Protein AF-A0A8T7AQY8-F1 (afdb_monomer_lite)

pLDDT: mean 70.17, std 23.32, range [24.95, 96.06]

Radius of gyration: 111.7 Å; chains: 1; bounding box: 240×118×331 Å

Sequence (635 aa):
MSKKNKNKTTRPDPDIADAGGDDVTATFEALDLDSIESKAKANGHDVATERGHEGPAEHDAPEPHSFDRKSDVPTIRSLGRLEEDLMRLQQSWADVEQQLSAKDSEIAYLNDEREVHIAAFRSLQSDLDEQLDENDRNLEQIASLEERMREMESRLEDHNQIVAGRDVEIDQLKAAVADEQQRYEVLHSERDRLKDDVAEAVAERQKALDNSKRIEQELLNKKTDMLDLESYIDRRKGEWDQLTAKLDDAKAAIAGMQSELELRERTISQHDEVAGVLHSKIDELKQQCAELDGRRAERELANKELNQLLSEKTTELEALRKERDDATEGSKVMVTRIQDQQIRISSLEQEVSELSGRIKQIRKTADDEVEQAQRRAREEVADYAKRLEAAEADADRRAQAADHAEKRAADAELELKRNDDAMEMLRDVNKQLENRLIDESSRVSEISDELSRAHADKIRLQTEYDSFQNDTEQRLEANAELIAKLESELDMRNAAIEALEKNADKLGAINADIQKLDRLIVEGVQSSERRLSTMTGRTLTLAVEGMPHIKFPIYKSCMTIGRGSDTDIQLRRKFISRRHARLTEDADGVRIEDLGSKNGVYVNEQAVTDSYLHDGDIVDIGEVKLKFVEEEQAA

Foldseek 3Di:
DDDDDDDDDDDDDDDDDDDDDDDDDDDDDDDDDDDDDDDDDDDDDDDDDDDDDDDDDDDDDDDDDDDDDDDDDDPDPPPVVVVVVVVVVVVVVVVVVVVVVVVVVVVVVVVVVVVVVVVVVVVVVVVVVVVVVVVVVVVVVVVVVVVVVVVVVVVVVVVVVVVVVVVVVVVVVVVVVVVVVVVVVVVVVVVVVVVVVVVVVVVVVVVVVVVVVVVVVVVVVVVVVVVVVVVVVVVVVVVVVVVVVVVVVVVVVVVVVVVVVVVVVVVVVVVVVVVVVVVVVVVVVVVVVVVVVVVVVVVVVVVVVVVVVVVVVVVVVVVVVVVPPPDDPDDDDDDDDDPPPPPPDVPPVPPDPPVPDDDPPDDDDDDDDDDDPDDDDDDDDDDDDDDDDDDDDDDDDDDDDDDPPVVVVVVVVVVVVVVVVVVVVVVVVVVVVVVVVVVVVVVVVVVVVVVVVVVVVVVVVVVVVVVVVVVVVVVVVVVVVVVVVVVVVVVVVVVVVVVVVVVVVVVVVVVVVVVVVVVVVVVVVVVVVVLVVPADQWWKWFDDPPDDIDIDGPRDQKFWEFCAPPGPHHDVDPQTHNTAWMWGQDPVGIKIAGPPGPAAKDKPNHGDRMDHDDAQIWIDGGPGIIGTHGDPDDD

Structure (mmCIF, N/CA/C/O backbone):
data_AF-A0A8T7AQY8-F1
#
_entry.id   AF-A0A8T7AQY8-F1
#
loop_
_atom_site.group_PDB
_atom_site.id
_atom_site.type_symbol
_atom_site.label_atom_id
_atom_site.label_alt_id
_atom_site.label_comp_id
_atom_site.label_asym_id
_atom_site.label_entity_id
_atom_site.label_seq_id
_atom_site.pdbx_PDB_ins_code
_atom_site.Cartn_x
_atom_site.Cartn_y
_atom_site.Cartn_z
_atom_site.occupancy
_atom_site.B_iso_or_equiv
_atom_site.auth_seq_id
_atom_site.auth_comp_id
_atom_site.auth_asym_id
_atom_site.auth_atom_id
_atom_site.pdbx_PDB_model_num
ATOM 1 N N . MET A 1 1 ? 54.428 -2.891 -4.998 1.00 37.34 1 MET A N 1
ATOM 2 C CA . MET A 1 1 ? 55.263 -4.108 -5.167 1.00 37.34 1 MET A CA 1
ATOM 3 C C . MET A 1 1 ? 55.667 -4.255 -6.639 1.00 37.34 1 MET A C 1
ATOM 5 O O . MET A 1 1 ? 55.087 -3.585 -7.476 1.00 37.34 1 MET A O 1
ATOM 9 N N . SER A 1 2 ? 56.690 -5.074 -6.914 1.00 31.42 2 SER A N 1
ATOM 10 C CA . SER A 1 2 ? 57.234 -5.512 -8.226 1.00 31.42 2 SER A CA 1
ATOM 11 C C . SER A 1 2 ? 56.201 -5.897 -9.315 1.00 31.42 2 SER A C 1
ATOM 13 O O . SER A 1 2 ? 55.089 -6.238 -8.942 1.00 31.42 2 SER A O 1
ATOM 15 N N . LYS A 1 3 ? 56.496 -6.029 -10.631 1.00 37.19 3 LYS A N 1
ATOM 16 C CA . LYS A 1 3 ? 57.635 -5.676 -11.538 1.00 37.19 3 LYS A CA 1
ATOM 17 C C . LYS A 1 3 ? 57.233 -6.011 -13.006 1.00 37.19 3 LYS A C 1
ATOM 19 O O . LYS A 1 3 ? 56.558 -7.004 -13.207 1.00 37.19 3 LYS A O 1
ATOM 24 N N . LYS A 1 4 ? 57.821 -5.298 -13.987 1.00 35.97 4 LYS A N 1
ATOM 25 C CA . LYS A 1 4 ? 58.272 -5.745 -15.344 1.00 35.97 4 LYS A CA 1
ATOM 26 C C . LYS A 1 4 ? 57.360 -6.599 -16.269 1.00 35.97 4 LYS A C 1
ATOM 28 O O . LYS A 1 4 ? 57.176 -7.782 -16.025 1.00 35.97 4 LYS A O 1
ATOM 33 N N . ASN A 1 5 ? 57.126 -6.099 -17.489 1.00 31.30 5 ASN A N 1
ATOM 34 C CA . ASN A 1 5 ? 57.835 -6.447 -18.751 1.00 31.30 5 ASN A CA 1
ATOM 35 C C . ASN A 1 5 ? 57.373 -5.431 -19.827 1.00 31.30 5 ASN A C 1
ATOM 37 O O . ASN A 1 5 ? 56.198 -5.101 -19.840 1.00 31.30 5 ASN A O 1
ATOM 41 N N . LYS A 1 6 ? 58.182 -4.739 -20.647 1.00 37.59 6 LYS A N 1
ATOM 42 C CA . LYS A 1 6 ? 59.358 -5.065 -21.488 1.00 37.59 6 LYS A CA 1
ATOM 43 C C . LYS A 1 6 ? 59.092 -6.071 -22.614 1.00 37.59 6 LYS A C 1
ATOM 45 O O . LYS A 1 6 ? 59.160 -7.269 -22.378 1.00 37.59 6 LYS A O 1
ATOM 50 N N . ASN A 1 7 ? 59.025 -5.554 -23.845 1.00 31.16 7 ASN A N 1
ATOM 51 C CA . ASN A 1 7 ? 59.747 -6.142 -24.974 1.00 31.16 7 ASN A CA 1
ATOM 52 C C . ASN A 1 7 ? 60.310 -5.051 -25.914 1.00 31.16 7 ASN A C 1
ATOM 54 O O . ASN A 1 7 ? 59.808 -3.931 -25.936 1.00 31.16 7 ASN A O 1
ATOM 58 N N . LYS A 1 8 ? 61.411 -5.369 -26.605 1.00 35.97 8 LYS A N 1
ATOM 59 C CA . LYS A 1 8 ? 62.154 -4.540 -27.584 1.00 35.97 8 LYS A CA 1
ATOM 60 C C . LYS A 1 8 ? 62.066 -5.206 -28.961 1.00 35.97 8 LYS A C 1
ATOM 62 O O . LYS A 1 8 ? 62.090 -6.428 -28.943 1.00 35.97 8 LYS A O 1
ATOM 67 N N . THR A 1 9 ? 62.168 -4.420 -30.049 1.00 31.33 9 THR A N 1
ATOM 68 C CA . THR A 1 9 ? 62.847 -4.671 -31.367 1.00 31.33 9 THR A CA 1
ATOM 69 C C . THR A 1 9 ? 62.204 -3.780 -32.447 1.00 31.33 9 THR A C 1
ATOM 71 O O . THR A 1 9 ? 61.002 -3.575 -32.354 1.00 31.33 9 THR A O 1
ATOM 74 N N . THR A 1 10 ? 62.841 -3.239 -33.498 1.00 33.50 10 THR A N 1
ATOM 75 C CA . THR A 1 10 ? 64.250 -2.922 -33.862 1.00 33.50 10 THR A CA 1
ATOM 76 C C . THR A 1 10 ? 64.207 -1.924 -35.042 1.00 33.50 10 THR A C 1
ATOM 78 O O . THR A 1 10 ? 63.215 -1.889 -35.760 1.00 33.50 10 THR A O 1
ATOM 81 N N . ARG A 1 11 ? 65.273 -1.138 -35.258 1.00 34.69 11 ARG A N 1
ATOM 82 C CA . ARG A 1 11 ? 65.505 -0.318 -36.476 1.00 34.69 11 ARG A CA 1
ATOM 83 C C . ARG A 1 11 ? 65.942 -1.214 -37.666 1.00 34.69 11 ARG A C 1
ATOM 85 O O . ARG A 1 11 ? 66.385 -2.332 -37.384 1.00 34.69 11 ARG A O 1
ATOM 92 N N . PRO A 1 12 ? 65.818 -0.782 -38.941 1.00 46.34 12 PRO A N 1
ATOM 93 C CA . PRO A 1 12 ? 66.821 0.123 -39.536 1.00 46.34 12 PRO A CA 1
ATOM 94 C C . PRO A 1 12 ? 66.276 1.235 -40.457 1.00 46.34 12 PRO A C 1
ATOM 96 O O . PRO A 1 12 ? 65.152 1.170 -40.944 1.00 46.34 12 PRO A O 1
ATOM 99 N N . ASP A 1 13 ? 67.123 2.241 -40.685 1.00 38.25 13 ASP A N 1
ATOM 100 C CA . ASP A 1 13 ? 67.020 3.243 -41.759 1.00 38.25 13 ASP A CA 1
ATOM 101 C C . ASP A 1 13 ? 67.352 2.603 -43.136 1.00 38.25 13 ASP A C 1
ATOM 103 O O . ASP A 1 13 ? 67.855 1.472 -43.176 1.00 38.25 13 ASP A O 1
ATOM 107 N N . PRO A 1 14 ? 67.104 3.298 -44.264 1.00 47.28 14 PRO A N 1
ATOM 108 C CA . PRO A 1 14 ? 68.279 3.806 -44.990 1.00 47.28 14 PRO A CA 1
ATOM 109 C C . PRO A 1 14 ? 68.115 5.197 -45.638 1.00 47.28 14 PRO A C 1
ATOM 111 O O . PRO A 1 14 ? 67.022 5.610 -46.019 1.00 47.28 14 PRO A O 1
ATOM 114 N N . ASP A 1 15 ? 69.253 5.872 -45.826 1.00 33.19 15 ASP A N 1
ATOM 115 C CA . ASP A 1 15 ? 69.442 6.972 -46.784 1.00 33.19 15 ASP A CA 1
ATOM 116 C C . ASP A 1 15 ? 69.262 6.502 -48.245 1.00 33.19 15 ASP A C 1
ATOM 118 O O . ASP A 1 15 ? 69.463 5.319 -48.527 1.00 33.19 15 ASP A O 1
ATOM 122 N N . ILE A 1 16 ? 69.016 7.434 -49.185 1.00 33.59 16 ILE A N 1
ATOM 123 C CA . ILE A 1 16 ? 69.902 7.739 -50.344 1.00 33.59 16 ILE A CA 1
ATOM 124 C C . ILE A 1 16 ? 69.229 8.704 -51.353 1.00 33.59 16 ILE A C 1
ATOM 126 O O . ILE A 1 16 ? 68.110 8.475 -51.792 1.00 33.59 16 ILE A O 1
ATOM 130 N N . ALA A 1 17 ? 69.999 9.729 -51.748 1.00 34.09 17 ALA A N 1
ATOM 131 C CA . ALA A 1 17 ? 69.930 10.558 -52.967 1.00 34.09 17 ALA A CA 1
ATOM 132 C C . ALA A 1 17 ? 68.602 11.228 -53.397 1.00 34.09 17 ALA A C 1
ATOM 134 O O . ALA A 1 17 ? 67.779 10.643 -54.092 1.00 34.09 17 ALA A O 1
ATOM 135 N N . ASP A 1 18 ? 68.537 12.541 -53.158 1.00 36.06 18 ASP A N 1
ATOM 136 C CA . ASP A 1 18 ? 67.885 13.512 -54.048 1.00 36.06 18 ASP A CA 1
ATOM 137 C C . ASP A 1 18 ? 68.992 14.244 -54.836 1.00 36.06 18 ASP A C 1
ATOM 139 O O . ASP A 1 18 ? 69.888 14.829 -54.217 1.00 36.06 18 ASP A O 1
ATOM 143 N N . ALA A 1 19 ? 69.001 14.130 -56.173 1.00 33.50 19 ALA A N 1
ATOM 144 C CA . ALA A 1 19 ? 69.993 14.771 -57.047 1.00 33.50 19 ALA A CA 1
ATOM 145 C C . ALA A 1 19 ? 69.619 14.772 -58.552 1.00 33.50 19 ALA A C 1
ATOM 147 O O . ALA A 1 19 ? 69.918 13.811 -59.256 1.00 33.50 19 ALA A O 1
ATOM 148 N N . GLY A 1 20 ? 69.138 15.919 -59.051 1.00 30.47 20 GLY A N 1
ATOM 149 C CA . GLY A 1 20 ? 69.449 16.452 -60.396 1.00 30.47 20 GLY A CA 1
ATOM 150 C C . GLY A 1 20 ? 68.733 15.876 -61.634 1.00 30.47 20 GLY A C 1
ATOM 151 O O . GLY A 1 20 ? 68.296 14.731 -61.649 1.00 30.47 20 GLY A O 1
ATOM 152 N N . GLY A 1 21 ? 68.673 16.690 -62.701 1.00 31.53 21 GLY A N 1
ATOM 153 C CA . GLY A 1 21 ? 68.070 16.355 -64.004 1.00 31.53 21 GLY A CA 1
ATOM 154 C C . GLY A 1 21 ? 66.842 17.221 -64.318 1.00 31.53 21 GLY A C 1
ATOM 155 O O . GLY A 1 21 ? 65.717 16.749 -64.228 1.00 31.53 21 GLY A O 1
ATOM 156 N N . ASP A 1 22 ? 66.994 18.540 -64.409 1.00 34.22 22 ASP A N 1
ATOM 157 C CA . ASP A 1 22 ? 67.320 19.287 -65.643 1.00 34.22 22 ASP A CA 1
ATOM 158 C C . ASP A 1 22 ? 66.185 19.311 -66.686 1.00 34.22 22 ASP A C 1
ATOM 160 O O . ASP A 1 22 ? 65.954 18.379 -67.453 1.00 34.22 22 ASP A O 1
ATOM 164 N N . ASP A 1 23 ? 65.517 20.466 -66.704 1.00 32.47 23 ASP A N 1
ATOM 165 C CA . ASP A 1 23 ? 64.600 20.956 -67.731 1.00 32.47 23 ASP A CA 1
ATOM 166 C C . ASP A 1 23 ? 65.335 21.136 -69.070 1.00 32.47 23 ASP A C 1
ATOM 168 O O . ASP A 1 23 ? 66.247 21.957 -69.188 1.00 32.47 23 ASP A O 1
ATOM 172 N N . VAL A 1 24 ? 64.919 20.379 -70.089 1.00 31.89 24 VAL A N 1
ATOM 173 C CA . VAL A 1 24 ? 65.246 20.653 -71.496 1.00 31.89 24 VAL A CA 1
ATOM 174 C C . VAL A 1 24 ? 63.959 20.593 -72.311 1.00 31.89 24 VAL A C 1
ATOM 176 O O . VAL A 1 24 ? 63.641 19.609 -72.981 1.00 31.89 24 VAL A O 1
ATOM 179 N N . THR A 1 25 ? 63.198 21.678 -72.244 1.00 34.78 25 THR A N 1
ATOM 180 C CA . THR A 1 25 ? 62.078 21.938 -73.146 1.00 34.78 25 THR A CA 1
ATOM 181 C C . THR A 1 25 ? 62.572 22.116 -74.587 1.00 34.78 25 THR A C 1
ATOM 183 O O . THR A 1 25 ? 63.390 22.983 -74.900 1.00 34.78 25 THR A O 1
ATOM 186 N N . ALA A 1 26 ? 62.076 21.268 -75.491 1.00 31.67 26 ALA A N 1
ATOM 187 C CA . ALA A 1 26 ? 62.448 21.296 -76.899 1.00 31.67 26 ALA A CA 1
ATOM 188 C C . ALA A 1 26 ? 61.876 22.532 -77.615 1.00 31.67 26 ALA A C 1
ATOM 190 O O . ALA A 1 26 ? 60.681 22.812 -77.539 1.00 31.67 26 ALA A O 1
ATOM 191 N N . THR A 1 27 ? 62.719 23.221 -78.385 1.00 33.03 27 THR A N 1
ATOM 192 C CA . THR A 1 27 ? 62.299 24.194 -79.403 1.00 33.03 27 THR A CA 1
ATOM 193 C C . THR A 1 27 ? 63.010 23.872 -80.713 1.00 33.03 27 THR A C 1
ATOM 195 O O . THR A 1 27 ? 64.224 24.016 -80.832 1.00 33.03 27 THR A O 1
ATOM 198 N N . PHE A 1 28 ? 62.248 23.392 -81.695 1.00 28.80 28 PHE A N 1
ATOM 199 C CA . PHE A 1 28 ? 62.725 23.146 -83.054 1.00 28.80 28 PHE A CA 1
ATOM 200 C C . PHE A 1 28 ? 61.599 23.509 -84.028 1.00 28.80 28 PHE A C 1
ATOM 202 O O . PHE A 1 28 ? 60.771 22.676 -84.389 1.00 28.80 28 PHE A O 1
ATOM 209 N N . GLU A 1 29 ? 61.522 24.788 -84.397 1.00 33.47 29 GLU A N 1
ATOM 210 C CA . GLU A 1 29 ? 60.576 25.271 -85.405 1.00 33.47 29 GLU A CA 1
ATOM 211 C C . GLU A 1 29 ? 61.218 25.304 -86.798 1.00 33.47 29 GLU A C 1
ATOM 213 O O . GLU A 1 29 ? 62.308 25.840 -86.983 1.00 33.47 29 GLU A O 1
ATOM 218 N N . ALA A 1 30 ? 60.472 24.755 -87.759 1.00 31.97 30 ALA A N 1
ATOM 219 C CA . ALA A 1 30 ? 60.441 25.093 -89.183 1.00 31.97 30 ALA A CA 1
ATOM 220 C C . ALA A 1 30 ? 61.778 25.272 -89.941 1.00 31.97 30 ALA A C 1
ATOM 222 O O . ALA A 1 30 ? 62.363 26.355 -89.992 1.00 31.97 30 ALA A O 1
ATOM 223 N N . LEU A 1 31 ? 62.142 24.242 -90.715 1.00 31.50 31 LEU A N 1
ATOM 224 C CA . LEU A 1 31 ? 62.865 24.422 -91.977 1.00 31.50 31 LEU A CA 1
ATOM 225 C C . LEU A 1 31 ? 61.885 24.265 -93.145 1.00 31.50 31 LEU A C 1
ATOM 227 O O . LEU A 1 31 ? 61.349 23.184 -93.377 1.00 31.50 31 LEU A O 1
ATOM 231 N N . ASP A 1 32 ? 61.667 25.368 -93.856 1.00 34.38 32 ASP A N 1
ATOM 232 C CA . ASP A 1 32 ? 60.849 25.468 -95.067 1.00 34.38 32 ASP A CA 1
ATOM 233 C C . ASP A 1 32 ? 61.522 24.722 -96.234 1.00 34.38 32 ASP A C 1
ATOM 235 O O . ASP A 1 32 ? 62.680 25.001 -96.559 1.00 34.38 32 ASP A O 1
ATOM 239 N N . LEU A 1 33 ? 60.815 23.789 -96.881 1.00 31.55 33 LEU A N 1
ATOM 240 C CA . LEU A 1 33 ? 61.321 23.041 -98.045 1.00 31.55 33 LEU A CA 1
ATOM 241 C C . LEU A 1 33 ? 60.209 22.703 -99.054 1.00 31.55 33 LEU A C 1
ATOM 243 O O . LEU A 1 33 ? 60.057 21.572 -99.511 1.00 31.55 33 LEU A O 1
ATOM 247 N N . ASP A 1 34 ? 59.437 23.721 -99.428 1.00 30.55 34 ASP A N 1
ATOM 248 C CA . ASP A 1 34 ? 58.351 23.602 -100.401 1.00 30.55 34 ASP A CA 1
ATOM 249 C C . ASP A 1 34 ? 58.826 24.022 -101.808 1.00 30.55 34 ASP A C 1
ATOM 251 O O . ASP A 1 34 ? 58.920 25.211 -102.112 1.00 30.55 34 ASP A O 1
ATOM 255 N N . SER A 1 35 ? 59.179 23.046 -102.661 1.00 28.64 35 SER A N 1
ATOM 256 C CA . SER A 1 35 ? 59.051 23.102 -104.136 1.00 28.64 35 SER A CA 1
ATOM 257 C C . SER A 1 35 ? 59.804 21.954 -104.828 1.00 28.64 35 SER A C 1
ATOM 259 O O . SER A 1 35 ? 61.000 22.076 -105.083 1.00 28.64 35 SER A O 1
ATOM 261 N N . ILE A 1 36 ? 59.080 20.908 -105.244 1.00 28.23 36 ILE A N 1
ATOM 262 C CA . ILE A 1 36 ? 59.144 20.251 -106.572 1.00 28.23 36 ILE A CA 1
ATOM 263 C C . ILE A 1 36 ? 58.093 19.128 -106.582 1.00 28.23 36 ILE A C 1
ATOM 265 O O . ILE A 1 36 ? 58.289 18.076 -105.995 1.00 28.23 36 ILE A O 1
ATOM 269 N N . GLU A 1 37 ? 56.953 19.397 -107.221 1.00 29.14 37 GLU A N 1
ATOM 270 C CA . GLU A 1 37 ? 56.269 18.544 -108.210 1.00 29.14 37 GLU A CA 1
ATOM 271 C C . GLU A 1 37 ? 54.802 18.965 -108.352 1.00 29.14 37 GLU A C 1
ATOM 273 O O . GLU A 1 37 ? 54.043 19.030 -107.389 1.00 29.14 37 GLU A O 1
ATOM 278 N N . SER A 1 38 ? 54.350 19.185 -109.591 1.00 30.97 38 SER A N 1
ATOM 279 C CA . SER A 1 38 ? 52.927 19.026 -109.877 1.00 30.97 38 SER A CA 1
ATOM 280 C C . SER A 1 38 ? 52.677 18.593 -111.322 1.00 30.97 38 SER A C 1
ATOM 282 O O . SER A 1 38 ? 53.190 19.196 -112.264 1.00 30.97 38 SER A O 1
ATOM 284 N N . LYS A 1 39 ? 51.774 17.611 -111.447 1.00 30.30 39 LYS A N 1
ATOM 285 C CA . LYS A 1 39 ? 50.935 17.290 -112.620 1.00 30.30 39 LYS A CA 1
ATOM 286 C C . LYS A 1 39 ? 51.564 16.452 -113.733 1.00 30.30 39 LYS A C 1
ATOM 288 O O . LYS A 1 39 ? 51.791 16.900 -114.854 1.00 30.30 39 LYS A O 1
ATOM 293 N N . ALA A 1 40 ? 51.607 15.152 -113.458 1.00 26.27 40 ALA A N 1
ATOM 294 C CA . ALA A 1 40 ? 51.419 14.138 -114.486 1.00 26.27 40 ALA A CA 1
ATOM 295 C C . ALA A 1 40 ? 49.933 14.006 -114.906 1.00 26.27 40 ALA A C 1
ATOM 297 O O . ALA A 1 40 ? 49.035 14.083 -114.072 1.00 26.27 40 ALA A O 1
ATOM 298 N N . LYS A 1 41 ? 49.733 13.683 -116.193 1.00 29.84 41 LYS A N 1
ATOM 299 C CA . LYS A 1 41 ? 48.591 12.969 -116.813 1.00 29.84 41 LYS A CA 1
ATOM 300 C C . LYS A 1 41 ? 47.173 13.575 -116.772 1.00 29.84 41 LYS A C 1
ATOM 302 O O . LYS A 1 41 ? 46.476 13.544 -115.765 1.00 29.84 41 LYS A O 1
ATOM 307 N N . ALA A 1 42 ? 46.659 13.819 -117.979 1.00 29.78 42 ALA A N 1
ATOM 308 C CA . ALA A 1 42 ? 45.325 13.369 -118.378 1.00 29.78 42 ALA A CA 1
ATOM 309 C C . ALA A 1 42 ? 45.372 12.834 -119.826 1.00 29.78 42 ALA A C 1
ATOM 311 O O . ALA A 1 42 ? 45.907 13.510 -120.693 1.00 29.78 42 ALA A O 1
ATOM 312 N N . ASN A 1 43 ? 44.857 11.612 -120.013 1.00 30.11 43 ASN A N 1
ATOM 313 C CA . ASN A 1 43 ? 44.287 10.933 -121.198 1.00 30.11 43 ASN A CA 1
ATOM 314 C C . ASN A 1 43 ? 44.645 11.410 -122.633 1.00 30.11 43 ASN A C 1
ATOM 316 O O . ASN A 1 43 ? 44.594 12.590 -122.942 1.00 30.11 43 ASN A O 1
ATOM 320 N N . GLY A 1 44 ? 44.839 10.524 -123.615 1.00 28.61 44 GLY A N 1
ATOM 321 C CA . GLY A 1 44 ? 44.731 9.058 -123.621 1.00 28.61 44 GLY A CA 1
ATOM 322 C C . GLY A 1 44 ? 44.530 8.526 -125.052 1.00 28.61 44 GLY A C 1
ATOM 323 O O . GLY A 1 44 ? 44.165 9.300 -125.924 1.00 28.61 44 GLY A O 1
ATOM 324 N N . HIS A 1 45 ? 44.763 7.223 -125.251 1.00 30.03 45 HIS A N 1
ATOM 325 C CA . HIS A 1 45 ? 44.442 6.407 -126.441 1.00 30.03 45 HIS A CA 1
ATOM 326 C C . HIS A 1 45 ? 44.665 6.992 -127.852 1.00 30.03 45 HIS A C 1
ATOM 328 O O . HIS A 1 45 ? 43.852 7.765 -128.342 1.00 30.03 45 HIS A O 1
ATOM 334 N N . ASP A 1 46 ? 45.594 6.380 -128.597 1.00 28.36 46 ASP A N 1
ATOM 335 C CA . ASP A 1 46 ? 45.164 5.677 -129.815 1.00 28.36 46 ASP A CA 1
ATOM 336 C C . ASP A 1 46 ? 46.053 4.457 -130.130 1.00 28.36 46 ASP A C 1
ATOM 338 O O . ASP A 1 46 ? 47.219 4.414 -129.731 1.00 28.36 46 ASP A O 1
ATOM 342 N N . VAL A 1 47 ? 45.489 3.431 -130.783 1.00 31.44 47 VAL A N 1
ATOM 343 C CA . VAL A 1 47 ? 46.149 2.134 -131.060 1.00 31.44 47 VAL A CA 1
ATOM 344 C C . VAL A 1 47 ? 45.807 1.622 -132.465 1.00 31.44 47 VAL A C 1
ATOM 346 O O . VAL A 1 47 ? 44.680 1.196 -132.690 1.00 31.44 47 VAL A O 1
ATOM 349 N N . ALA A 1 48 ? 46.805 1.570 -133.358 1.00 29.61 48 ALA A N 1
ATOM 350 C CA . ALA A 1 48 ? 46.960 0.628 -134.489 1.00 29.61 48 ALA A CA 1
ATOM 351 C C . ALA A 1 48 ? 48.309 0.939 -135.187 1.00 29.61 48 ALA A C 1
ATOM 353 O O . ALA A 1 48 ? 48.532 2.080 -135.571 1.00 29.61 48 ALA A O 1
ATOM 354 N N . THR A 1 49 ? 49.354 0.102 -135.203 1.00 31.75 49 THR A N 1
ATOM 355 C CA . THR A 1 49 ? 49.578 -1.175 -135.928 1.00 31.75 49 THR A CA 1
ATOM 356 C C . THR A 1 49 ? 49.483 -1.128 -137.460 1.00 31.75 49 THR A C 1
ATOM 358 O O . THR A 1 49 ? 48.394 -1.287 -137.993 1.00 31.75 49 THR A O 1
ATOM 361 N N . GLU A 1 50 ? 50.645 -1.097 -138.129 1.00 30.31 50 GLU A N 1
ATOM 362 C CA . GLU A 1 50 ? 51.023 -1.826 -139.368 1.00 30.31 50 GLU A CA 1
ATOM 363 C C . GLU A 1 50 ? 52.578 -1.791 -139.442 1.00 30.31 50 GLU A C 1
ATOM 365 O O . GLU A 1 50 ? 53.176 -0.763 -139.141 1.00 30.31 50 GLU A O 1
ATOM 370 N N . ARG A 1 51 ? 53.317 -2.920 -139.457 1.00 31.20 51 ARG A N 1
ATOM 371 C CA . ARG A 1 51 ? 53.796 -3.702 -140.633 1.00 31.20 51 ARG A CA 1
ATOM 372 C C . ARG A 1 51 ? 54.309 -2.817 -141.791 1.00 31.20 51 ARG A C 1
ATOM 374 O O . ARG A 1 51 ? 53.578 -1.946 -142.223 1.00 31.20 51 ARG A O 1
ATOM 381 N N . GLY A 1 52 ? 55.482 -3.018 -142.402 1.00 30.55 52 GLY A N 1
ATOM 382 C CA . GLY A 1 52 ? 56.534 -4.050 -142.305 1.00 30.55 52 GLY A CA 1
ATOM 383 C C . GLY A 1 52 ? 57.270 -4.181 -143.665 1.00 30.55 52 GLY A C 1
ATOM 384 O O . GLY A 1 52 ? 56.719 -3.715 -144.657 1.00 30.55 52 GLY A O 1
ATOM 385 N N . HIS A 1 53 ? 58.437 -4.854 -143.719 1.00 30.80 53 HIS A N 1
ATOM 386 C CA . HIS A 1 53 ? 59.288 -5.100 -144.924 1.00 30.80 53 HIS A CA 1
ATOM 387 C C . HIS A 1 53 ? 60.015 -3.863 -145.524 1.00 30.80 53 HIS A C 1
ATOM 389 O O . HIS A 1 53 ? 59.557 -2.743 -145.340 1.00 30.80 53 HIS A O 1
ATOM 395 N N . GLU A 1 54 ? 61.125 -3.947 -146.281 1.00 28.55 54 GLU A N 1
ATOM 396 C CA . GLU A 1 54 ? 62.257 -4.904 -146.408 1.00 28.55 54 GLU A CA 1
ATOM 397 C C . GLU A 1 54 ? 63.379 -4.242 -147.249 1.00 28.55 54 GLU A C 1
ATOM 399 O O . GLU A 1 54 ? 63.087 -3.431 -148.122 1.00 28.55 54 GLU A O 1
ATOM 404 N N . GLY A 1 55 ? 64.628 -4.701 -147.099 1.00 29.72 55 GLY A N 1
ATOM 405 C CA . GLY A 1 55 ? 65.555 -4.832 -148.240 1.00 29.72 55 GLY A CA 1
ATOM 406 C C . GLY A 1 55 ? 66.596 -3.720 -148.523 1.00 29.72 55 GLY A C 1
ATOM 407 O O . GLY A 1 55 ? 66.506 -2.634 -147.952 1.00 29.72 55 GLY A O 1
ATOM 408 N N . PRO A 1 56 ? 67.640 -4.019 -149.341 1.00 56.56 56 PRO A N 1
ATOM 409 C CA . PRO A 1 56 ? 68.955 -3.355 -149.258 1.00 56.56 56 PRO A CA 1
ATOM 410 C C . PRO A 1 56 ? 69.565 -2.927 -150.629 1.00 56.56 56 PRO A C 1
ATOM 412 O O . PRO A 1 56 ? 68.871 -2.945 -151.641 1.00 56.56 56 PRO A O 1
ATOM 415 N N . ALA A 1 57 ? 70.890 -2.667 -150.648 1.00 29.86 57 ALA A N 1
ATOM 416 C CA . ALA A 1 57 ? 71.772 -2.475 -151.827 1.00 29.86 57 ALA A CA 1
ATOM 417 C C . ALA A 1 57 ? 71.605 -1.116 -152.570 1.00 29.86 57 ALA A C 1
ATOM 419 O O . ALA A 1 57 ? 70.578 -0.466 -152.426 1.00 29.86 57 ALA A O 1
ATOM 420 N N . GLU A 1 58 ? 72.557 -0.570 -153.344 1.00 29.11 58 GLU A N 1
ATOM 421 C CA . GLU A 1 58 ? 73.991 -0.847 -153.592 1.00 29.11 58 GLU A CA 1
ATOM 422 C C . GLU A 1 58 ? 74.665 0.436 -154.165 1.00 29.11 58 GLU A C 1
ATOM 424 O O . GLU A 1 58 ? 73.972 1.410 -154.430 1.00 29.11 58 GLU A O 1
ATOM 429 N N . HIS A 1 59 ? 75.998 0.418 -154.329 1.00 32.69 59 HIS A N 1
ATOM 430 C CA . HIS A 1 59 ? 76.860 1.221 -155.234 1.00 32.69 59 HIS A CA 1
ATOM 431 C C . HIS A 1 59 ? 76.398 2.560 -155.868 1.00 32.69 59 HIS A C 1
ATOM 433 O O . HIS A 1 59 ? 75.394 2.609 -156.564 1.00 32.69 59 HIS A O 1
ATOM 439 N N . ASP A 1 60 ? 77.306 3.558 -155.885 1.00 30.31 60 ASP A N 1
ATOM 440 C CA . ASP A 1 60 ? 77.850 4.034 -157.179 1.00 30.31 60 ASP A CA 1
ATOM 441 C C . ASP A 1 60 ? 79.163 4.851 -157.097 1.00 30.31 60 ASP A C 1
ATOM 443 O O . ASP A 1 60 ? 79.404 5.592 -156.142 1.00 30.31 60 ASP A O 1
ATOM 447 N N . ALA A 1 61 ? 80.002 4.723 -158.136 1.00 37.94 61 ALA A N 1
ATOM 448 C CA . ALA A 1 61 ? 81.156 5.581 -158.458 1.00 37.94 61 ALA A CA 1
ATOM 449 C C . ALA A 1 61 ? 81.505 5.459 -159.960 1.00 37.94 61 ALA A C 1
ATOM 451 O O . ALA A 1 61 ? 81.606 4.333 -160.448 1.00 37.94 61 ALA A O 1
ATOM 452 N N . PRO A 1 62 ? 81.684 6.573 -160.706 1.00 47.31 62 PRO A N 1
ATOM 453 C CA . PRO A 1 62 ? 82.864 6.775 -161.590 1.00 47.31 62 PRO A CA 1
ATOM 454 C C . PRO A 1 62 ? 83.236 8.293 -161.735 1.00 47.31 62 PRO A C 1
ATOM 456 O O . PRO A 1 62 ? 82.744 9.091 -160.945 1.00 47.31 62 PRO A O 1
ATOM 459 N N . GLU A 1 63 ? 84.102 8.844 -162.613 1.00 34.06 63 GLU A N 1
ATOM 460 C CA . GLU A 1 63 ? 84.980 8.397 -163.727 1.00 34.06 63 GLU A CA 1
ATOM 461 C C . GLU A 1 63 ? 86.386 9.073 -163.632 1.00 34.06 63 GLU A C 1
ATOM 463 O O . GLU A 1 63 ? 86.486 10.185 -163.107 1.00 34.06 63 GLU A O 1
ATOM 468 N N . PRO A 1 64 ? 87.474 8.493 -164.194 1.00 50.72 64 PRO A N 1
ATOM 469 C CA . PRO A 1 64 ? 88.793 9.136 -164.316 1.00 50.72 64 PRO A CA 1
ATOM 470 C C . PRO A 1 64 ? 89.172 9.566 -165.757 1.00 50.72 64 PRO A C 1
ATOM 472 O O . PRO A 1 64 ? 89.207 8.745 -166.673 1.00 50.72 64 PRO A O 1
ATOM 475 N N . HIS A 1 65 ? 89.617 10.816 -165.946 1.00 34.38 65 HIS A N 1
ATOM 476 C CA . HIS A 1 65 ? 90.196 11.370 -167.192 1.00 34.38 65 HIS A CA 1
ATOM 477 C C . HIS A 1 65 ? 91.228 12.476 -166.837 1.00 34.38 65 HIS A C 1
ATOM 479 O O . HIS A 1 65 ? 91.063 13.124 -165.811 1.00 34.38 65 HIS A O 1
ATOM 485 N N . SER A 1 66 ? 92.299 12.797 -167.581 1.00 32.34 66 SER A N 1
ATOM 486 C CA . SER A 1 66 ? 92.926 12.225 -168.790 1.00 32.34 66 SER A CA 1
ATOM 487 C C . SER A 1 66 ? 94.377 12.746 -168.948 1.00 32.34 66 SER A C 1
ATOM 489 O O . SER A 1 66 ? 94.741 13.761 -168.365 1.00 32.34 66 SER A O 1
ATOM 491 N N . PHE A 1 67 ? 95.175 12.074 -169.788 1.00 28.47 67 PHE A N 1
ATOM 492 C CA . PHE A 1 67 ? 96.507 12.455 -170.310 1.00 28.47 67 PHE A CA 1
ATOM 493 C C . PHE A 1 67 ? 96.807 13.963 -170.511 1.00 28.47 67 PHE A C 1
ATOM 495 O O . PHE A 1 67 ? 96.004 14.657 -171.126 1.00 28.47 67 PHE A O 1
ATOM 502 N N . ASP A 1 68 ? 98.070 14.365 -170.278 1.00 32.75 68 ASP A N 1
ATOM 503 C CA . ASP A 1 68 ? 98.901 14.944 -171.359 1.00 32.75 68 ASP A CA 1
ATOM 504 C C . ASP A 1 68 ? 100.410 14.621 -171.190 1.00 32.75 68 ASP A C 1
ATOM 506 O O . ASP A 1 68 ? 100.877 14.287 -170.100 1.00 32.75 68 ASP A O 1
ATOM 510 N N . ARG A 1 69 ? 101.172 14.657 -172.293 1.00 32.22 69 ARG A N 1
ATOM 511 C CA . ARG A 1 69 ? 102.574 14.217 -172.428 1.00 32.22 69 ARG A CA 1
ATOM 512 C C . ARG A 1 69 ? 103.522 15.375 -172.755 1.00 32.22 69 ARG A C 1
ATOM 514 O O . ARG A 1 69 ? 103.357 15.989 -173.804 1.00 32.22 69 ARG A O 1
ATOM 521 N N . LYS A 1 70 ? 104.626 15.509 -172.007 1.00 33.34 70 LYS A N 1
ATOM 522 C CA . LYS A 1 70 ? 105.964 15.942 -172.495 1.00 33.34 70 LYS A CA 1
ATOM 523 C C . LYS A 1 70 ? 107.018 15.203 -171.651 1.00 33.34 70 LYS A C 1
ATOM 525 O O . LYS A 1 70 ? 106.929 15.246 -170.432 1.00 33.34 70 LYS A O 1
ATOM 530 N N . SER A 1 71 ? 107.852 14.305 -172.191 1.00 33.16 71 SER A N 1
ATOM 531 C CA . SER A 1 71 ? 109.156 14.615 -172.822 1.00 33.16 71 SER A CA 1
ATOM 532 C C . SER A 1 71 ? 109.908 15.708 -172.037 1.00 33.16 71 SER A C 1
ATOM 534 O O . SER A 1 71 ? 109.440 16.838 -171.980 1.00 33.16 71 SER A O 1
ATOM 536 N N . ASP A 1 72 ? 111.013 15.425 -171.341 1.00 34.25 72 ASP A N 1
ATOM 537 C CA . ASP A 1 72 ? 112.219 14.797 -171.901 1.00 34.25 72 ASP A CA 1
ATOM 538 C C . ASP A 1 72 ? 112.926 13.760 -171.000 1.00 34.25 72 ASP A C 1
ATOM 540 O O . ASP A 1 72 ? 112.699 13.659 -169.797 1.00 34.25 72 ASP A O 1
ATOM 544 N N . VAL A 1 73 ? 113.807 12.968 -171.623 1.00 42.06 73 VAL A N 1
ATOM 545 C CA . VAL A 1 73 ? 114.516 11.814 -171.040 1.00 42.06 73 VAL A CA 1
ATOM 546 C C . VAL A 1 73 ? 115.743 12.233 -170.207 1.00 42.06 73 VAL A C 1
ATOM 548 O O . VAL A 1 73 ? 116.676 12.808 -170.770 1.00 42.06 73 VAL A O 1
ATOM 551 N N . PRO A 1 74 ? 115.852 11.846 -168.918 1.00 46.56 74 PRO A N 1
ATOM 552 C CA . PRO A 1 74 ? 117.098 11.922 -168.157 1.00 46.56 74 PRO A CA 1
ATOM 553 C C . PRO A 1 74 ? 117.888 10.605 -168.266 1.00 46.56 74 PRO A C 1
ATOM 555 O O . PRO A 1 74 ? 117.460 9.550 -167.802 1.00 46.56 74 PRO A O 1
ATOM 558 N N . THR A 1 75 ? 119.079 10.675 -168.856 1.00 49.44 75 THR A N 1
ATOM 559 C CA . THR A 1 75 ? 120.010 9.559 -169.114 1.00 49.44 75 THR A CA 1
ATOM 560 C C . THR A 1 75 ? 120.288 8.639 -167.905 1.00 49.44 75 THR A C 1
ATOM 562 O O . THR A 1 75 ? 121.045 9.017 -167.013 1.00 49.44 75 THR A O 1
ATOM 565 N N . ILE A 1 76 ? 119.752 7.406 -167.938 1.00 55.03 76 ILE A N 1
ATOM 566 C CA . ILE A 1 76 ? 120.187 6.129 -167.296 1.00 55.03 76 ILE A CA 1
ATOM 567 C C . ILE A 1 76 ? 120.442 6.083 -165.760 1.00 55.03 76 ILE A C 1
ATOM 569 O O . ILE A 1 76 ? 120.392 5.003 -165.180 1.00 55.03 76 ILE A O 1
ATOM 573 N N . ARG A 1 77 ? 120.648 7.195 -165.044 1.00 53.78 77 ARG A N 1
ATOM 574 C CA . ARG A 1 77 ? 120.979 7.211 -163.598 1.00 53.78 77 ARG A CA 1
ATOM 575 C C . ARG A 1 77 ? 119.782 7.214 -162.634 1.00 53.78 77 ARG A C 1
ATOM 577 O O . ARG A 1 77 ? 120.000 7.174 -161.428 1.00 53.78 77 ARG A O 1
ATOM 584 N N . SER A 1 78 ? 118.545 7.308 -163.118 1.00 55.03 78 SER A N 1
ATOM 585 C CA . SER A 1 78 ? 117.363 7.555 -162.273 1.00 55.03 78 SER A CA 1
ATOM 586 C C . SER A 1 78 ? 116.739 6.311 -161.627 1.00 55.03 78 SER A C 1
ATOM 588 O O . SER A 1 78 ? 116.099 6.450 -160.589 1.00 55.03 78 SER A O 1
ATOM 590 N N . LEU A 1 79 ? 116.926 5.111 -162.190 1.00 58.09 79 LEU A N 1
ATOM 591 C CA . LEU A 1 79 ? 116.217 3.902 -161.737 1.00 58.09 79 LEU A CA 1
ATOM 592 C C . LEU A 1 79 ? 116.650 3.397 -160.350 1.00 58.09 79 LEU A C 1
ATOM 594 O O . LEU A 1 79 ? 115.796 3.000 -159.567 1.00 58.09 79 LEU A O 1
ATOM 598 N N . GLY A 1 80 ? 117.940 3.475 -160.005 1.00 60.44 80 GLY A N 1
ATOM 599 C CA . GLY A 1 80 ? 118.456 2.898 -158.753 1.00 60.44 80 GLY A CA 1
ATOM 600 C C . GLY A 1 80 ? 117.976 3.571 -157.458 1.00 60.44 80 GLY A C 1
ATOM 601 O O . GLY A 1 80 ? 118.101 2.975 -156.398 1.00 60.44 80 GLY A O 1
ATOM 602 N N . ARG A 1 81 ? 117.419 4.792 -157.513 1.00 61.88 81 ARG A N 1
ATOM 603 C CA . ARG A 1 81 ? 116.900 5.482 -156.312 1.00 61.88 81 ARG A CA 1
ATOM 604 C C . ARG A 1 81 ? 115.507 5.004 -155.899 1.00 61.88 81 ARG A C 1
ATOM 606 O O . ARG A 1 81 ? 115.217 4.931 -154.713 1.00 61.88 81 ARG A O 1
ATOM 613 N N . LEU A 1 82 ? 114.664 4.653 -156.872 1.00 65.69 82 LEU A N 1
ATOM 614 C CA . LEU A 1 82 ? 113.290 4.202 -156.617 1.00 65.69 82 LEU A CA 1
ATOM 615 C C . LEU A 1 82 ? 113.240 2.853 -155.883 1.00 65.69 82 LEU A C 1
ATOM 617 O O . LEU A 1 82 ? 112.292 2.587 -155.151 1.00 65.69 82 LEU A O 1
ATOM 621 N N . GLU A 1 83 ? 114.260 2.016 -156.068 1.00 64.81 83 GLU A N 1
ATOM 622 C CA . GLU A 1 83 ? 114.361 0.700 -155.431 1.00 64.81 83 GLU A CA 1
ATOM 623 C C . GLU A 1 83 ? 114.735 0.814 -153.936 1.00 64.81 83 GLU A C 1
ATOM 625 O O . GLU A 1 83 ? 114.157 0.116 -153.103 1.00 64.81 83 GLU A O 1
ATOM 630 N N . GLU A 1 84 ? 115.605 1.770 -153.570 1.00 65.38 84 GLU A N 1
ATOM 631 C CA . GLU A 1 84 ? 115.911 2.098 -152.165 1.00 65.38 84 GLU A CA 1
ATOM 632 C C . GLU A 1 84 ? 114.695 2.681 -151.422 1.00 65.38 84 GLU A C 1
ATOM 634 O O . GLU A 1 84 ? 114.429 2.305 -150.277 1.00 65.38 84 GLU A O 1
ATOM 639 N N . ASP A 1 85 ? 113.936 3.577 -152.064 1.00 72.88 85 ASP A N 1
ATOM 640 C CA . ASP A 1 85 ? 112.746 4.192 -151.461 1.00 72.88 85 ASP A CA 1
ATOM 641 C C . ASP A 1 85 ? 111.632 3.158 -151.197 1.00 72.88 85 ASP A C 1
ATOM 643 O O . ASP A 1 85 ? 110.948 3.229 -150.172 1.00 72.88 85 ASP A O 1
ATOM 647 N N . LEU A 1 86 ? 111.481 2.154 -152.070 1.00 71.69 86 LEU A N 1
ATOM 648 C CA . LEU A 1 86 ? 110.475 1.099 -151.912 1.00 71.69 86 LEU A CA 1
ATOM 649 C C . LEU A 1 86 ? 110.807 0.150 -150.748 1.00 71.69 86 LEU A C 1
ATOM 651 O O . LEU A 1 86 ? 109.912 -0.185 -149.969 1.00 71.69 86 LEU A O 1
ATOM 655 N N . MET A 1 87 ? 112.084 -0.213 -150.559 1.00 69.94 87 MET A N 1
ATOM 656 C CA . MET A 1 87 ? 112.519 -0.966 -149.372 1.00 69.94 87 MET A CA 1
ATOM 657 C C . MET A 1 87 ? 112.292 -0.181 -148.073 1.00 69.94 87 MET A C 1
ATOM 659 O O . MET A 1 87 ? 111.802 -0.745 -147.094 1.00 69.94 87 MET A O 1
ATOM 663 N N . ARG A 1 88 ? 112.587 1.128 -148.059 1.00 70.19 88 ARG A N 1
ATOM 664 C CA . ARG A 1 88 ? 112.326 1.988 -146.888 1.00 70.19 88 ARG A CA 1
ATOM 665 C C . ARG A 1 88 ? 110.844 2.050 -146.534 1.00 70.19 88 ARG A C 1
ATOM 667 O O . ARG A 1 88 ? 110.505 1.960 -145.357 1.00 70.19 88 ARG A O 1
ATOM 674 N N . LEU A 1 89 ? 109.970 2.166 -147.534 1.00 74.94 89 LEU A N 1
ATOM 675 C CA . LEU A 1 89 ? 108.521 2.160 -147.329 1.00 74.94 89 LEU A CA 1
ATOM 676 C C . LEU A 1 89 ? 108.033 0.832 -146.742 1.00 74.94 89 LEU A C 1
ATOM 678 O O . LEU A 1 89 ? 107.317 0.854 -145.742 1.00 74.94 89 LEU A O 1
ATOM 682 N N . GLN A 1 90 ? 108.471 -0.309 -147.287 1.00 73.81 90 GLN A N 1
ATOM 683 C CA . GLN A 1 90 ? 108.126 -1.630 -146.744 1.00 73.81 90 GLN A CA 1
ATOM 684 C C . GLN A 1 90 ? 108.581 -1.798 -145.289 1.00 73.81 90 GLN A C 1
ATOM 686 O O . GLN A 1 90 ? 107.818 -2.290 -144.460 1.00 73.81 90 GLN A O 1
ATOM 691 N N . GLN A 1 91 ? 109.791 -1.342 -144.959 1.00 73.19 91 GLN A N 1
ATOM 692 C CA . GLN A 1 91 ? 110.310 -1.419 -143.595 1.00 73.19 91 GLN A CA 1
ATOM 693 C C . GLN A 1 91 ? 109.549 -0.486 -142.634 1.00 73.19 91 GLN A C 1
ATOM 695 O O . GLN A 1 91 ? 109.220 -0.896 -141.526 1.00 73.19 91 GLN A O 1
ATOM 700 N N . SER A 1 92 ? 109.173 0.721 -143.079 1.00 77.12 92 SER A N 1
ATOM 701 C CA . SER A 1 92 ? 108.335 1.637 -142.287 1.00 77.12 92 SER A CA 1
ATOM 702 C C . SER A 1 92 ? 106.907 1.124 -142.066 1.00 77.12 92 SER A C 1
ATOM 704 O O . SER A 1 92 ? 106.310 1.403 -141.030 1.00 77.12 92 SER A O 1
ATOM 706 N N . TRP A 1 93 ? 106.360 0.353 -143.012 1.00 77.12 93 TRP A N 1
ATOM 707 C CA . TRP A 1 93 ? 105.034 -0.248 -142.872 1.00 77.12 93 TRP A CA 1
ATOM 708 C C . TRP A 1 93 ? 105.026 -1.345 -141.801 1.00 77.12 93 TRP A C 1
ATOM 710 O O . TRP A 1 93 ? 104.116 -1.384 -140.978 1.00 77.12 93 TRP A O 1
ATOM 720 N N . ALA A 1 94 ? 106.075 -2.174 -141.754 1.00 76.88 94 ALA A N 1
ATOM 721 C CA . ALA A 1 94 ? 106.230 -3.199 -140.723 1.00 76.88 94 ALA A CA 1
ATOM 722 C C . ALA A 1 94 ? 106.311 -2.601 -139.301 1.00 76.88 94 ALA A C 1
ATOM 724 O O . ALA A 1 94 ? 105.679 -3.126 -138.384 1.00 76.88 94 ALA A O 1
ATOM 725 N N . ASP A 1 95 ? 107.011 -1.472 -139.123 1.00 79.69 95 ASP A N 1
ATOM 726 C CA . ASP A 1 95 ? 107.047 -0.750 -137.839 1.00 79.69 95 ASP A CA 1
ATOM 727 C C . ASP A 1 95 ? 105.652 -0.238 -137.424 1.00 79.69 95 ASP A C 1
ATOM 729 O O . ASP A 1 95 ? 105.290 -0.306 -136.247 1.00 79.69 95 ASP A O 1
ATOM 733 N N . VAL A 1 96 ? 104.845 0.257 -138.373 1.00 81.00 96 VAL A N 1
ATOM 734 C CA . VAL A 1 96 ? 103.463 0.713 -138.112 1.00 81.00 96 VAL A CA 1
ATOM 735 C C . VAL A 1 96 ? 102.548 -0.460 -137.755 1.00 81.00 96 VAL A C 1
ATOM 737 O O . VAL A 1 96 ? 101.766 -0.360 -136.811 1.00 81.00 96 VAL A O 1
ATOM 740 N N . GLU A 1 97 ? 102.662 -1.585 -138.458 1.00 81.88 97 GLU A N 1
ATOM 741 C CA . GLU A 1 97 ? 101.888 -2.803 -138.190 1.00 81.88 97 GLU A CA 1
ATOM 742 C C . GLU A 1 97 ? 102.218 -3.389 -136.803 1.00 81.88 97 GLU A C 1
ATOM 744 O O . GLU A 1 97 ? 101.316 -3.769 -136.050 1.00 81.88 97 GLU A O 1
ATOM 749 N N . GLN A 1 98 ? 103.492 -3.349 -136.395 1.00 81.44 98 GLN A N 1
ATOM 750 C CA . GLN A 1 98 ? 103.910 -3.722 -135.042 1.00 81.44 98 GLN A CA 1
ATOM 751 C C . GLN A 1 98 ? 103.373 -2.753 -133.970 1.00 81.44 98 GLN A C 1
ATOM 753 O O . GLN A 1 98 ? 102.952 -3.197 -132.899 1.00 81.44 98 GLN A O 1
ATOM 758 N N . GLN A 1 99 ? 103.346 -1.442 -134.241 1.00 82.88 99 GLN A N 1
ATOM 759 C CA . GLN A 1 99 ? 102.763 -0.447 -133.328 1.00 82.88 99 GLN A CA 1
ATOM 760 C C . GLN A 1 99 ? 101.243 -0.602 -133.180 1.00 82.88 99 GLN A C 1
ATOM 762 O O . GLN A 1 99 ? 100.732 -0.460 -132.069 1.00 82.88 99 GLN A O 1
ATOM 767 N N . LEU A 1 100 ? 100.528 -0.929 -134.261 1.00 81.25 100 LEU A N 1
ATOM 768 C CA . LEU A 1 100 ? 99.092 -1.221 -134.223 1.00 81.25 100 LEU A CA 1
ATOM 769 C C . LEU A 1 100 ? 98.803 -2.469 -133.381 1.00 81.25 100 LEU A C 1
ATOM 771 O O . LEU A 1 100 ? 98.024 -2.386 -132.440 1.00 81.25 100 LEU A O 1
ATOM 775 N N . SER A 1 101 ? 99.520 -3.573 -133.611 1.00 82.31 101 SER A N 1
ATOM 776 C CA . SER A 1 101 ? 99.394 -4.807 -132.815 1.00 82.31 101 SER A CA 1
ATOM 777 C C . SER A 1 101 ? 99.669 -4.585 -131.313 1.00 82.31 101 SER A C 1
ATOM 779 O O . SER A 1 101 ? 98.968 -5.121 -130.447 1.00 82.31 101 SER A O 1
ATOM 781 N N . ALA A 1 102 ? 100.644 -3.730 -130.979 1.00 83.88 102 ALA A N 1
ATOM 782 C CA . ALA A 1 102 ? 100.897 -3.318 -129.599 1.00 83.88 102 ALA A CA 1
ATOM 783 C C . ALA A 1 102 ? 99.736 -2.492 -129.009 1.00 83.88 102 ALA A C 1
ATOM 785 O O . ALA A 1 102 ? 99.367 -2.700 -127.853 1.00 83.88 102 ALA A O 1
ATOM 786 N N . LYS A 1 103 ? 99.124 -1.598 -129.798 1.00 85.44 103 LYS A N 1
ATOM 787 C CA . LYS A 1 103 ? 97.962 -0.800 -129.375 1.00 85.44 103 LYS A CA 1
ATOM 788 C C . LYS A 1 103 ? 96.684 -1.626 -129.241 1.00 85.44 103 LYS A C 1
ATOM 790 O O . LYS A 1 103 ? 95.952 -1.413 -128.281 1.00 85.44 103 LYS A O 1
ATOM 795 N N . ASP A 1 104 ? 96.454 -2.606 -130.108 1.00 86.50 104 ASP A N 1
ATOM 796 C CA . ASP A 1 104 ? 95.342 -3.554 -129.974 1.00 86.50 104 ASP A CA 1
ATOM 797 C C . ASP A 1 104 ? 95.474 -4.386 -128.686 1.00 86.50 104 ASP A C 1
ATOM 799 O O . ASP A 1 104 ? 94.493 -4.607 -127.975 1.00 86.50 104 ASP A O 1
ATOM 803 N N . SER A 1 105 ? 96.704 -4.771 -128.326 1.00 84.19 105 SER A N 1
ATOM 804 C CA . SER A 1 105 ? 97.003 -5.466 -127.063 1.00 84.19 105 SER A CA 1
ATOM 805 C C . SER A 1 105 ? 96.758 -4.582 -125.828 1.00 84.19 105 SER A C 1
ATOM 807 O O . SER A 1 105 ? 96.234 -5.052 -124.819 1.00 84.19 105 SER A O 1
ATOM 809 N N . GLU A 1 106 ? 97.096 -3.292 -125.903 1.00 87.62 106 GLU A N 1
ATOM 810 C CA . GLU A 1 106 ? 96.827 -2.297 -124.852 1.00 87.62 106 GLU A CA 1
ATOM 811 C C . GLU A 1 106 ? 95.318 -2.028 -124.695 1.00 87.62 106 GLU A C 1
ATOM 813 O O . GLU A 1 106 ? 94.812 -1.962 -123.576 1.00 87.62 106 GLU A O 1
ATOM 818 N N . ILE A 1 107 ? 94.576 -1.955 -125.806 1.00 85.75 107 ILE A N 1
ATOM 819 C CA . ILE A 1 107 ? 93.110 -1.833 -125.813 1.00 85.75 107 ILE A CA 1
ATOM 820 C C . ILE A 1 107 ? 92.448 -3.084 -125.221 1.00 85.75 107 ILE A C 1
ATOM 822 O O . ILE A 1 107 ? 91.464 -2.955 -124.492 1.00 85.75 107 ILE A O 1
ATOM 826 N N . ALA A 1 108 ? 92.962 -4.285 -125.499 1.00 85.88 108 ALA A N 1
ATOM 827 C CA . ALA A 1 108 ? 92.461 -5.518 -124.891 1.00 85.88 108 ALA A CA 1
ATOM 828 C C . ALA A 1 108 ? 92.630 -5.494 -123.361 1.00 85.88 108 ALA A C 1
ATOM 830 O O . ALA A 1 108 ? 91.647 -5.657 -122.643 1.00 85.88 108 ALA A O 1
ATOM 831 N N . TYR A 1 109 ? 93.833 -5.169 -122.871 1.00 88.25 109 TYR A N 1
ATOM 832 C CA . TYR A 1 109 ? 94.110 -5.044 -121.434 1.00 88.25 109 TYR A CA 1
ATOM 833 C C . TYR A 1 109 ? 93.193 -4.018 -120.742 1.00 88.25 109 TYR A C 1
ATOM 835 O O . TYR A 1 109 ? 92.600 -4.313 -119.707 1.00 88.25 109 TYR A O 1
ATOM 843 N N . LEU A 1 110 ? 93.018 -2.829 -121.334 1.00 88.88 110 LEU A N 1
ATOM 844 C CA . LEU A 1 110 ? 92.150 -1.784 -120.775 1.00 88.88 110 LEU A CA 1
ATOM 845 C C . LEU A 1 110 ? 90.659 -2.163 -120.797 1.00 88.88 110 LEU A C 1
ATOM 847 O O . LEU A 1 110 ? 89.902 -1.709 -119.940 1.00 88.88 110 LEU A O 1
ATOM 851 N N . ASN A 1 111 ? 90.213 -2.984 -121.755 1.00 88.25 111 ASN A N 1
ATOM 852 C CA . ASN A 1 111 ? 88.849 -3.516 -121.746 1.00 88.25 111 ASN A CA 1
ATOM 853 C C . ASN A 1 111 ? 88.662 -4.571 -120.648 1.00 88.25 111 ASN A C 1
ATOM 855 O O . ASN A 1 111 ? 87.652 -4.508 -119.951 1.00 88.25 111 ASN A O 1
ATOM 859 N N . ASP A 1 112 ? 89.625 -5.475 -120.444 1.00 90.00 112 ASP A N 1
ATOM 860 C CA . ASP A 1 112 ? 89.583 -6.450 -119.344 1.00 90.00 112 ASP A CA 1
ATOM 861 C C . ASP A 1 112 ? 89.556 -5.738 -117.976 1.00 90.00 112 ASP A C 1
ATOM 863 O O . ASP A 1 112 ? 88.717 -6.045 -117.127 1.00 90.00 112 ASP A O 1
ATOM 867 N N . GLU A 1 113 ? 90.400 -4.718 -117.781 1.00 91.19 113 GLU A N 1
ATOM 868 C CA . GLU A 1 113 ? 90.413 -3.882 -116.570 1.00 91.19 113 GLU A CA 1
ATOM 869 C C . GLU A 1 113 ? 89.078 -3.133 -116.376 1.00 91.19 113 GLU A C 1
ATOM 871 O O . GLU A 1 113 ? 88.530 -3.097 -115.269 1.00 91.19 113 GLU A O 1
ATOM 876 N N . ARG A 1 114 ? 88.477 -2.610 -117.457 1.00 90.81 114 ARG A N 1
ATOM 877 C CA . ARG A 1 114 ? 87.143 -1.987 -117.408 1.00 90.81 114 ARG A CA 1
ATOM 878 C C . ARG A 1 114 ? 86.052 -2.983 -117.012 1.00 90.81 114 ARG A C 1
ATOM 880 O O . ARG A 1 114 ? 85.195 -2.628 -116.205 1.00 90.81 114 ARG A O 1
ATOM 887 N N . GLU A 1 115 ? 86.053 -4.204 -117.546 1.00 91.94 115 GLU A N 1
ATOM 888 C CA . GLU A 1 115 ? 85.061 -5.221 -117.171 1.00 91.94 115 GLU A CA 1
ATOM 889 C C . GLU A 1 115 ? 85.223 -5.668 -115.708 1.00 91.94 115 GLU A C 1
ATOM 891 O O . GLU A 1 115 ? 84.217 -5.859 -115.023 1.00 91.94 115 GLU A O 1
ATOM 896 N N . VAL A 1 116 ? 86.453 -5.725 -115.177 1.00 91.81 116 VAL A N 1
ATOM 897 C CA . VAL A 1 116 ? 86.696 -5.928 -113.734 1.00 91.81 116 VAL A CA 1
ATOM 898 C C . VAL A 1 116 ? 86.090 -4.791 -112.902 1.00 91.81 116 VAL A C 1
ATOM 900 O O . VAL A 1 116 ? 85.397 -5.058 -111.918 1.00 91.81 116 VAL A O 1
ATOM 903 N N . HIS A 1 117 ? 86.267 -3.528 -113.305 1.00 90.88 117 HIS A N 1
ATOM 904 C CA . HIS A 1 117 ? 85.635 -2.392 -112.623 1.00 90.88 117 HIS A CA 1
ATOM 905 C C . HIS A 1 117 ? 84.101 -2.404 -112.719 1.00 90.88 117 HIS A C 1
ATOM 907 O O . HIS A 1 117 ? 83.428 -2.103 -111.734 1.00 90.88 117 HIS A O 1
ATOM 913 N N . ILE A 1 118 ? 83.534 -2.790 -113.865 1.00 91.06 118 ILE A N 1
ATOM 914 C CA . ILE A 1 118 ? 82.083 -2.944 -114.046 1.00 91.06 118 ILE A CA 1
ATOM 915 C C . ILE A 1 118 ? 81.541 -4.070 -113.152 1.00 91.06 118 ILE A C 1
ATOM 917 O O . ILE A 1 118 ? 80.489 -3.905 -112.535 1.00 91.06 118 ILE A O 1
ATOM 921 N N . ALA A 1 119 ? 82.251 -5.196 -113.040 1.00 89.81 119 ALA A N 1
ATOM 922 C CA . ALA A 1 119 ? 81.882 -6.288 -112.142 1.00 89.81 119 ALA A CA 1
ATOM 923 C C . ALA A 1 119 ? 81.934 -5.858 -110.665 1.00 89.81 119 ALA A C 1
ATOM 925 O O . ALA A 1 119 ? 80.988 -6.118 -109.923 1.00 89.81 119 ALA A O 1
ATOM 926 N N . ALA A 1 120 ? 82.982 -5.136 -110.256 1.00 91.31 120 ALA A N 1
ATOM 927 C CA . ALA A 1 120 ? 83.104 -4.593 -108.904 1.00 91.31 120 ALA A CA 1
ATOM 928 C C . ALA A 1 120 ? 81.988 -3.583 -108.575 1.00 91.31 120 ALA A C 1
ATOM 930 O O . ALA A 1 120 ? 81.402 -3.650 -107.497 1.00 91.31 120 ALA A O 1
ATOM 931 N N . PHE A 1 121 ? 81.639 -2.693 -109.513 1.00 92.81 121 PHE A N 1
ATOM 932 C CA . PHE A 1 121 ? 80.540 -1.741 -109.332 1.00 92.81 121 PH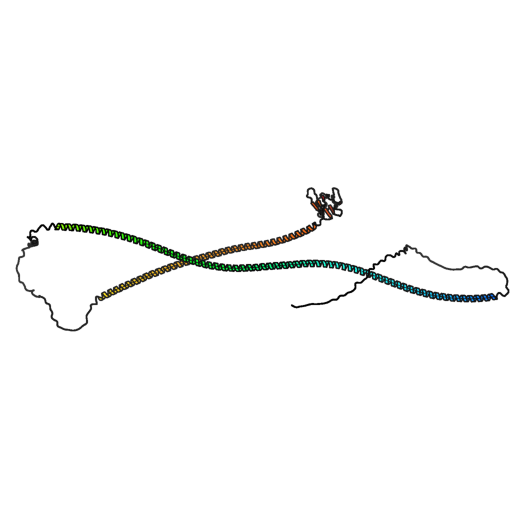E A CA 1
ATOM 933 C C . PHE A 1 121 ? 79.178 -2.441 -109.223 1.00 92.81 121 PHE A C 1
ATOM 935 O O . PHE A 1 121 ? 78.382 -2.086 -108.361 1.00 92.81 121 PHE A O 1
ATOM 942 N N . ARG A 1 122 ? 78.920 -3.476 -110.039 1.00 93.25 122 ARG A N 1
ATOM 943 C CA . ARG A 1 122 ? 77.698 -4.295 -109.931 1.00 93.25 122 ARG A CA 1
ATOM 944 C C . ARG A 1 122 ? 77.605 -5.037 -108.595 1.00 93.25 122 ARG A C 1
ATOM 946 O O . ARG A 1 122 ? 76.509 -5.133 -108.058 1.00 93.25 122 ARG A O 1
ATOM 953 N N . SER A 1 123 ? 78.726 -5.534 -108.062 1.00 92.81 123 SER A N 1
ATOM 954 C CA . SER A 1 123 ? 78.764 -6.136 -106.720 1.00 92.81 123 SER A CA 1
ATOM 955 C C . SER A 1 123 ? 78.387 -5.106 -105.659 1.00 92.81 123 SER A C 1
ATOM 957 O O . SER A 1 123 ? 77.440 -5.329 -104.920 1.00 92.81 123 SER A O 1
ATOM 959 N N . LEU A 1 124 ? 79.044 -3.940 -105.661 1.00 94.62 124 LEU A N 1
ATOM 960 C CA . LEU A 1 124 ? 78.766 -2.864 -104.706 1.00 94.62 124 LEU A CA 1
ATOM 961 C C . LEU A 1 124 ? 77.314 -2.367 -104.785 1.00 94.62 124 LEU A C 1
ATOM 963 O O . LEU A 1 124 ? 76.725 -2.028 -103.764 1.00 94.62 124 LEU A O 1
ATOM 967 N N . GLN A 1 125 ? 76.735 -2.322 -105.988 1.00 93.19 125 GLN A N 1
ATOM 968 C CA . GLN A 1 125 ? 75.330 -1.973 -106.174 1.00 93.19 125 GLN A CA 1
ATOM 969 C C . GLN A 1 125 ? 74.402 -3.043 -105.576 1.00 93.19 125 GLN A C 1
ATOM 971 O O . GLN A 1 125 ? 73.465 -2.686 -104.876 1.00 93.19 125 GLN A O 1
ATOM 976 N N . SER A 1 126 ? 74.700 -4.333 -105.771 1.00 93.25 126 SER A N 1
ATOM 977 C CA . SER A 1 126 ? 73.953 -5.431 -105.139 1.00 93.25 126 SER A CA 1
ATOM 978 C C . SER A 1 126 ? 74.050 -5.400 -103.610 1.00 93.25 126 SER A C 1
ATOM 980 O O . SER A 1 126 ? 73.044 -5.611 -102.941 1.00 93.25 126 SER A O 1
ATOM 982 N N . ASP A 1 127 ? 75.237 -5.117 -103.063 1.00 94.44 127 ASP A N 1
ATOM 983 C CA . ASP A 1 127 ? 75.458 -5.005 -101.616 1.00 94.44 127 ASP A CA 1
ATOM 984 C C . ASP A 1 127 ? 74.675 -3.811 -101.025 1.00 94.44 127 ASP A C 1
ATOM 986 O O . ASP A 1 127 ? 74.152 -3.886 -99.914 1.00 94.44 127 ASP A O 1
ATOM 990 N N . LEU A 1 128 ? 74.576 -2.702 -101.772 1.00 93.69 128 LEU A N 1
ATOM 991 C CA . LEU A 1 128 ? 73.809 -1.518 -101.379 1.00 93.69 128 LEU A CA 1
ATOM 992 C C . LEU A 1 128 ? 72.295 -1.758 -101.458 1.00 93.69 128 LEU A C 1
ATOM 994 O O . LEU A 1 128 ? 71.578 -1.361 -100.542 1.00 93.69 128 LEU A O 1
ATOM 998 N N . ASP A 1 129 ? 71.819 -2.416 -102.517 1.00 93.56 129 ASP A N 1
ATOM 999 C CA . ASP A 1 129 ? 70.409 -2.784 -102.667 1.00 93.56 129 ASP A CA 1
ATOM 1000 C C . ASP A 1 129 ? 69.981 -3.737 -101.528 1.00 93.56 129 ASP A C 1
ATOM 1002 O O . ASP A 1 129 ? 68.933 -3.523 -100.925 1.00 93.56 129 ASP A O 1
ATOM 1006 N N . GLU A 1 130 ? 70.817 -4.712 -101.138 1.00 94.44 130 GLU A N 1
ATOM 1007 C CA . GLU A 1 130 ? 70.548 -5.601 -99.991 1.00 94.44 130 GLU A CA 1
ATOM 1008 C C . GLU A 1 130 ? 70.509 -4.845 -98.645 1.00 94.44 130 GLU A C 1
ATOM 1010 O O . GLU A 1 130 ? 69.654 -5.132 -97.803 1.00 94.44 130 GLU A O 1
ATOM 1015 N N . GLN A 1 131 ? 71.366 -3.833 -98.453 1.00 94.19 131 GLN A N 1
ATOM 1016 C CA . GLN A 1 131 ? 71.320 -2.956 -97.273 1.00 94.19 131 GLN A CA 1
ATOM 1017 C C . GLN A 1 131 ? 70.081 -2.050 -97.241 1.00 94.19 131 GLN A C 1
ATOM 1019 O O . GLN A 1 131 ? 69.569 -1.762 -96.159 1.00 94.19 131 GLN A O 1
ATOM 1024 N N . LEU A 1 132 ? 69.591 -1.579 -98.390 1.00 94.00 132 LEU A N 1
ATOM 1025 C CA . LEU A 1 132 ? 68.340 -0.816 -98.464 1.00 94.00 132 LEU A CA 1
ATOM 1026 C C . LEU A 1 132 ? 67.145 -1.708 -98.103 1.00 94.00 132 LEU A C 1
ATOM 1028 O O . LEU A 1 132 ? 66.368 -1.353 -97.221 1.00 94.00 132 LEU A O 1
ATOM 1032 N N . ASP A 1 133 ? 67.089 -2.911 -98.673 1.00 93.88 133 ASP A N 1
ATOM 1033 C CA . ASP A 1 133 ? 66.105 -3.950 -98.356 1.00 93.88 133 ASP A CA 1
ATOM 1034 C C . ASP A 1 133 ? 66.098 -4.331 -96.857 1.00 93.88 133 ASP A C 1
ATOM 1036 O O . ASP A 1 133 ? 65.044 -4.583 -96.268 1.00 93.88 133 ASP A O 1
ATOM 1040 N N . GLU A 1 134 ? 67.267 -4.396 -96.208 1.00 93.25 134 GLU A N 1
ATOM 1041 C CA . GLU A 1 134 ? 67.371 -4.638 -94.763 1.00 93.25 134 GLU A CA 1
ATOM 1042 C C . GLU A 1 134 ? 66.904 -3.429 -93.934 1.00 93.25 134 GLU A C 1
ATOM 1044 O O . GLU A 1 134 ? 66.203 -3.604 -92.934 1.00 93.25 134 GLU A O 1
ATOM 1049 N N . ASN A 1 135 ? 67.216 -2.202 -94.364 1.00 92.94 135 ASN A N 1
ATOM 1050 C CA . ASN A 1 135 ? 66.728 -0.984 -93.716 1.00 92.94 135 ASN A CA 1
ATOM 1051 C C . ASN A 1 135 ? 65.202 -0.839 -93.812 1.00 92.94 135 ASN A C 1
ATOM 1053 O O . ASN A 1 135 ? 64.576 -0.511 -92.805 1.00 92.94 135 ASN A O 1
ATOM 1057 N N . ASP A 1 136 ? 64.590 -1.156 -94.954 1.00 94.56 136 ASP A N 1
ATOM 1058 C CA . ASP A 1 136 ? 63.132 -1.116 -95.119 1.00 94.56 136 ASP A CA 1
ATOM 1059 C C . ASP A 1 136 ? 62.434 -2.113 -94.175 1.00 94.56 136 ASP A C 1
ATOM 1061 O O . ASP A 1 136 ? 61.494 -1.750 -93.464 1.00 94.56 136 ASP A O 1
ATOM 1065 N N . ARG A 1 137 ? 62.960 -3.341 -94.045 1.00 94.19 137 ARG A N 1
ATOM 1066 C CA . ARG A 1 137 ? 62.466 -4.328 -93.058 1.00 94.19 137 ARG A CA 1
ATOM 1067 C C . ARG A 1 137 ? 62.629 -3.842 -91.614 1.00 94.19 137 ARG A C 1
ATOM 1069 O O . ARG A 1 137 ? 61.780 -4.132 -90.769 1.00 94.19 137 ARG A O 1
ATOM 1076 N N . ASN A 1 138 ? 63.706 -3.117 -91.308 1.00 93.94 138 ASN A N 1
ATOM 1077 C CA . ASN A 1 138 ? 63.917 -2.526 -89.985 1.00 93.94 138 ASN A CA 1
ATOM 1078 C C . ASN A 1 138 ? 62.926 -1.379 -89.712 1.00 93.94 138 ASN A C 1
ATOM 1080 O O . ASN A 1 138 ? 62.407 -1.285 -88.600 1.00 93.94 138 ASN A O 1
ATOM 1084 N N . LEU A 1 139 ? 62.600 -0.557 -90.715 1.00 93.94 139 LEU A N 1
ATOM 1085 C CA . LEU A 1 139 ? 61.577 0.490 -90.613 1.00 93.94 139 LEU A CA 1
ATOM 1086 C C . LEU A 1 139 ? 60.173 -0.098 -90.393 1.00 93.94 139 LEU A C 1
ATOM 1088 O O . LEU A 1 139 ? 59.448 0.383 -89.522 1.00 93.94 139 LEU A O 1
ATOM 1092 N N . GLU A 1 140 ? 59.810 -1.181 -91.090 1.00 93.44 140 GLU A N 1
ATOM 1093 C CA . GLU A 1 140 ? 58.557 -1.912 -90.833 1.00 93.44 140 GLU A CA 1
ATOM 1094 C C . GLU A 1 140 ? 58.491 -2.462 -89.395 1.00 93.44 140 GLU A C 1
ATOM 1096 O O . GLU A 1 140 ? 57.457 -2.357 -88.725 1.00 93.44 140 GLU A O 1
ATOM 1101 N N . GLN A 1 141 ? 59.600 -3.008 -88.880 1.00 94.00 141 GLN A N 1
ATOM 1102 C CA . GLN A 1 141 ? 59.674 -3.470 -87.490 1.00 94.00 141 GLN A CA 1
ATOM 1103 C C . GLN A 1 141 ? 59.511 -2.318 -86.493 1.00 94.00 141 GLN A C 1
ATOM 1105 O O . GLN A 1 141 ? 58.734 -2.463 -85.545 1.00 94.00 141 GLN A O 1
ATOM 1110 N N . ILE A 1 142 ? 60.178 -1.180 -86.712 1.00 93.31 142 ILE A N 1
ATOM 1111 C CA . ILE A 1 142 ? 60.051 0.021 -85.872 1.00 93.31 142 ILE A CA 1
ATOM 1112 C C . ILE A 1 142 ? 58.597 0.507 -85.856 1.00 93.31 142 ILE A C 1
ATOM 1114 O O . ILE A 1 142 ? 58.027 0.638 -84.775 1.00 93.31 142 ILE A O 1
ATOM 1118 N N . ALA A 1 143 ? 57.952 0.647 -87.018 1.00 92.25 143 ALA A N 1
ATOM 1119 C CA . ALA A 1 143 ? 56.544 1.042 -87.105 1.00 92.25 143 ALA A CA 1
ATOM 1120 C C . ALA A 1 143 ? 55.614 0.080 -86.333 1.00 92.25 143 ALA A C 1
ATOM 1122 O O . ALA A 1 143 ? 54.692 0.516 -85.640 1.00 92.25 143 ALA A O 1
ATOM 1123 N N . SER A 1 144 ? 55.883 -1.232 -86.375 1.00 93.19 144 SER A N 1
ATOM 1124 C CA . SER A 1 144 ? 55.121 -2.226 -85.601 1.00 93.19 144 SER A CA 1
ATOM 1125 C C . SER A 1 144 ? 55.329 -2.118 -84.080 1.00 93.19 144 SER A C 1
ATOM 1127 O O . SER A 1 144 ? 54.427 -2.440 -83.302 1.00 93.19 144 SER A O 1
ATOM 1129 N N . LEU A 1 145 ? 56.508 -1.664 -83.638 1.00 94.38 145 LEU A N 1
ATOM 1130 C CA . LEU A 1 145 ? 56.812 -1.423 -82.228 1.00 94.38 145 LEU A CA 1
ATOM 1131 C C . LEU A 1 145 ? 56.187 -0.113 -81.740 1.00 94.38 145 LEU A C 1
ATOM 1133 O O . LEU A 1 145 ? 55.627 -0.099 -80.647 1.00 94.38 145 LEU A O 1
ATOM 1137 N N . GLU A 1 146 ? 56.204 0.941 -82.556 1.00 94.25 146 GLU A N 1
ATOM 1138 C CA . GLU A 1 146 ? 55.520 2.208 -82.273 1.00 94.25 146 GLU A CA 1
ATOM 1139 C C . GLU A 1 146 ? 54.004 2.027 -82.138 1.00 94.25 146 GLU A C 1
ATOM 1141 O O . GLU A 1 146 ? 53.398 2.592 -81.229 1.00 94.25 146 GLU A O 1
ATOM 1146 N N . GLU A 1 147 ? 53.384 1.203 -82.990 1.00 94.56 147 GLU A N 1
ATOM 1147 C CA . GLU A 1 147 ? 51.958 0.869 -82.876 1.00 94.56 147 GLU A CA 1
ATOM 1148 C C . GLU A 1 147 ? 51.653 0.181 -81.537 1.00 94.56 147 GLU A C 1
ATOM 1150 O O . GLU A 1 147 ? 50.731 0.564 -80.818 1.00 94.56 147 GLU A O 1
ATOM 1155 N N . ARG A 1 148 ? 52.490 -0.788 -81.145 1.00 95.50 148 ARG A N 1
ATOM 1156 C CA . ARG A 1 148 ? 52.366 -1.485 -79.856 1.00 95.50 148 ARG A CA 1
ATOM 1157 C C . ARG A 1 148 ? 52.643 -0.572 -78.663 1.00 95.50 148 ARG A C 1
ATOM 1159 O O . ARG A 1 148 ? 52.027 -0.762 -77.618 1.00 95.50 148 ARG A O 1
ATOM 1166 N N . MET A 1 149 ? 53.547 0.400 -78.791 1.00 93.00 149 MET A N 1
ATOM 1167 C CA . MET A 1 149 ? 53.764 1.423 -77.764 1.00 93.00 149 MET A CA 1
ATOM 1168 C C . MET A 1 149 ? 52.523 2.297 -77.597 1.00 93.00 149 MET A C 1
ATOM 1170 O O . MET A 1 149 ? 52.032 2.403 -76.476 1.00 93.00 149 MET A O 1
ATOM 1174 N N . ARG A 1 150 ? 51.947 2.805 -78.693 1.00 94.38 150 ARG A N 1
ATOM 1175 C CA . ARG A 1 150 ? 50.708 3.600 -78.662 1.00 94.38 150 ARG A CA 1
ATOM 1176 C C . ARG A 1 150 ? 49.523 2.817 -78.077 1.00 94.38 150 ARG A C 1
ATOM 1178 O O . ARG A 1 150 ? 48.754 3.368 -77.291 1.00 94.38 150 ARG A O 1
ATOM 1185 N N . GLU A 1 151 ? 49.408 1.515 -78.360 1.00 94.38 151 GLU A N 1
ATOM 1186 C CA . GLU A 1 151 ? 48.406 0.647 -77.715 1.00 94.38 151 GLU A CA 1
ATOM 1187 C C . GLU A 1 151 ? 48.650 0.500 -76.197 1.00 94.38 151 GLU A C 1
ATOM 1189 O O . GLU A 1 151 ? 47.707 0.558 -75.403 1.00 94.38 151 GLU A O 1
ATOM 1194 N N . MET A 1 152 ? 49.906 0.333 -75.758 1.00 93.00 152 MET A N 1
ATOM 1195 C CA . MET A 1 152 ? 50.237 0.279 -74.326 1.00 93.00 152 MET A CA 1
ATOM 1196 C C . MET A 1 152 ? 49.982 1.610 -73.613 1.00 93.00 152 MET A C 1
ATOM 1198 O O . MET A 1 152 ? 49.467 1.595 -72.498 1.00 93.00 152 MET A O 1
ATOM 1202 N N . GLU A 1 153 ? 50.308 2.740 -74.239 1.00 94.12 153 GLU A N 1
ATOM 1203 C CA . GLU A 1 153 ? 50.067 4.086 -73.706 1.00 94.12 153 GLU A CA 1
ATOM 1204 C C . GLU A 1 153 ? 48.569 4.342 -73.514 1.00 94.12 153 GLU A C 1
ATOM 1206 O O . GLU A 1 153 ? 48.155 4.721 -72.419 1.00 94.12 153 GLU A O 1
ATOM 1211 N N . SER A 1 154 ? 47.737 4.012 -74.511 1.00 93.12 154 SER A N 1
ATOM 1212 C CA . SER A 1 154 ? 46.273 4.082 -74.381 1.00 93.12 154 SER A CA 1
ATOM 1213 C C . SER A 1 154 ? 45.757 3.231 -73.214 1.00 93.12 154 SER A C 1
ATOM 1215 O O . SER A 1 154 ? 44.907 3.675 -72.447 1.00 93.12 154 SER A O 1
ATOM 1217 N N . ARG A 1 155 ? 46.294 2.017 -73.035 1.00 95.44 155 ARG A N 1
ATOM 1218 C CA . ARG A 1 155 ? 45.896 1.119 -71.937 1.00 95.44 155 ARG A CA 1
ATOM 1219 C C . ARG A 1 155 ? 46.380 1.580 -70.561 1.00 95.44 155 ARG A C 1
ATOM 1221 O O . ARG A 1 155 ? 45.750 1.235 -69.561 1.00 95.44 155 ARG A O 1
ATOM 1228 N N . LEU A 1 156 ? 47.497 2.304 -70.491 1.00 93.88 156 LEU A N 1
ATOM 1229 C CA . LEU A 1 156 ? 47.973 2.935 -69.259 1.00 93.88 156 LEU A CA 1
ATOM 1230 C C . LEU A 1 156 ? 47.089 4.126 -68.887 1.00 93.88 156 LEU A C 1
ATOM 1232 O O . LEU A 1 156 ? 46.731 4.253 -67.720 1.00 93.88 156 LEU A O 1
ATOM 1236 N N . GLU A 1 157 ? 46.675 4.933 -69.863 1.00 93.69 157 GLU A N 1
ATOM 1237 C CA . GLU A 1 157 ? 45.754 6.050 -69.645 1.00 93.69 157 GLU A CA 1
ATOM 1238 C C . GLU A 1 157 ? 44.378 5.568 -69.151 1.00 93.69 157 GLU A C 1
ATOM 1240 O O . GLU A 1 157 ? 43.904 6.031 -68.111 1.00 93.69 157 GLU A O 1
ATOM 1245 N N . ASP A 1 158 ? 43.798 4.541 -69.786 1.00 93.56 158 ASP A N 1
ATOM 1246 C CA . ASP A 1 158 ? 42.575 3.880 -69.299 1.00 93.56 158 ASP A CA 1
ATOM 1247 C C . ASP A 1 158 ? 42.728 3.388 -67.845 1.00 93.56 158 ASP A C 1
ATOM 1249 O O . ASP A 1 158 ? 41.820 3.521 -67.017 1.00 93.56 158 ASP A O 1
ATOM 1253 N N . HIS A 1 159 ? 43.889 2.815 -67.502 1.00 92.50 159 HIS A N 1
ATOM 1254 C CA . HIS A 1 159 ? 44.152 2.333 -66.147 1.00 92.50 159 HIS A CA 1
ATOM 1255 C C . HIS A 1 159 ? 44.283 3.479 -65.137 1.00 92.50 159 HIS A C 1
ATOM 1257 O O . HIS A 1 159 ? 43.724 3.386 -64.043 1.00 92.50 159 HIS A O 1
ATOM 1263 N N . ASN A 1 160 ? 44.958 4.569 -65.508 1.00 92.25 160 ASN A N 1
ATOM 1264 C CA . ASN A 1 160 ? 45.100 5.767 -64.682 1.00 92.25 160 ASN A CA 1
ATOM 1265 C C . ASN A 1 160 ? 43.735 6.399 -64.379 1.00 92.25 160 ASN A C 1
ATOM 1267 O O . ASN A 1 160 ? 43.471 6.750 -63.229 1.00 92.25 160 ASN A O 1
ATOM 1271 N N . GLN A 1 161 ? 42.831 6.464 -65.361 1.00 92.38 161 GLN A N 1
ATOM 1272 C CA . GLN A 1 161 ? 41.464 6.957 -65.153 1.00 92.38 161 GLN A CA 1
ATOM 1273 C C . GLN A 1 161 ? 40.660 6.062 -64.194 1.00 92.38 161 GLN A C 1
ATOM 1275 O O . GLN A 1 161 ? 39.944 6.570 -63.327 1.00 92.38 161 GLN A O 1
ATOM 1280 N N . ILE A 1 162 ? 40.818 4.734 -64.275 1.00 93.38 162 ILE A N 1
ATOM 1281 C CA . ILE A 1 162 ? 40.196 3.791 -63.326 1.00 93.38 162 ILE A CA 1
ATOM 1282 C C . ILE A 1 162 ? 40.765 3.959 -61.908 1.00 93.38 162 ILE A C 1
ATOM 1284 O O . ILE A 1 162 ? 40.006 3.892 -60.938 1.00 93.38 162 ILE A O 1
ATOM 1288 N N . VAL A 1 163 ? 42.078 4.167 -61.765 1.00 92.56 163 VAL A N 1
ATOM 1289 C CA . VAL A 1 163 ? 42.720 4.414 -60.462 1.00 92.56 163 VAL A CA 1
ATOM 1290 C C . VAL A 1 163 ? 42.224 5.732 -59.864 1.00 92.56 163 VAL A C 1
ATOM 1292 O O . VAL A 1 163 ? 41.718 5.719 -58.746 1.00 92.56 163 VAL A O 1
ATOM 1295 N N . ALA A 1 164 ? 42.227 6.825 -60.633 1.00 90.06 164 ALA A N 1
ATOM 1296 C CA . ALA A 1 164 ? 41.711 8.119 -60.188 1.00 90.06 164 ALA A CA 1
ATOM 1297 C C . ALA A 1 164 ? 40.230 8.052 -59.762 1.00 90.06 164 ALA A C 1
ATOM 1299 O O . ALA A 1 164 ? 39.847 8.619 -58.739 1.00 90.06 164 ALA A O 1
ATOM 1300 N N . GLY A 1 165 ? 39.393 7.306 -60.496 1.00 90.81 165 GLY A N 1
ATOM 1301 C CA . GLY A 1 165 ? 37.999 7.063 -60.109 1.00 90.81 165 GLY A CA 1
ATOM 1302 C C . GLY A 1 165 ? 37.861 6.309 -58.778 1.00 90.81 165 GLY A C 1
ATOM 1303 O O . GLY A 1 165 ? 36.997 6.643 -57.967 1.00 90.81 165 GLY A O 1
ATOM 1304 N N . ARG A 1 166 ? 38.740 5.332 -58.519 1.00 92.88 166 ARG A N 1
ATOM 1305 C CA . ARG A 1 166 ? 38.784 4.593 -57.246 1.00 92.88 166 ARG A CA 1
ATOM 1306 C C . ARG A 1 166 ? 39.309 5.429 -56.089 1.00 92.88 166 ARG A C 1
ATOM 1308 O O . ARG A 1 166 ? 38.806 5.267 -54.984 1.00 92.88 166 ARG A O 1
ATOM 1315 N N . ASP A 1 167 ? 40.271 6.318 -56.314 1.00 92.50 167 ASP A N 1
ATOM 1316 C CA . ASP A 1 167 ? 40.769 7.214 -55.266 1.00 92.50 167 ASP A CA 1
ATOM 1317 C C . ASP A 1 167 ? 39.661 8.168 -54.784 1.00 92.50 167 ASP A C 1
ATOM 1319 O O . ASP A 1 167 ? 39.476 8.342 -53.578 1.00 92.50 167 ASP A O 1
ATOM 1323 N N . VAL A 1 168 ? 38.831 8.679 -55.704 1.00 93.19 168 VAL A N 1
ATOM 1324 C CA . VAL A 1 168 ? 37.627 9.460 -55.361 1.00 93.19 168 VAL A CA 1
ATOM 1325 C C . VAL A 1 168 ? 36.618 8.631 -54.552 1.00 93.19 168 VAL A C 1
ATOM 1327 O O . VAL A 1 168 ? 36.085 9.125 -53.558 1.00 93.19 168 VAL A O 1
ATOM 1330 N N . GLU A 1 169 ? 36.360 7.375 -54.930 1.00 92.75 169 GLU A N 1
ATOM 1331 C CA . GLU A 1 169 ? 35.473 6.472 -54.174 1.00 92.75 169 GLU A CA 1
ATOM 1332 C C . GLU A 1 169 ? 36.032 6.163 -52.770 1.00 92.75 169 GLU A C 1
ATOM 1334 O O . GLU A 1 169 ? 35.303 6.201 -51.777 1.00 92.75 169 GLU A O 1
ATOM 1339 N N . ILE A 1 170 ? 37.343 5.933 -52.661 1.00 93.19 170 ILE A N 1
ATOM 1340 C CA . ILE A 1 170 ? 38.048 5.718 -51.393 1.00 93.19 170 ILE A CA 1
ATOM 1341 C C . ILE A 1 170 ? 37.922 6.945 -50.480 1.00 93.19 170 ILE A C 1
ATOM 1343 O O . ILE A 1 170 ? 37.671 6.783 -49.284 1.00 93.19 170 ILE A O 1
ATOM 1347 N N . ASP A 1 171 ? 38.065 8.161 -51.005 1.00 93.00 171 ASP A N 1
ATOM 1348 C CA . ASP A 1 171 ? 37.947 9.386 -50.208 1.00 93.00 171 ASP A CA 1
ATOM 1349 C C . ASP A 1 171 ? 36.499 9.680 -49.784 1.00 93.00 171 ASP A C 1
ATOM 1351 O O . ASP A 1 171 ? 36.269 10.083 -48.639 1.00 93.00 171 ASP A O 1
ATOM 1355 N N . GLN A 1 172 ? 35.508 9.367 -50.627 1.00 93.12 172 GLN A N 1
ATOM 1356 C CA . GLN A 1 172 ? 34.092 9.379 -50.231 1.00 93.12 172 GLN A CA 1
ATOM 1357 C C . GLN A 1 172 ? 33.809 8.379 -49.098 1.00 93.12 172 GLN A C 1
ATOM 1359 O O . GLN A 1 172 ? 33.128 8.717 -48.127 1.00 93.12 172 GLN A O 1
ATOM 1364 N N . LEU A 1 173 ? 34.370 7.167 -49.171 1.00 93.62 173 LEU A N 1
ATOM 1365 C CA . LEU A 1 173 ? 34.233 6.158 -48.117 1.00 93.62 173 LEU A CA 1
ATOM 1366 C C . LEU A 1 173 ? 34.942 6.570 -46.817 1.00 93.62 173 LEU A C 1
ATOM 1368 O O . LEU A 1 173 ? 34.383 6.363 -45.740 1.00 93.62 173 LEU A O 1
ATOM 1372 N N . LYS A 1 174 ? 36.125 7.199 -46.882 1.00 92.75 174 LYS A N 1
ATOM 1373 C CA . LYS A 1 174 ? 36.800 7.769 -45.697 1.00 92.75 174 LYS A CA 1
ATOM 1374 C C . LYS A 1 174 ? 35.935 8.833 -45.019 1.00 92.75 174 LYS A C 1
ATOM 1376 O O . LYS A 1 174 ? 35.811 8.806 -43.796 1.00 92.75 174 LYS A O 1
ATOM 1381 N N . ALA A 1 175 ? 35.322 9.732 -45.793 1.00 92.25 175 ALA A N 1
ATOM 1382 C CA . ALA A 1 175 ? 34.420 10.755 -45.263 1.00 92.25 175 ALA A CA 1
ATOM 1383 C C . ALA A 1 175 ? 33.186 10.128 -44.588 1.00 92.25 175 ALA A C 1
ATOM 1385 O O . ALA A 1 175 ? 32.884 10.451 -43.442 1.00 92.25 175 ALA A O 1
ATOM 1386 N N . ALA A 1 176 ? 32.538 9.152 -45.234 1.00 92.81 176 ALA A N 1
ATOM 1387 C CA . ALA A 1 176 ? 31.397 8.439 -44.653 1.00 92.81 176 ALA A CA 1
ATOM 1388 C C . ALA A 1 176 ? 31.755 7.674 -43.360 1.00 92.81 176 ALA A C 1
ATOM 1390 O O . ALA A 1 176 ? 30.964 7.636 -42.418 1.00 92.81 176 ALA A O 1
ATOM 1391 N N . VAL A 1 177 ? 32.958 7.090 -43.283 1.00 93.56 177 VAL A N 1
ATOM 1392 C CA . VAL A 1 177 ? 33.463 6.441 -42.061 1.00 93.56 177 VAL A CA 1
ATOM 1393 C C . VAL A 1 177 ? 33.731 7.460 -40.948 1.00 93.56 177 VAL A C 1
ATOM 1395 O O . VAL A 1 177 ? 33.452 7.155 -39.790 1.00 93.56 177 VAL A O 1
ATOM 1398 N N . ALA A 1 178 ? 34.228 8.658 -41.267 1.00 92.56 178 ALA A N 1
ATOM 1399 C CA . ALA A 1 178 ? 34.426 9.725 -40.284 1.00 92.56 178 ALA A CA 1
ATOM 1400 C C . ALA A 1 178 ? 33.089 10.236 -39.709 1.00 92.56 178 ALA A C 1
ATOM 1402 O O . ALA A 1 178 ? 32.959 10.360 -38.490 1.00 92.56 178 ALA A O 1
ATOM 1403 N N . ASP A 1 179 ? 32.074 10.435 -40.556 1.00 93.12 179 ASP A N 1
ATOM 1404 C CA . ASP A 1 179 ? 30.716 10.808 -40.131 1.00 93.12 179 ASP A CA 1
ATOM 1405 C C . ASP A 1 179 ? 30.100 9.755 -39.187 1.00 93.12 179 ASP A C 1
ATOM 1407 O O . ASP A 1 179 ? 29.517 10.097 -38.154 1.00 93.12 179 ASP A O 1
ATOM 1411 N N . GLU A 1 180 ? 30.244 8.462 -39.498 1.00 89.94 180 GLU A N 1
ATOM 1412 C CA . GLU A 1 180 ? 29.767 7.376 -38.627 1.00 89.94 180 GLU A CA 1
ATOM 1413 C C . GLU A 1 180 ? 30.576 7.247 -37.327 1.00 89.94 180 GLU A C 1
ATOM 1415 O O . GLU A 1 180 ? 30.002 6.965 -36.273 1.00 89.94 180 GLU A O 1
ATOM 1420 N N . GLN A 1 181 ? 31.885 7.522 -37.344 1.00 92.62 181 GLN A N 1
ATOM 1421 C CA . GLN A 1 181 ? 32.683 7.615 -36.115 1.00 92.62 181 GLN A CA 1
ATOM 1422 C C . GLN A 1 181 ? 32.182 8.751 -35.214 1.00 92.62 181 GLN A C 1
ATOM 1424 O O . GLN A 1 181 ? 31.963 8.528 -34.022 1.00 92.62 181 GLN A O 1
ATOM 1429 N N . GLN A 1 182 ? 31.899 9.929 -35.778 1.00 93.12 182 GLN A N 1
ATOM 1430 C CA . GLN A 1 182 ? 31.338 11.054 -35.028 1.00 93.12 182 GLN A CA 1
ATOM 1431 C C . GLN A 1 182 ? 29.947 10.725 -34.453 1.00 93.12 182 GLN A C 1
ATOM 1433 O O . GLN A 1 182 ? 29.669 11.026 -33.290 1.00 93.12 182 GLN A O 1
ATOM 1438 N N . ARG A 1 183 ? 29.075 10.054 -35.223 1.00 93.62 183 ARG A N 1
ATOM 1439 C CA . ARG A 1 183 ? 27.771 9.563 -34.730 1.00 93.62 183 ARG A CA 1
ATOM 1440 C C . ARG A 1 183 ? 27.934 8.573 -33.580 1.00 93.62 183 ARG A C 1
ATOM 1442 O O . ARG A 1 183 ? 27.227 8.684 -32.577 1.00 93.62 183 ARG A O 1
ATOM 1449 N N . TYR A 1 184 ? 28.872 7.635 -33.699 1.00 92.38 184 TYR A N 1
ATOM 1450 C CA . TYR A 1 184 ? 29.166 6.673 -32.643 1.00 92.38 184 TYR A CA 1
ATOM 1451 C C . TYR A 1 184 ? 29.662 7.361 -31.365 1.00 92.38 184 TYR A C 1
ATOM 1453 O O . TYR A 1 184 ? 29.191 7.010 -30.287 1.00 92.38 184 TYR A O 1
ATOM 1461 N N . GLU A 1 185 ? 30.544 8.361 -31.453 1.00 93.06 185 GLU A N 1
ATOM 1462 C CA . GLU A 1 185 ? 31.009 9.130 -30.289 1.00 93.06 185 GLU A CA 1
ATOM 1463 C C . GLU A 1 185 ? 29.867 9.875 -29.582 1.00 93.06 185 GLU A C 1
ATOM 1465 O O . GLU A 1 185 ? 29.756 9.808 -28.353 1.00 93.06 185 GLU A O 1
ATOM 1470 N N . VAL A 1 186 ? 28.965 10.512 -30.341 1.00 94.69 186 VAL A N 1
ATOM 1471 C CA . VAL A 1 186 ? 27.766 11.163 -29.786 1.00 94.69 186 VAL A CA 1
ATOM 1472 C C . VAL A 1 186 ? 26.897 10.145 -29.044 1.00 94.69 186 VAL A C 1
ATOM 1474 O O . VAL A 1 186 ? 26.628 10.340 -27.856 1.00 94.69 186 VAL A O 1
ATOM 1477 N N . LEU A 1 187 ? 26.546 9.023 -29.682 1.00 92.75 187 LEU A N 1
ATOM 1478 C CA . LEU A 1 187 ? 25.741 7.954 -29.071 1.00 92.75 187 LEU A CA 1
ATOM 1479 C C . LEU A 1 187 ? 26.431 7.310 -27.857 1.00 92.75 187 LEU A C 1
ATOM 1481 O O . LEU A 1 187 ? 25.769 6.930 -26.892 1.00 92.75 187 LEU A O 1
ATOM 1485 N N . HIS A 1 188 ? 27.762 7.197 -27.866 1.00 93.25 188 HIS A N 1
ATOM 1486 C CA . HIS A 1 188 ? 28.545 6.693 -26.736 1.00 93.25 188 HIS A CA 1
ATOM 1487 C C . HIS A 1 188 ? 28.453 7.645 -25.537 1.00 93.25 188 HIS A C 1
ATOM 1489 O O . HIS A 1 188 ? 28.239 7.189 -24.413 1.00 93.25 188 HIS A O 1
ATOM 1495 N N . SER A 1 189 ? 28.552 8.957 -25.785 1.00 92.25 189 SER A N 1
ATOM 1496 C CA . SER A 1 189 ? 28.421 9.990 -24.752 1.00 92.25 189 SER A CA 1
ATOM 1497 C C . SER A 1 189 ? 26.998 10.080 -24.185 1.00 92.25 189 SER A C 1
ATOM 1499 O O . SER A 1 189 ? 26.826 10.220 -22.976 1.00 92.25 189 SER A O 1
ATOM 1501 N N . GLU A 1 190 ? 25.975 9.928 -25.030 1.00 93.44 190 GLU A N 1
ATOM 1502 C CA . GLU A 1 190 ? 24.568 9.905 -24.621 1.00 93.44 190 GLU A CA 1
ATOM 1503 C C . GLU A 1 190 ? 24.255 8.658 -23.787 1.00 93.44 190 GLU A C 1
ATOM 1505 O O . GLU A 1 190 ? 23.685 8.763 -22.703 1.00 93.44 190 GLU A O 1
ATOM 1510 N N . ARG A 1 191 ? 24.725 7.484 -24.224 1.00 93.38 191 ARG A N 1
ATOM 1511 C CA . ARG A 1 191 ? 24.635 6.235 -23.457 1.00 93.38 191 ARG A CA 1
ATOM 1512 C C . ARG A 1 191 ? 25.278 6.361 -22.076 1.00 93.38 191 ARG A C 1
ATOM 1514 O O . ARG A 1 191 ? 24.761 5.782 -21.127 1.00 93.38 191 ARG A O 1
ATOM 1521 N N . ASP A 1 192 ? 26.408 7.053 -21.955 1.00 93.69 192 ASP A N 1
ATOM 1522 C CA . ASP A 1 192 ? 27.085 7.193 -20.662 1.00 93.69 192 ASP A CA 1
ATOM 1523 C C . ASP A 1 192 ? 26.383 8.193 -19.736 1.00 93.69 192 ASP A C 1
ATOM 1525 O O . ASP A 1 192 ? 26.215 7.872 -18.564 1.00 93.69 192 ASP A O 1
ATOM 1529 N N . ARG A 1 193 ? 25.816 9.290 -20.261 1.00 94.56 193 ARG A N 1
ATOM 1530 C CA . ARG A 1 193 ? 24.875 10.133 -19.494 1.00 94.56 193 ARG A CA 1
ATOM 1531 C C . ARG A 1 193 ? 23.675 9.327 -18.992 1.00 94.56 193 ARG A C 1
ATOM 1533 O O . ARG A 1 193 ? 23.391 9.337 -17.803 1.00 94.56 193 ARG A O 1
ATOM 1540 N N . LEU A 1 194 ? 23.045 8.539 -19.866 1.00 93.56 194 LEU A N 1
ATOM 1541 C CA . LEU A 1 194 ? 21.906 7.692 -19.493 1.00 93.56 194 LEU A CA 1
ATOM 1542 C C . LEU A 1 194 ? 22.263 6.624 -18.443 1.00 93.56 194 LEU A C 1
ATOM 1544 O O . LEU A 1 194 ? 21.397 6.224 -17.668 1.00 93.56 194 LEU A O 1
ATOM 1548 N N . LYS A 1 195 ? 23.516 6.147 -18.381 1.00 93.00 195 LYS A N 1
ATOM 1549 C CA . LYS A 1 195 ? 23.968 5.269 -17.285 1.00 93.00 195 LYS A CA 1
ATOM 1550 C C . LYS A 1 195 ? 24.053 6.018 -15.960 1.00 93.00 195 LYS A C 1
ATOM 1552 O O . LYS A 1 195 ? 23.663 5.442 -14.946 1.00 93.00 195 LYS A O 1
ATOM 1557 N N . ASP A 1 196 ? 24.564 7.246 -15.971 1.00 94.75 196 ASP A N 1
ATOM 1558 C CA . ASP A 1 196 ? 24.675 8.077 -14.772 1.00 94.75 196 ASP A CA 1
ATOM 1559 C C . ASP A 1 196 ? 23.276 8.461 -14.254 1.00 94.75 196 ASP A C 1
ATOM 1561 O O . ASP A 1 196 ? 22.992 8.245 -13.075 1.00 94.75 196 ASP A O 1
ATOM 1565 N N . ASP A 1 197 ? 22.357 8.866 -15.141 1.00 94.12 197 ASP A N 1
ATOM 1566 C CA . ASP A 1 197 ? 20.943 9.131 -14.819 1.00 94.12 197 ASP A CA 1
ATOM 1567 C C . ASP A 1 197 ? 20.256 7.893 -14.202 1.00 94.12 197 ASP A C 1
ATOM 1569 O O . ASP A 1 197 ? 19.548 7.975 -13.193 1.00 94.12 197 ASP A O 1
ATOM 1573 N N . VAL A 1 198 ? 20.488 6.702 -14.774 1.00 93.81 198 VAL A N 1
ATOM 1574 C CA . VAL A 1 198 ? 19.971 5.431 -14.233 1.00 93.81 198 VAL A CA 1
ATOM 1575 C C . VAL A 1 198 ? 20.604 5.096 -12.879 1.00 93.81 198 VAL A C 1
ATOM 1577 O O . VAL A 1 198 ? 19.910 4.591 -11.994 1.00 93.81 198 VAL A O 1
ATOM 1580 N N . ALA A 1 199 ? 21.895 5.372 -12.682 1.00 93.25 199 ALA A N 1
ATOM 1581 C CA . ALA A 1 199 ? 22.570 5.150 -11.406 1.00 93.25 199 ALA A CA 1
ATOM 1582 C C . ALA A 1 199 ? 22.032 6.081 -10.305 1.00 93.25 199 ALA A C 1
ATOM 1584 O O . ALA A 1 199 ? 21.813 5.625 -9.178 1.00 93.25 199 ALA A O 1
ATOM 1585 N N . GLU A 1 200 ? 21.750 7.346 -10.630 1.00 95.19 200 GLU A N 1
ATOM 1586 C CA . GLU A 1 200 ? 21.104 8.295 -9.721 1.00 95.19 200 GLU A CA 1
ATOM 1587 C C . GLU A 1 200 ? 19.679 7.844 -9.367 1.00 95.19 200 GLU A C 1
ATOM 1589 O O . GLU A 1 200 ? 19.370 7.683 -8.183 1.00 95.19 200 GLU A O 1
ATOM 1594 N N . ALA A 1 201 ? 18.850 7.500 -10.358 1.00 91.56 201 ALA A N 1
ATOM 1595 C CA . ALA A 1 201 ? 17.491 6.998 -10.130 1.00 91.56 201 ALA A CA 1
ATOM 1596 C C . ALA A 1 201 ? 17.457 5.710 -9.276 1.00 91.56 201 ALA A C 1
ATOM 1598 O O . ALA A 1 201 ? 16.575 5.530 -8.428 1.00 91.56 201 ALA A O 1
ATOM 1599 N N . VAL A 1 202 ? 18.435 4.810 -9.444 1.00 94.19 202 VAL A N 1
ATOM 1600 C CA . VAL A 1 202 ? 18.601 3.622 -8.586 1.00 94.19 202 VAL A CA 1
ATOM 1601 C C . VAL A 1 202 ? 18.986 4.016 -7.155 1.00 94.19 202 VAL A C 1
ATOM 1603 O O . VAL A 1 202 ? 18.437 3.453 -6.203 1.00 94.19 202 VAL A O 1
ATOM 1606 N N . ALA A 1 203 ? 19.872 4.998 -6.973 1.00 93.81 203 ALA A N 1
ATOM 1607 C CA . ALA A 1 203 ? 20.257 5.494 -5.653 1.00 93.81 203 ALA A CA 1
ATOM 1608 C C . ALA A 1 203 ? 19.097 6.204 -4.927 1.00 93.81 203 ALA A C 1
ATOM 1610 O O . ALA A 1 203 ? 18.918 6.015 -3.720 1.00 93.81 203 ALA A O 1
ATOM 1611 N N . GLU A 1 204 ? 18.273 6.977 -5.636 1.00 93.81 204 GLU A N 1
ATOM 1612 C CA . GLU A 1 204 ? 17.047 7.571 -5.088 1.00 93.81 204 GLU A CA 1
ATOM 1613 C C . GLU A 1 204 ? 16.026 6.507 -4.680 1.00 93.81 204 GLU A C 1
ATOM 1615 O O . GLU A 1 204 ? 15.520 6.529 -3.554 1.00 93.81 204 GLU A O 1
ATOM 1620 N N . ARG A 1 205 ? 15.786 5.512 -5.545 1.00 94.19 205 ARG A N 1
ATOM 1621 C CA . ARG A 1 205 ? 14.906 4.378 -5.236 1.00 94.19 205 ARG A CA 1
ATOM 1622 C C . ARG A 1 205 ? 15.379 3.602 -4.006 1.00 94.19 205 ARG A C 1
ATOM 1624 O O . ARG A 1 205 ? 14.546 3.182 -3.203 1.00 94.19 205 ARG A O 1
ATOM 1631 N N . GLN A 1 206 ? 16.689 3.439 -3.823 1.00 93.94 206 GLN A N 1
ATOM 1632 C CA . GLN A 1 206 ? 17.246 2.790 -2.635 1.00 93.94 206 GLN A CA 1
ATOM 1633 C C . GLN A 1 206 ? 16.991 3.615 -1.360 1.00 93.94 206 GLN A C 1
ATOM 1635 O O . GLN A 1 206 ? 16.515 3.062 -0.369 1.00 93.94 206 GLN A O 1
ATOM 1640 N N . LYS A 1 207 ? 17.195 4.943 -1.394 1.00 94.75 207 LYS A N 1
ATOM 1641 C CA . LYS A 1 207 ? 16.841 5.840 -0.272 1.00 94.75 207 LYS A CA 1
ATOM 1642 C C . LYS A 1 207 ? 15.347 5.767 0.070 1.00 94.75 207 LYS A C 1
ATOM 1644 O O . LYS A 1 207 ? 14.987 5.754 1.246 1.00 94.75 207 LYS A O 1
ATOM 1649 N N . ALA A 1 208 ? 14.475 5.706 -0.939 1.00 91.38 208 ALA A N 1
ATOM 1650 C CA . ALA A 1 208 ? 13.033 5.562 -0.744 1.00 91.38 208 ALA A CA 1
ATOM 1651 C C . ALA A 1 208 ? 12.670 4.214 -0.091 1.00 91.38 208 ALA A C 1
ATOM 1653 O O . ALA A 1 208 ? 11.880 4.182 0.852 1.00 91.38 208 ALA A O 1
ATOM 1654 N N . LEU A 1 209 ? 13.299 3.118 -0.529 1.00 95.00 209 LEU A N 1
ATOM 1655 C CA . LEU A 1 209 ? 13.121 1.787 0.056 1.00 95.00 209 LEU A CA 1
ATOM 1656 C C . LEU A 1 209 ? 13.567 1.736 1.526 1.00 95.00 209 LEU A C 1
ATOM 1658 O O . LEU A 1 209 ? 12.866 1.167 2.362 1.00 95.00 209 LEU A O 1
ATOM 1662 N N . ASP A 1 210 ? 14.703 2.343 1.864 1.00 95.00 210 ASP A N 1
ATOM 1663 C CA . ASP A 1 210 ? 15.202 2.351 3.242 1.00 95.00 210 ASP A CA 1
ATOM 1664 C C . ASP A 1 210 ? 14.370 3.271 4.157 1.00 95.00 210 ASP A C 1
ATOM 1666 O O . ASP A 1 210 ? 14.155 2.946 5.327 1.00 95.00 210 ASP A O 1
ATOM 1670 N N . ASN A 1 211 ? 13.786 4.349 3.616 1.00 94.44 211 ASN A N 1
ATOM 1671 C CA . ASN A 1 211 ? 12.747 5.118 4.306 1.00 94.44 211 ASN A CA 1
ATOM 1672 C C . ASN A 1 211 ? 11.461 4.300 4.540 1.00 94.44 211 ASN A C 1
ATOM 1674 O O . ASN A 1 211 ? 10.912 4.381 5.637 1.00 94.44 211 ASN A O 1
ATOM 1678 N N . SER A 1 212 ? 11.006 3.492 3.570 1.00 93.50 212 SER A N 1
ATOM 1679 C CA . SER A 1 212 ? 9.843 2.597 3.748 1.00 93.50 212 SER A CA 1
ATOM 1680 C C . SER A 1 212 ? 10.069 1.623 4.901 1.00 93.50 212 SER A C 1
ATOM 1682 O O . SER A 1 212 ? 9.281 1.595 5.842 1.00 93.50 212 SER A O 1
ATOM 1684 N N . LYS A 1 213 ? 11.214 0.925 4.912 1.00 94.44 213 LYS A N 1
ATOM 1685 C CA . LYS A 1 213 ? 11.592 0.005 6.000 1.00 94.44 213 LYS A CA 1
ATOM 1686 C C . LYS A 1 213 ? 11.633 0.692 7.368 1.00 94.44 213 LYS A C 1
ATOM 1688 O O . LYS A 1 213 ? 11.221 0.104 8.365 1.00 94.44 213 LYS A O 1
ATOM 1693 N N . ARG A 1 214 ? 12.119 1.940 7.439 1.00 96.00 214 ARG A N 1
ATOM 1694 C CA . ARG A 1 214 ? 12.113 2.719 8.689 1.00 96.00 214 ARG A CA 1
ATOM 1695 C C . ARG A 1 214 ? 10.686 3.010 9.160 1.00 96.00 214 ARG A C 1
ATOM 1697 O O . ARG A 1 214 ? 10.399 2.831 10.339 1.00 96.00 214 ARG A O 1
ATOM 1704 N N . ILE A 1 215 ? 9.796 3.412 8.251 1.00 94.00 215 ILE A N 1
ATOM 1705 C CA . ILE A 1 215 ? 8.380 3.667 8.556 1.00 94.00 215 ILE A CA 1
ATOM 1706 C C . ILE A 1 215 ? 7.673 2.373 8.988 1.00 94.00 215 ILE A C 1
ATOM 1708 O O . ILE A 1 215 ? 6.940 2.384 9.974 1.00 94.00 215 ILE A O 1
ATOM 1712 N N . GLU A 1 216 ? 7.928 1.248 8.318 1.00 94.12 216 GLU A N 1
ATOM 1713 C CA . GLU A 1 216 ? 7.413 -0.076 8.698 1.00 94.12 216 GLU A CA 1
ATOM 1714 C C . GLU A 1 216 ? 7.850 -0.472 10.118 1.00 94.12 216 GLU A C 1
ATOM 1716 O O . GLU A 1 216 ? 7.024 -0.918 10.917 1.00 94.12 216 GLU A O 1
ATOM 1721 N N . GLN A 1 217 ? 9.118 -0.239 10.478 1.00 95.06 217 GLN A N 1
ATOM 1722 C CA . GLN A 1 217 ? 9.619 -0.495 11.830 1.00 95.06 217 GLN A CA 1
ATOM 1723 C C . GLN A 1 217 ? 8.988 0.442 12.878 1.00 95.06 217 GLN A C 1
ATOM 1725 O O . GLN A 1 217 ? 8.637 -0.005 13.969 1.00 95.06 217 GLN A O 1
ATOM 1730 N N . GLU A 1 218 ? 8.799 1.726 12.561 1.00 96.06 218 GLU A N 1
ATOM 1731 C CA . GLU A 1 218 ? 8.102 2.679 13.439 1.00 96.06 218 GLU A CA 1
ATOM 1732 C C . GLU A 1 218 ? 6.623 2.303 13.642 1.00 96.06 218 GLU A C 1
ATOM 1734 O O . GLU A 1 218 ? 6.108 2.415 14.757 1.00 96.06 218 GLU A O 1
ATOM 1739 N N . LEU A 1 219 ? 5.945 1.806 12.602 1.00 95.12 219 LEU A N 1
ATOM 1740 C CA . LEU A 1 219 ? 4.578 1.281 12.690 1.00 95.12 219 LEU A CA 1
ATOM 1741 C C . LEU A 1 219 ? 4.505 0.003 13.536 1.00 95.12 219 LEU A C 1
ATOM 1743 O O . LEU A 1 219 ? 3.582 -0.138 14.339 1.00 95.12 219 LEU A O 1
ATOM 1747 N N . LEU A 1 220 ? 5.475 -0.906 13.403 1.00 95.25 220 LEU A N 1
ATOM 1748 C CA . LEU A 1 220 ? 5.552 -2.127 14.212 1.00 95.25 220 LEU A CA 1
ATOM 1749 C C . LEU A 1 220 ? 5.774 -1.815 15.701 1.00 95.25 220 LEU A C 1
ATOM 1751 O O . LEU A 1 220 ? 5.117 -2.407 16.561 1.00 95.25 220 LEU A O 1
ATOM 1755 N N . ASN A 1 221 ? 6.640 -0.845 16.005 1.00 93.94 221 ASN A N 1
ATOM 1756 C CA . ASN A 1 221 ? 6.847 -0.368 17.371 1.00 93.94 221 ASN A CA 1
ATOM 1757 C C . ASN A 1 221 ? 5.545 0.230 17.938 1.00 93.94 221 ASN A C 1
ATOM 1759 O O . ASN A 1 221 ? 5.066 -0.234 18.967 1.00 93.94 221 ASN A O 1
ATOM 1763 N N . LYS A 1 222 ? 4.887 1.148 17.209 1.00 94.75 222 LYS A N 1
ATOM 1764 C CA . LYS A 1 222 ? 3.598 1.736 17.631 1.00 94.75 222 LYS A CA 1
ATOM 1765 C C . LYS A 1 222 ? 2.483 0.706 17.815 1.00 94.75 222 LYS A C 1
ATOM 1767 O O . LYS A 1 222 ? 1.640 0.870 18.691 1.00 94.75 222 LYS A O 1
ATOM 1772 N N . LYS A 1 223 ? 2.460 -0.358 17.005 1.00 94.88 223 LYS A N 1
ATOM 1773 C CA . LYS A 1 223 ? 1.520 -1.474 17.179 1.00 94.88 223 LYS A CA 1
ATOM 1774 C C . LYS A 1 223 ? 1.772 -2.228 18.490 1.00 94.88 223 LYS A C 1
ATOM 1776 O O . LYS A 1 223 ? 0.818 -2.682 19.110 1.00 94.88 223 LYS A O 1
ATOM 1781 N N . THR A 1 224 ? 3.029 -2.332 18.915 1.00 95.19 224 THR A N 1
ATOM 1782 C CA . THR A 1 224 ? 3.405 -2.929 20.206 1.00 95.19 224 THR A CA 1
ATOM 1783 C C . THR A 1 224 ? 2.967 -2.021 21.361 1.00 95.19 224 THR A C 1
ATOM 1785 O O . THR A 1 224 ? 2.247 -2.484 22.240 1.00 95.19 224 THR A O 1
ATOM 1788 N N . ASP A 1 225 ? 3.260 -0.715 21.288 1.00 94.62 225 ASP A N 1
ATOM 1789 C CA . ASP A 1 225 ? 2.797 0.282 22.272 1.00 94.62 225 ASP A CA 1
ATOM 1790 C C . ASP A 1 225 ? 1.260 0.272 22.430 1.00 94.62 225 ASP A C 1
ATOM 1792 O O . ASP A 1 225 ? 0.727 0.426 23.529 1.00 94.62 225 ASP A O 1
ATOM 1796 N N . MET A 1 226 ? 0.527 0.073 21.327 1.00 94.69 226 MET A N 1
ATOM 1797 C CA . MET A 1 226 ? -0.936 -0.024 21.320 1.00 94.69 226 MET A CA 1
ATOM 1798 C C . MET A 1 226 ? -1.449 -1.283 22.037 1.00 94.69 226 MET A C 1
ATOM 1800 O O . MET A 1 226 ? -2.387 -1.177 22.821 1.00 94.69 226 MET A O 1
ATOM 1804 N N . LEU A 1 227 ? -0.818 -2.445 21.833 1.00 94.44 227 LEU A N 1
ATOM 1805 C CA . LEU A 1 227 ? -1.163 -3.694 22.534 1.00 94.44 227 LEU A CA 1
ATOM 1806 C C . LEU A 1 227 ? -0.884 -3.602 24.047 1.00 94.44 227 LEU A C 1
ATOM 1808 O O . LEU A 1 227 ? -1.651 -4.127 24.861 1.00 94.44 227 LEU A O 1
ATOM 1812 N N . ASP A 1 228 ? 0.179 -2.895 24.439 1.00 94.81 228 ASP A N 1
ATOM 1813 C CA . ASP A 1 228 ? 0.477 -2.603 25.846 1.00 94.81 228 ASP A CA 1
ATOM 1814 C C . ASP A 1 228 ? -0.569 -1.654 26.463 1.00 94.81 228 ASP A C 1
ATOM 1816 O O . ASP A 1 228 ? -0.990 -1.847 27.610 1.00 94.81 228 ASP A O 1
ATOM 1820 N N . LEU A 1 229 ? -1.047 -0.661 25.701 1.00 94.56 229 LEU A N 1
ATOM 1821 C CA . LEU A 1 229 ? -2.138 0.231 26.112 1.00 94.56 229 LEU A CA 1
ATOM 1822 C C . LEU A 1 229 ? -3.486 -0.495 26.224 1.00 94.56 229 LEU A C 1
ATOM 1824 O O . LEU A 1 229 ? -4.204 -0.263 27.196 1.00 94.56 229 LEU A O 1
ATOM 1828 N N . GLU A 1 230 ? -3.822 -1.392 25.296 1.00 94.88 230 GLU A N 1
ATOM 1829 C CA . GLU A 1 230 ? -5.009 -2.258 25.380 1.00 94.88 230 GLU A CA 1
ATOM 1830 C C . GLU A 1 230 ? -4.949 -3.132 26.643 1.00 94.88 230 GLU A C 1
ATOM 1832 O O . GLU A 1 230 ? -5.865 -3.108 27.468 1.00 94.88 230 GLU A O 1
ATOM 1837 N N . SER A 1 231 ? -3.807 -3.786 26.880 1.00 94.81 231 SER A N 1
ATOM 1838 C CA . SER A 1 231 ? -3.552 -4.590 28.084 1.00 94.81 231 SER A CA 1
ATOM 1839 C C . SER A 1 231 ? -3.643 -3.774 29.385 1.00 94.81 231 SER A C 1
ATOM 1841 O O . SER A 1 231 ? -4.067 -4.285 30.428 1.00 94.81 231 SER A O 1
ATOM 1843 N N . TYR A 1 232 ? -3.248 -2.497 29.356 1.00 94.00 232 TYR A N 1
ATOM 1844 C CA . TYR A 1 232 ? -3.411 -1.572 30.479 1.00 94.00 232 TYR A CA 1
ATOM 1845 C C . TYR A 1 232 ? -4.877 -1.167 30.690 1.00 94.00 232 TYR A C 1
ATOM 1847 O O . TYR A 1 232 ? -5.347 -1.151 31.830 1.00 94.00 232 TYR A O 1
ATOM 1855 N N . ILE A 1 233 ? -5.606 -0.869 29.612 1.00 93.06 233 ILE A N 1
ATOM 1856 C CA . ILE A 1 233 ? -7.031 -0.519 29.645 1.00 93.06 233 ILE A CA 1
ATOM 1857 C C . ILE A 1 233 ? -7.853 -1.676 30.215 1.00 93.06 233 ILE A C 1
ATOM 1859 O O . ILE A 1 233 ? -8.676 -1.444 31.097 1.00 93.06 233 ILE A O 1
ATOM 1863 N N . ASP A 1 234 ? -7.607 -2.912 29.789 1.00 94.19 234 ASP A N 1
ATOM 1864 C CA . ASP A 1 234 ? -8.356 -4.072 30.280 1.00 94.19 234 ASP A CA 1
ATOM 1865 C C . ASP A 1 234 ? -8.047 -4.388 31.748 1.00 94.19 234 ASP A C 1
ATOM 1867 O O . ASP A 1 234 ? -8.961 -4.681 32.523 1.00 94.19 234 ASP A O 1
ATOM 1871 N N . ARG A 1 235 ? -6.796 -4.194 32.194 1.00 95.88 235 ARG A N 1
ATOM 1872 C CA . ARG A 1 235 ? -6.465 -4.224 33.629 1.00 95.88 235 ARG A CA 1
ATOM 1873 C C . ARG A 1 235 ? -7.242 -3.159 34.407 1.00 95.88 235 ARG A C 1
ATOM 1875 O O . ARG A 1 235 ? -7.789 -3.460 35.465 1.00 95.88 235 ARG A O 1
ATOM 1882 N N . ARG A 1 236 ? -7.328 -1.932 33.879 1.00 94.94 236 ARG A N 1
ATOM 1883 C CA . ARG A 1 236 ? -8.102 -0.846 34.501 1.00 94.94 236 ARG A CA 1
ATOM 1884 C C . ARG A 1 236 ? -9.602 -1.128 34.522 1.00 94.94 236 ARG A C 1
ATOM 1886 O O . ARG A 1 236 ? -10.222 -0.812 35.529 1.00 94.94 236 ARG A O 1
ATOM 1893 N N . LYS A 1 237 ? -10.182 -1.736 33.481 1.00 92.94 237 LYS A N 1
ATOM 1894 C CA . LYS A 1 237 ? -11.584 -2.198 33.503 1.00 92.94 237 LYS A CA 1
ATOM 1895 C C . LYS A 1 237 ? -11.800 -3.197 34.640 1.00 92.94 237 LYS A C 1
ATOM 1897 O O . LYS A 1 237 ? -12.654 -2.956 35.479 1.00 92.94 237 LYS A O 1
ATOM 1902 N N . GLY A 1 238 ? -10.939 -4.211 34.766 1.00 93.94 238 GLY A N 1
ATOM 1903 C CA . GLY A 1 238 ? -11.017 -5.173 35.871 1.00 93.94 238 GLY A CA 1
ATOM 1904 C C . GLY A 1 238 ? -10.879 -4.542 37.268 1.00 93.94 238 GLY A C 1
ATOM 1905 O O . GLY A 1 238 ? -11.550 -4.972 38.206 1.00 93.94 238 GLY A O 1
ATOM 1906 N N . GLU A 1 239 ? -10.057 -3.498 37.428 1.00 95.00 239 GLU A N 1
ATOM 1907 C CA . GLU A 1 239 ? -10.013 -2.695 38.664 1.00 95.00 239 GLU A CA 1
ATOM 1908 C C . GLU A 1 239 ? -11.329 -1.929 38.910 1.00 95.00 239 GLU A C 1
ATOM 1910 O O . GLU A 1 239 ? -11.815 -1.892 40.042 1.00 95.00 239 GLU A O 1
ATOM 1915 N N . TRP A 1 240 ? -11.923 -1.340 37.866 1.00 92.75 240 TRP A N 1
ATOM 1916 C CA . TRP A 1 240 ? -13.218 -0.653 37.935 1.00 92.75 240 TRP A CA 1
ATOM 1917 C C . TRP A 1 240 ? -14.374 -1.601 38.264 1.00 92.75 240 TRP A C 1
ATOM 1919 O O . TRP A 1 240 ? -15.211 -1.254 39.097 1.00 92.75 240 TRP A O 1
ATOM 1929 N N . ASP A 1 241 ? -14.399 -2.802 37.691 1.00 93.62 241 ASP A N 1
ATOM 1930 C CA . ASP A 1 241 ? -15.412 -3.821 37.976 1.00 93.62 241 ASP A CA 1
ATOM 1931 C C . ASP A 1 241 ? -15.330 -4.266 39.447 1.00 93.62 241 ASP A C 1
ATOM 1933 O O . ASP A 1 241 ? -16.341 -4.318 40.147 1.00 93.62 241 ASP A O 1
ATOM 1937 N N . GLN A 1 242 ? -14.115 -4.473 39.975 1.00 94.19 242 GLN A N 1
ATOM 1938 C CA . GLN A 1 242 ? -13.896 -4.764 41.400 1.00 94.19 242 GLN A CA 1
ATOM 1939 C C . GLN A 1 242 ? -14.324 -3.617 42.326 1.00 94.19 242 GLN A C 1
ATOM 1941 O O . GLN A 1 242 ? -14.831 -3.866 43.422 1.00 94.19 242 GLN A O 1
ATOM 1946 N N . LEU A 1 243 ? -14.095 -2.361 41.932 1.00 93.50 243 LEU A N 1
ATOM 1947 C CA . LEU A 1 243 ? -14.556 -1.195 42.692 1.00 93.50 243 LEU A CA 1
ATOM 1948 C C . LEU A 1 243 ? -16.080 -1.047 42.638 1.00 93.50 243 LEU A C 1
ATOM 1950 O O . LEU A 1 243 ? -16.681 -0.665 43.640 1.00 93.50 243 LEU A O 1
ATOM 1954 N N . THR A 1 244 ? -16.699 -1.391 41.509 1.00 93.81 244 THR A N 1
ATOM 1955 C CA . THR A 1 244 ? -18.155 -1.360 41.325 1.00 93.81 244 THR A CA 1
ATOM 1956 C C . THR A 1 244 ? -18.830 -2.437 42.172 1.00 93.81 244 THR A C 1
ATOM 1958 O O . THR A 1 244 ? -19.732 -2.112 42.937 1.00 93.81 244 THR A O 1
ATOM 1961 N N . ALA A 1 245 ? -18.313 -3.671 42.168 1.00 93.75 245 ALA A N 1
ATOM 1962 C CA . ALA A 1 245 ? -18.786 -4.740 43.050 1.00 93.75 245 ALA A CA 1
ATOM 1963 C C . ALA A 1 245 ? -18.710 -4.338 44.537 1.00 93.75 245 ALA A C 1
ATOM 1965 O O . ALA A 1 245 ? -19.707 -4.410 45.249 1.00 93.75 245 ALA A O 1
ATOM 1966 N N . LYS A 1 246 ? -17.570 -3.790 44.990 1.00 94.44 246 LYS A N 1
ATOM 1967 C CA . LYS A 1 246 ? -17.419 -3.273 46.367 1.00 94.44 246 LYS A CA 1
ATOM 1968 C C . LYS A 1 246 ? -18.378 -2.126 46.697 1.00 94.44 246 LYS A C 1
ATOM 1970 O O . LYS A 1 246 ? -18.779 -1.975 47.849 1.00 94.44 246 LYS A O 1
ATOM 1975 N N . LEU A 1 247 ? -18.707 -1.285 45.716 1.00 93.50 247 LEU A N 1
ATOM 1976 C CA . LEU A 1 247 ? -19.677 -0.207 45.882 1.00 93.50 247 LEU A CA 1
ATOM 1977 C C . LEU A 1 247 ? -21.100 -0.764 46.026 1.00 93.50 247 LEU A C 1
ATOM 1979 O O . LEU A 1 247 ? -21.865 -0.246 46.836 1.00 93.50 247 LEU A O 1
ATOM 1983 N N . ASP A 1 248 ? -21.449 -1.810 45.282 1.00 93.81 248 ASP A N 1
ATOM 1984 C CA . ASP A 1 248 ? -22.760 -2.455 45.366 1.00 93.81 248 ASP A CA 1
ATOM 1985 C C . ASP A 1 248 ? -22.918 -3.279 46.655 1.00 93.81 248 ASP A C 1
ATOM 1987 O O . ASP A 1 248 ? -23.950 -3.152 47.316 1.00 93.81 248 ASP A O 1
ATOM 1991 N N . ASP A 1 249 ? -21.867 -3.972 47.112 1.00 93.00 249 ASP A N 1
ATOM 1992 C CA . ASP A 1 249 ? -21.800 -4.571 48.456 1.00 93.00 249 ASP A CA 1
ATOM 1993 C C . ASP A 1 249 ? -22.042 -3.513 49.550 1.00 93.00 249 ASP A C 1
ATOM 1995 O O . ASP A 1 249 ? -22.829 -3.714 50.479 1.00 93.00 249 ASP A O 1
ATOM 1999 N N . ALA A 1 250 ? -21.402 -2.342 49.429 1.00 90.56 250 ALA A N 1
ATOM 2000 C CA . ALA A 1 250 ? -21.575 -1.242 50.375 1.00 90.56 250 ALA A CA 1
ATOM 2001 C C . ALA A 1 250 ? -22.995 -0.644 50.336 1.00 90.56 250 ALA A C 1
ATOM 2003 O O . ALA A 1 250 ? -23.551 -0.335 51.391 1.00 90.56 250 ALA A O 1
ATOM 2004 N N . LYS A 1 251 ? -23.617 -0.517 49.153 1.00 92.38 251 LYS A N 1
ATOM 2005 C CA . LYS A 1 251 ? -25.032 -0.112 49.025 1.00 92.38 251 LYS A CA 1
ATOM 2006 C C . LYS A 1 251 ? -25.963 -1.131 49.681 1.00 92.38 251 LYS A C 1
ATOM 2008 O O . LYS A 1 251 ? -26.874 -0.724 50.398 1.00 92.38 251 LYS A O 1
ATOM 2013 N N . ALA A 1 252 ? -25.733 -2.427 49.470 1.00 92.12 252 ALA A N 1
ATOM 2014 C CA . ALA A 1 252 ? -26.527 -3.493 50.077 1.00 92.12 252 ALA A CA 1
ATOM 2015 C C . ALA A 1 252 ? -26.415 -3.473 51.612 1.00 92.12 252 ALA A C 1
ATOM 2017 O O . ALA A 1 252 ? -27.429 -3.546 52.306 1.00 92.12 252 ALA A O 1
ATOM 2018 N N . ALA A 1 253 ? -25.206 -3.268 52.147 1.00 91.81 253 ALA A N 1
ATOM 2019 C CA . ALA A 1 253 ? -24.991 -3.087 53.582 1.00 91.81 253 ALA A CA 1
ATOM 2020 C C . ALA A 1 253 ? -25.729 -1.851 54.136 1.00 91.81 253 ALA A C 1
ATOM 2022 O O . ALA A 1 253 ? -26.372 -1.944 55.181 1.00 91.81 253 ALA A O 1
ATOM 2023 N N . ILE A 1 254 ? -25.699 -0.715 53.425 1.00 91.94 254 ILE A N 1
ATOM 2024 C CA . ILE A 1 254 ? -26.445 0.498 53.805 1.00 91.94 254 ILE A CA 1
ATOM 2025 C C . ILE A 1 254 ? -27.960 0.248 53.789 1.00 91.94 254 ILE A C 1
ATOM 2027 O O . ILE A 1 254 ? -28.634 0.626 54.743 1.00 91.94 254 ILE A O 1
ATOM 2031 N N . ALA A 1 255 ? -28.496 -0.426 52.768 1.00 90.44 255 ALA A N 1
ATOM 2032 C CA . ALA A 1 255 ? -29.919 -0.769 52.693 1.00 90.44 255 ALA A CA 1
ATOM 2033 C C . ALA A 1 255 ? -30.355 -1.713 53.835 1.00 90.44 255 ALA A C 1
ATOM 2035 O O . ALA A 1 255 ? -31.437 -1.551 54.406 1.00 90.44 255 ALA A O 1
ATOM 2036 N N . GLY A 1 256 ? -29.486 -2.653 54.226 1.00 91.00 256 GLY A N 1
ATOM 2037 C CA . GLY A 1 256 ? -29.671 -3.483 55.418 1.00 91.00 256 GLY A CA 1
ATOM 2038 C C . GLY A 1 256 ? -29.723 -2.651 56.704 1.00 91.00 256 GLY A C 1
ATOM 2039 O O . GLY A 1 256 ? -30.674 -2.773 57.473 1.00 91.00 256 GLY A O 1
ATOM 2040 N N . MET A 1 257 ? -28.762 -1.740 56.901 1.00 90.69 257 MET A N 1
ATOM 2041 C CA . MET A 1 257 ? -28.745 -0.826 58.054 1.00 90.69 257 MET A CA 1
ATOM 2042 C C . MET A 1 257 ? -29.966 0.104 58.092 1.00 90.69 257 MET A C 1
ATOM 2044 O O . MET A 1 257 ? -30.496 0.358 59.169 1.00 90.69 257 MET A O 1
ATOM 2048 N N . GLN A 1 258 ? -30.440 0.592 56.941 1.00 91.88 258 GLN A N 1
ATOM 2049 C CA . GLN A 1 258 ? -31.663 1.398 56.840 1.00 91.88 258 GLN A CA 1
ATOM 2050 C C . GLN A 1 258 ? -32.903 0.593 57.245 1.00 91.88 258 GLN A C 1
ATOM 2052 O O . GLN A 1 258 ? -33.710 1.074 58.035 1.00 91.88 258 GLN A O 1
ATOM 2057 N N . SER A 1 259 ? -33.012 -0.656 56.786 1.00 90.00 259 SER A N 1
ATOM 2058 C CA . SER A 1 259 ? -34.107 -1.559 57.168 1.00 90.00 259 SER A CA 1
ATOM 2059 C C . SER A 1 259 ? -34.100 -1.870 58.672 1.00 90.00 259 SER A C 1
ATOM 2061 O O . SER A 1 259 ? -35.152 -1.923 59.310 1.00 90.00 259 SER A O 1
ATOM 2063 N N . GLU A 1 260 ? -32.913 -2.041 59.264 1.00 90.75 260 GLU A N 1
ATOM 2064 C CA . GLU A 1 260 ? -32.761 -2.236 60.709 1.00 90.75 260 GLU A CA 1
ATOM 2065 C C . GLU A 1 260 ? -33.090 -0.957 61.503 1.00 90.75 260 GLU A C 1
ATOM 2067 O O . GLU A 1 260 ? -33.692 -1.032 62.577 1.00 90.75 260 GLU A O 1
ATOM 2072 N N . LEU A 1 261 ? -32.748 0.221 60.967 1.00 92.00 261 LEU A N 1
ATOM 2073 C CA . LEU A 1 261 ? -33.109 1.515 61.545 1.00 92.00 261 LEU A CA 1
ATOM 2074 C C . LEU A 1 261 ? -34.633 1.699 61.566 1.00 92.00 261 LEU A C 1
ATOM 2076 O O . LEU A 1 261 ? -35.179 1.962 62.633 1.00 92.00 261 LEU A O 1
ATOM 2080 N N . GLU A 1 262 ? -35.325 1.467 60.445 1.00 90.69 262 GLU A N 1
ATOM 2081 C CA . GLU A 1 262 ? -36.793 1.524 60.381 1.00 90.69 262 GLU A CA 1
ATOM 2082 C C . GLU A 1 262 ? -37.455 0.575 61.393 1.00 90.69 262 GLU A C 1
ATOM 2084 O O . GLU A 1 262 ? -38.453 0.923 62.029 1.00 90.69 262 GLU A O 1
ATOM 2089 N N . LEU A 1 263 ? -36.914 -0.637 61.565 1.00 90.94 263 LEU A N 1
ATOM 2090 C CA . LEU A 1 263 ? -37.423 -1.596 62.547 1.00 90.94 263 LEU A CA 1
ATOM 2091 C C . LEU A 1 263 ? -37.242 -1.086 63.987 1.00 90.94 263 LEU A C 1
ATOM 2093 O O . LEU A 1 263 ? -38.149 -1.221 64.818 1.00 90.94 263 LEU A O 1
ATOM 2097 N N . ARG A 1 264 ? -36.092 -0.469 64.285 1.00 88.50 264 ARG A N 1
ATOM 2098 C CA . ARG A 1 264 ? -35.827 0.158 65.588 1.00 88.50 264 ARG A CA 1
ATOM 2099 C C . ARG A 1 264 ? -36.724 1.373 65.818 1.00 88.50 264 ARG A C 1
ATOM 2101 O O . ARG A 1 264 ? -37.255 1.501 66.914 1.00 88.50 264 ARG A O 1
ATOM 2108 N N . GLU A 1 265 ? -36.963 2.208 64.809 1.00 91.44 265 GLU A N 1
ATOM 2109 C CA . GLU A 1 265 ? -37.884 3.351 64.885 1.00 91.44 265 GLU A CA 1
ATOM 2110 C C . GLU A 1 265 ? -39.327 2.906 65.163 1.00 91.44 265 GLU A C 1
ATOM 2112 O O . GLU A 1 265 ? -39.976 3.461 66.049 1.00 91.44 265 GLU A O 1
ATOM 2117 N N . ARG A 1 266 ? -39.813 1.839 64.508 1.00 89.62 266 ARG A N 1
ATOM 2118 C CA . ARG A 1 266 ? -41.125 1.239 64.828 1.00 89.62 266 ARG A CA 1
ATOM 2119 C C . ARG A 1 266 ? -41.181 0.722 66.266 1.00 89.62 266 ARG A C 1
ATOM 2121 O O . ARG A 1 266 ? -42.156 0.984 66.962 1.00 89.62 266 ARG A O 1
ATOM 2128 N N . THR A 1 267 ? -40.136 0.030 66.725 1.00 89.44 267 THR A N 1
ATOM 2129 C CA . THR A 1 267 ? -40.043 -0.468 68.111 1.00 89.44 267 THR A CA 1
ATOM 2130 C C . THR A 1 267 ? -40.023 0.680 69.130 1.00 89.44 267 THR A C 1
ATOM 2132 O O . THR A 1 267 ? -40.690 0.599 70.158 1.00 89.44 267 THR A O 1
ATOM 2135 N N . ILE A 1 268 ? -39.313 1.778 68.844 1.00 87.62 268 ILE A N 1
ATOM 2136 C CA . ILE A 1 268 ? -39.325 2.995 69.673 1.00 87.62 268 ILE A CA 1
ATOM 2137 C C . ILE A 1 268 ? -40.734 3.593 69.709 1.00 87.62 268 ILE A C 1
ATOM 2139 O O . ILE A 1 268 ? -41.243 3.857 70.790 1.00 87.62 268 ILE A O 1
ATOM 2143 N N . SER A 1 269 ? -41.405 3.712 68.561 1.00 87.75 269 SER A N 1
ATOM 2144 C CA . SER A 1 269 ? -42.766 4.251 68.493 1.00 87.75 269 SER A CA 1
ATOM 2145 C C . SER A 1 269 ? -43.781 3.393 69.271 1.00 87.75 269 SER A C 1
ATOM 2147 O O . SER A 1 269 ? -44.623 3.937 69.979 1.00 87.75 269 SER A O 1
ATOM 2149 N N . GLN A 1 270 ? -43.647 2.060 69.242 1.00 86.94 270 GLN A N 1
ATOM 2150 C CA . GLN A 1 270 ? -44.422 1.145 70.095 1.00 86.94 270 GLN A CA 1
ATOM 2151 C C . GLN A 1 270 ? -44.113 1.330 71.589 1.00 86.94 270 GLN A C 1
ATOM 2153 O O . GLN A 1 270 ? -45.022 1.314 72.420 1.00 86.94 270 GLN A O 1
ATOM 2158 N N . HIS A 1 271 ? -42.842 1.523 71.955 1.00 87.56 271 HIS A N 1
ATOM 2159 C CA . HIS A 1 271 ? -42.468 1.837 73.334 1.00 87.56 271 HIS A CA 1
ATOM 2160 C C . HIS A 1 271 ? -43.014 3.199 73.788 1.00 87.56 271 HIS A C 1
ATOM 2162 O O . HIS A 1 271 ? -43.432 3.308 74.940 1.00 87.56 271 HIS A O 1
ATOM 2168 N N . ASP A 1 272 ? -43.079 4.200 72.908 1.00 87.69 272 ASP A N 1
ATOM 2169 C CA . ASP A 1 272 ? -43.670 5.512 73.193 1.00 87.69 272 ASP A CA 1
ATOM 2170 C C . ASP A 1 272 ? -45.198 5.428 73.371 1.00 87.69 272 ASP A C 1
ATOM 2172 O O . ASP A 1 272 ? -45.735 6.047 74.291 1.00 87.69 272 ASP A O 1
ATOM 2176 N N . GLU A 1 273 ? -45.908 4.609 72.583 1.00 85.81 273 GLU A N 1
ATOM 2177 C CA . GLU A 1 273 ? -47.332 4.310 72.821 1.00 85.81 273 GLU A CA 1
ATOM 2178 C C . GLU A 1 273 ? -47.548 3.657 74.196 1.00 85.81 273 GLU A C 1
ATOM 2180 O O . GLU A 1 273 ? -48.382 4.115 74.984 1.00 85.81 273 GLU A O 1
ATOM 2185 N N . VAL A 1 274 ? -46.760 2.627 74.530 1.00 86.44 274 VAL A N 1
ATOM 2186 C CA . VAL A 1 274 ? -46.816 1.963 75.844 1.00 86.44 274 VAL A CA 1
ATOM 2187 C C . VAL A 1 274 ? -46.472 2.943 76.970 1.00 86.44 274 VAL A C 1
ATOM 2189 O O . VAL A 1 274 ? -47.151 2.961 77.999 1.00 86.44 274 VAL A O 1
ATOM 2192 N N . ALA A 1 275 ? -45.473 3.807 76.779 1.00 83.62 275 ALA A N 1
ATOM 2193 C CA . ALA A 1 275 ? -45.126 4.858 77.726 1.00 83.62 275 ALA A CA 1
ATOM 2194 C C . ALA A 1 275 ? -46.268 5.873 77.891 1.00 83.62 275 ALA A C 1
ATOM 2196 O O . ALA A 1 275 ? -46.532 6.290 79.017 1.00 83.62 275 ALA A O 1
ATOM 2197 N N . GLY A 1 276 ? -46.985 6.232 76.823 1.00 85.44 276 GLY A N 1
ATOM 2198 C CA . GLY A 1 276 ? -48.169 7.095 76.869 1.00 85.44 276 GLY A CA 1
ATOM 2199 C C . GLY A 1 276 ? -49.337 6.475 77.644 1.00 85.44 276 GLY A C 1
ATOM 2200 O O . GLY A 1 276 ? -49.966 7.148 78.468 1.00 85.44 276 GLY A O 1
ATOM 2201 N N . VAL A 1 277 ? -49.585 5.173 77.463 1.00 87.94 277 VAL A N 1
ATOM 2202 C CA . VAL A 1 277 ? -50.573 4.412 78.253 1.00 87.94 277 VAL A CA 1
ATOM 2203 C C . VAL A 1 277 ? -50.167 4.359 79.730 1.00 87.94 277 VAL A C 1
ATOM 2205 O O . VAL A 1 277 ? -50.998 4.605 80.607 1.00 87.94 277 VAL A O 1
ATOM 2208 N N . LEU A 1 278 ? -48.888 4.105 80.026 1.00 83.75 278 LEU A N 1
ATOM 2209 C CA . LEU A 1 278 ? -48.367 4.096 81.396 1.00 83.75 278 LEU A CA 1
ATOM 2210 C C . LEU A 1 278 ? -48.443 5.478 82.059 1.00 83.75 278 LEU A C 1
ATOM 2212 O O . LEU A 1 278 ? -48.863 5.556 83.211 1.00 83.75 278 LEU A O 1
ATOM 2216 N N . HIS A 1 279 ? -48.117 6.565 81.353 1.00 87.38 279 HIS A N 1
ATOM 2217 C CA . HIS A 1 279 ? -48.281 7.932 81.863 1.00 87.38 279 HIS A CA 1
ATOM 2218 C C . HIS A 1 279 ? -49.750 8.244 82.158 1.00 87.38 279 HIS A C 1
ATOM 2220 O O . HIS A 1 279 ? -50.063 8.702 83.255 1.00 87.38 279 HIS A O 1
ATOM 2226 N N . SER A 1 280 ? -50.656 7.898 81.239 1.00 86.62 280 SER A N 1
ATOM 2227 C CA . SER A 1 280 ? -52.103 8.049 81.446 1.00 86.62 280 SER A CA 1
ATOM 2228 C C . SER A 1 280 ? -52.575 7.289 82.691 1.00 86.62 280 SER A C 1
ATOM 2230 O O . SER A 1 280 ? -53.346 7.821 83.489 1.00 86.62 280 SER A O 1
ATOM 2232 N N . LYS A 1 281 ? -52.063 6.068 82.914 1.00 86.50 281 LYS A N 1
ATOM 2233 C CA . LYS A 1 281 ? -52.399 5.273 84.102 1.00 86.50 281 LYS A CA 1
ATOM 2234 C C . LYS A 1 281 ? -51.791 5.836 85.388 1.00 86.50 281 LYS A C 1
ATOM 2236 O O . LYS A 1 281 ? -52.431 5.787 86.436 1.00 86.50 281 LYS A O 1
ATOM 2241 N N . ILE A 1 282 ? -50.581 6.386 85.322 1.00 86.50 282 ILE A N 1
ATOM 2242 C CA . ILE A 1 282 ? -49.935 7.092 86.434 1.00 86.50 282 ILE A CA 1
ATOM 2243 C C . ILE A 1 282 ? -50.740 8.339 86.818 1.00 86.50 282 ILE A C 1
ATOM 2245 O O . ILE A 1 282 ? -50.929 8.585 88.006 1.00 86.50 282 ILE A O 1
ATOM 2249 N N . ASP A 1 283 ? -51.244 9.105 85.851 1.00 87.62 283 ASP A N 1
ATOM 2250 C CA . ASP A 1 283 ? -52.036 10.307 86.122 1.00 87.62 283 ASP A CA 1
ATOM 2251 C C . ASP A 1 283 ? -53.441 9.974 86.650 1.00 87.62 283 ASP A C 1
ATOM 2253 O O . ASP A 1 283 ? -53.894 10.612 87.602 1.00 87.62 283 ASP A O 1
ATOM 2257 N N . GLU A 1 284 ? -54.078 8.906 86.158 1.00 87.62 284 GLU A N 1
ATOM 2258 C CA . GLU A 1 284 ? -55.305 8.353 86.752 1.00 87.62 284 GLU A CA 1
ATOM 2259 C C . GLU A 1 284 ? -55.078 7.925 88.217 1.00 87.62 284 GLU A C 1
ATOM 2261 O O . GLU A 1 284 ? -55.869 8.261 89.100 1.00 87.62 284 GLU A O 1
ATOM 2266 N N . LEU A 1 285 ? -53.964 7.241 88.511 1.00 85.44 285 LEU A N 1
ATOM 2267 C CA . LEU A 1 285 ? -53.595 6.853 89.877 1.00 85.44 285 LEU A CA 1
ATOM 2268 C C . LEU A 1 285 ? -53.286 8.069 90.768 1.00 85.44 285 LEU A C 1
ATOM 2270 O O . LEU A 1 285 ? -53.702 8.088 91.924 1.00 85.44 285 LEU A O 1
ATOM 2274 N N . LYS A 1 286 ? -52.618 9.113 90.253 1.00 86.56 286 LYS A N 1
ATOM 2275 C CA . LYS A 1 286 ? -52.427 10.383 90.983 1.00 86.56 286 LYS A CA 1
ATOM 2276 C C . LYS A 1 286 ? -53.765 11.045 91.308 1.00 86.56 286 LYS A C 1
ATOM 2278 O O . LYS A 1 286 ? -53.930 11.538 92.421 1.00 86.56 286 LYS A O 1
ATOM 2283 N N . GLN A 1 287 ? -54.713 11.046 90.369 1.00 86.94 287 GLN A N 1
ATOM 2284 C CA . GLN A 1 287 ? -56.051 11.598 90.581 1.00 86.94 287 GLN A CA 1
ATOM 2285 C C . GLN A 1 287 ? -56.812 10.815 91.663 1.00 86.94 287 GLN A C 1
ATOM 2287 O O . GLN A 1 287 ? -57.387 11.428 92.560 1.00 86.94 287 GLN A O 1
ATOM 2292 N N . GLN A 1 288 ? -56.743 9.480 91.642 1.00 84.88 288 GLN A N 1
ATOM 2293 C CA . GLN A 1 288 ? -57.317 8.624 92.689 1.00 84.88 288 GLN A CA 1
ATOM 2294 C C . GLN A 1 288 ? -56.664 8.866 94.060 1.00 84.88 288 GLN A C 1
ATOM 2296 O O . GLN A 1 288 ? -57.369 8.960 95.065 1.00 84.88 288 GLN A O 1
ATOM 2301 N N . CYS A 1 289 ? -55.339 9.033 94.124 1.00 80.19 289 CYS A N 1
ATOM 2302 C CA . CYS A 1 289 ? -54.646 9.411 95.359 1.00 80.19 289 CYS A CA 1
ATOM 2303 C C . CYS A 1 289 ? -55.101 10.785 95.877 1.00 80.19 289 CYS A C 1
ATOM 2305 O O . CYS A 1 289 ? -55.411 10.907 97.057 1.00 80.19 289 CYS A O 1
ATOM 2307 N N . ALA A 1 290 ? -55.222 11.791 95.005 1.00 82.00 290 ALA A N 1
ATOM 2308 C CA . ALA A 1 290 ? -55.700 13.122 95.384 1.00 82.00 290 ALA A CA 1
ATOM 2309 C C . ALA A 1 290 ? -57.156 13.108 95.893 1.00 82.00 290 ALA A C 1
ATOM 2311 O O . ALA A 1 290 ? -57.484 13.810 96.849 1.00 82.00 290 ALA A O 1
ATOM 2312 N N . GLU A 1 291 ? -58.026 12.279 95.306 1.00 81.44 291 GLU A N 1
ATOM 2313 C CA . GLU A 1 291 ? -59.394 12.070 95.797 1.00 81.44 291 GLU A CA 1
ATOM 2314 C C . GLU A 1 291 ? -59.400 11.389 97.178 1.00 81.44 291 GLU A C 1
ATOM 2316 O O . GLU A 1 291 ? -60.132 11.804 98.080 1.00 81.44 291 GLU A O 1
ATOM 2321 N N . LEU A 1 292 ? -58.553 10.374 97.385 1.00 78.56 292 LEU A N 1
ATOM 2322 C CA . LEU A 1 292 ? -58.401 9.704 98.680 1.00 78.56 292 LEU A CA 1
ATOM 2323 C C . LEU A 1 292 ? -57.834 10.636 99.761 1.00 78.56 292 LEU A C 1
ATOM 2325 O O . LEU A 1 292 ? -58.317 10.593 100.894 1.00 78.56 292 LEU A O 1
ATOM 2329 N N . ASP A 1 293 ? -56.878 11.503 99.422 1.00 76.94 293 ASP A N 1
ATOM 2330 C CA . ASP A 1 293 ? -56.353 12.534 100.322 1.00 76.94 293 ASP A CA 1
ATOM 2331 C C . ASP A 1 293 ? -57.415 13.596 100.650 1.00 76.94 293 ASP A C 1
ATOM 2333 O O . ASP A 1 293 ? -57.540 13.995 101.809 1.00 76.94 293 ASP A O 1
ATOM 2337 N N . GLY A 1 294 ? -58.259 13.983 99.687 1.00 80.19 294 GLY A N 1
ATOM 2338 C CA . GLY A 1 294 ? -59.435 14.826 99.933 1.00 80.19 294 GLY A CA 1
ATOM 2339 C C . GLY A 1 294 ? -60.404 14.189 100.935 1.00 80.19 294 GLY A C 1
ATOM 2340 O O . GLY A 1 294 ? -60.711 14.774 101.974 1.00 80.19 294 GLY A O 1
ATOM 2341 N N . ARG A 1 295 ? -60.798 12.931 100.700 1.00 79.44 295 ARG A N 1
ATOM 2342 C CA . ARG A 1 295 ? -61.678 12.158 101.603 1.00 79.44 295 ARG A CA 1
ATOM 2343 C C . ARG A 1 295 ? -61.042 11.892 102.971 1.00 79.44 295 ARG A C 1
ATOM 2345 O O . ARG A 1 295 ? -61.747 11.694 103.964 1.00 79.44 295 ARG A O 1
ATOM 2352 N N . ARG A 1 296 ? -59.709 11.874 103.054 1.00 75.56 296 ARG A N 1
ATOM 2353 C CA . ARG A 1 296 ? -58.966 11.821 104.317 1.00 75.56 296 ARG A CA 1
ATOM 2354 C C . ARG A 1 296 ? -59.023 13.162 105.048 1.00 75.56 296 ARG A C 1
ATOM 2356 O O . ARG A 1 296 ? -59.321 13.160 106.239 1.00 75.56 296 ARG A O 1
ATOM 2363 N N . ALA A 1 297 ? -58.807 14.280 104.359 1.00 76.12 297 ALA A N 1
ATOM 2364 C CA . ALA A 1 297 ? -58.909 15.619 104.937 1.00 76.12 297 ALA A CA 1
ATOM 2365 C C . ALA A 1 297 ? -60.327 15.915 105.463 1.00 76.12 297 ALA A C 1
ATOM 2367 O O . ALA A 1 297 ? -60.469 16.431 106.570 1.00 76.12 297 ALA A O 1
ATOM 2368 N N . GLU A 1 298 ? -61.373 15.500 104.738 1.00 76.38 298 GLU A N 1
ATOM 2369 C CA . GLU A 1 298 ? -62.771 15.552 105.199 1.00 76.38 298 GLU A CA 1
ATOM 2370 C C . GLU A 1 298 ? -62.981 14.758 106.498 1.00 76.38 298 GLU A C 1
ATOM 2372 O O . GLU A 1 298 ? -63.576 15.260 107.452 1.00 76.38 298 GLU A O 1
ATOM 2377 N N . ARG A 1 299 ? -62.446 13.530 106.583 1.00 73.56 299 ARG A N 1
ATOM 2378 C CA . ARG A 1 299 ? -62.501 12.710 107.808 1.00 73.56 299 ARG A CA 1
ATOM 2379 C C . ARG A 1 299 ? -61.709 13.315 108.965 1.00 73.56 299 ARG A C 1
ATOM 2381 O O . ARG A 1 299 ? -62.133 13.201 110.112 1.00 73.56 299 ARG A O 1
ATOM 2388 N N . GLU A 1 300 ? -60.565 13.938 108.694 1.00 78.06 300 GLU A N 1
ATOM 2389 C CA . GLU A 1 300 ? -59.762 14.627 109.709 1.00 78.06 300 GLU A CA 1
ATOM 2390 C C . GLU A 1 300 ? -60.453 15.909 110.209 1.00 78.06 300 GLU A C 1
ATOM 2392 O O . GLU A 1 300 ? -60.363 16.215 111.399 1.00 78.06 300 GLU A O 1
ATOM 2397 N N . LEU A 1 301 ? -61.202 16.616 109.352 1.00 79.00 301 LEU A N 1
ATOM 2398 C CA . LEU A 1 301 ? -62.054 17.741 109.748 1.00 79.00 301 LEU A CA 1
ATOM 2399 C C . LEU A 1 301 ? -63.241 17.270 110.603 1.00 79.00 301 LEU A C 1
ATOM 2401 O O . LEU A 1 301 ? -63.409 17.759 111.717 1.00 79.00 301 LEU A O 1
ATOM 2405 N N . ALA A 1 302 ? -63.979 16.251 110.154 1.00 73.62 302 ALA A N 1
ATOM 2406 C CA . ALA A 1 302 ? -65.090 15.668 110.909 1.00 73.62 302 ALA A CA 1
ATOM 2407 C C . ALA A 1 302 ? -64.648 15.122 112.283 1.00 73.62 302 ALA A C 1
ATOM 2409 O O . ALA A 1 302 ? -65.358 15.270 113.275 1.00 73.62 302 ALA A O 1
ATOM 2410 N N . ASN A 1 303 ? -63.442 14.544 112.385 1.00 73.25 303 ASN A N 1
ATOM 2411 C CA . ASN A 1 303 ? -62.863 14.150 113.673 1.00 73.25 303 ASN A CA 1
ATOM 2412 C C . ASN A 1 303 ? -62.503 15.352 114.562 1.00 73.25 303 ASN A C 1
ATOM 2414 O O . ASN A 1 303 ? -62.611 15.248 115.783 1.00 73.25 303 ASN A O 1
ATOM 2418 N N . LYS A 1 304 ? -62.069 16.491 114.005 1.00 76.00 304 LYS A N 1
ATOM 2419 C CA . LYS A 1 304 ? -61.835 17.715 114.795 1.00 76.00 304 LYS A CA 1
ATOM 2420 C C . LYS A 1 304 ? -63.146 18.281 115.336 1.00 76.00 304 LYS A C 1
ATOM 2422 O O . LYS A 1 304 ? -63.214 18.574 116.526 1.00 76.00 304 LYS A O 1
ATOM 2427 N N . GLU A 1 305 ? -64.183 18.350 114.504 1.00 77.56 305 GLU A N 1
ATOM 2428 C CA . GLU A 1 305 ? -65.531 18.775 114.905 1.00 77.56 305 GLU A CA 1
ATOM 2429 C C . GLU A 1 305 ? -66.108 17.860 115.996 1.00 77.56 305 GLU A C 1
ATOM 2431 O O . GLU A 1 305 ? -66.569 18.343 117.028 1.00 77.56 305 GLU A O 1
ATOM 2436 N N . LEU A 1 306 ? -65.992 16.536 115.833 1.00 72.62 306 LEU A N 1
ATOM 2437 C CA . LEU A 1 306 ? -66.438 15.561 116.832 1.00 72.62 306 LEU A CA 1
ATOM 2438 C C . LEU A 1 306 ? -65.704 15.722 118.175 1.00 72.62 306 LEU A C 1
ATOM 2440 O O . LEU A 1 306 ? -66.338 15.672 119.228 1.00 72.62 306 LEU A O 1
ATOM 2444 N N . ASN A 1 307 ? -64.386 15.950 118.154 1.00 71.12 307 ASN A N 1
ATOM 2445 C CA . ASN A 1 307 ? -63.594 16.177 119.368 1.00 71.12 307 ASN A CA 1
ATOM 2446 C C . ASN A 1 307 ? -63.924 17.517 120.048 1.00 71.12 307 ASN A C 1
ATOM 2448 O O . ASN A 1 307 ? -63.948 17.584 121.278 1.00 71.12 307 ASN A O 1
ATOM 2452 N N . GLN A 1 308 ? -64.220 18.569 119.279 1.00 74.50 308 GLN A N 1
ATOM 2453 C CA . GLN A 1 308 ? -64.686 19.844 119.827 1.00 74.50 308 GLN A CA 1
ATOM 2454 C C . GLN A 1 308 ? -66.053 19.686 120.514 1.00 74.50 308 GLN A C 1
ATOM 2456 O O . GLN A 1 308 ? -66.235 20.132 121.645 1.00 74.50 308 GLN A O 1
ATOM 2461 N N . LEU A 1 309 ? -66.982 18.966 119.884 1.00 73.44 309 LEU A N 1
ATOM 2462 C CA . LEU A 1 309 ? -68.311 18.696 120.435 1.00 73.44 309 LEU A CA 1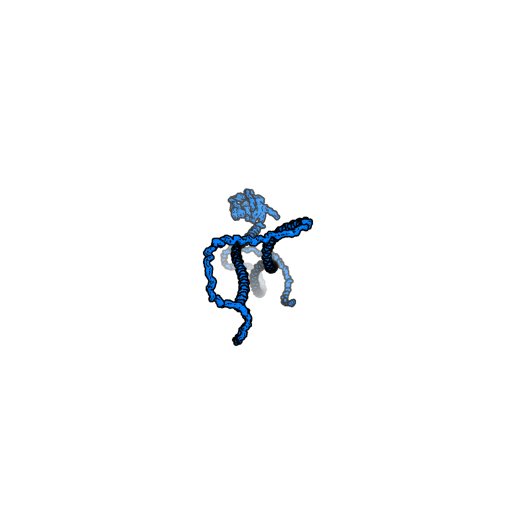
ATOM 2463 C C . LEU A 1 309 ? -68.237 17.809 121.698 1.00 73.44 309 LEU A C 1
ATOM 2465 O O . LEU A 1 309 ? -69.004 17.997 122.644 1.00 73.44 309 LEU A O 1
ATOM 2469 N N . LEU A 1 310 ? -67.258 16.896 121.766 1.00 68.62 310 LEU A N 1
ATOM 2470 C CA . LEU A 1 310 ? -66.942 16.133 122.979 1.00 68.62 310 LEU A CA 1
ATOM 2471 C C . LEU A 1 310 ? -66.450 17.048 124.118 1.00 68.62 310 LEU A C 1
ATOM 2473 O O . LEU A 1 310 ? -66.925 16.929 125.247 1.00 68.62 310 LEU A O 1
ATOM 2477 N N . SER A 1 311 ? -65.542 17.982 123.804 1.00 70.75 311 SER A N 1
ATOM 2478 C CA . SER A 1 311 ? -64.994 18.977 124.739 1.00 70.75 311 SER A CA 1
ATOM 2479 C C . SER A 1 311 ? -66.090 19.864 125.345 1.00 70.75 311 SER A C 1
ATOM 2481 O O . SER A 1 311 ? -66.119 20.086 126.557 1.00 70.75 311 SER A O 1
ATOM 2483 N N . GLU A 1 312 ? -67.023 20.338 124.518 1.00 71.31 312 GLU A N 1
ATOM 2484 C CA . GLU A 1 312 ? -68.166 21.159 124.944 1.00 71.31 312 GLU A CA 1
ATOM 2485 C C . GLU A 1 312 ? -69.141 20.384 125.852 1.00 71.31 312 GLU A C 1
ATOM 2487 O O . GLU A 1 312 ? -69.720 20.952 126.779 1.00 71.31 312 GLU A O 1
ATOM 2492 N N . LYS A 1 313 ? -69.287 19.065 125.659 1.00 68.88 313 LYS A N 1
ATOM 2493 C CA . LYS A 1 313 ? -70.114 18.222 126.541 1.00 68.88 313 LYS A CA 1
ATOM 2494 C C . LYS A 1 313 ? -69.423 17.827 127.845 1.00 68.88 313 LYS A C 1
ATOM 2496 O O . LYS A 1 313 ? -70.108 17.627 128.849 1.00 68.88 313 LYS A O 1
ATOM 2501 N N . THR A 1 314 ? -68.091 17.773 127.885 1.00 66.50 314 THR A N 1
ATOM 2502 C CA . THR A 1 314 ? -67.366 17.593 129.153 1.00 66.50 314 THR A CA 1
ATOM 2503 C C . THR A 1 314 ? -67.477 18.806 130.081 1.00 66.50 314 THR A C 1
ATOM 2505 O O . THR A 1 314 ? -67.656 18.615 131.282 1.00 66.50 314 THR A O 1
ATOM 2508 N N . THR A 1 315 ? -67.476 20.038 129.560 1.00 67.81 315 THR A N 1
ATOM 2509 C CA . THR A 1 315 ? -67.607 21.249 130.395 1.00 67.81 315 THR A CA 1
ATOM 2510 C C . THR A 1 315 ? -69.022 21.460 130.951 1.00 67.81 315 THR A C 1
ATOM 2512 O O . THR A 1 315 ? -69.159 21.908 132.090 1.00 67.81 315 THR A O 1
ATOM 2515 N N . GLU A 1 316 ? -70.082 21.061 130.234 1.00 63.41 316 GLU A N 1
ATOM 2516 C CA . GLU A 1 316 ? -71.454 21.025 130.787 1.00 63.41 316 GLU A CA 1
ATOM 2517 C C . GLU A 1 316 ? -71.587 20.056 131.983 1.00 63.41 316 GLU A C 1
ATOM 2519 O O . GLU A 1 316 ? -72.269 20.359 132.966 1.00 63.41 316 GLU A O 1
ATOM 2524 N N . LEU A 1 317 ? -70.918 18.897 131.931 1.00 58.12 317 LEU A N 1
ATOM 2525 C CA . LEU A 1 317 ? -70.986 17.877 132.987 1.00 58.12 317 LEU A CA 1
ATOM 2526 C C . LEU A 1 317 ? -70.245 18.267 134.275 1.00 58.12 317 LEU A C 1
ATOM 2528 O O . LEU A 1 317 ? -70.610 17.788 135.352 1.00 58.12 317 LEU A O 1
ATOM 2532 N N . GLU A 1 318 ? -69.227 19.123 134.191 1.00 59.06 318 GLU A N 1
ATOM 2533 C CA . GLU A 1 318 ? -68.510 19.633 135.366 1.00 59.06 318 GLU A CA 1
ATOM 2534 C C . GLU A 1 318 ? -69.275 20.764 136.069 1.00 59.06 318 GLU A C 1
ATOM 2536 O O . GLU A 1 318 ? -69.269 20.831 137.300 1.00 59.06 318 GLU A O 1
ATOM 2541 N N . ALA A 1 319 ? -70.021 21.588 135.321 1.00 58.09 319 ALA A N 1
ATOM 2542 C CA . ALA A 1 319 ? -70.884 22.623 135.891 1.00 58.09 319 ALA A CA 1
ATOM 2543 C C . ALA A 1 319 ? -72.022 22.027 136.747 1.00 58.09 319 ALA A C 1
ATOM 2545 O O . ALA A 1 319 ? -72.207 22.420 137.900 1.00 58.09 319 ALA A O 1
ATOM 2546 N N . LEU A 1 320 ? -72.726 21.012 136.229 1.00 56.44 320 LEU A N 1
ATOM 2547 C CA . LEU A 1 320 ? -73.880 20.389 136.901 1.00 56.44 320 LEU A CA 1
ATOM 2548 C C . LEU A 1 320 ? -73.524 19.541 138.136 1.00 56.44 320 LEU A C 1
ATOM 2550 O O . LEU A 1 320 ? -74.401 19.211 138.934 1.00 56.44 320 LEU A O 1
ATOM 2554 N N . ARG A 1 321 ? -72.249 19.182 138.334 1.00 58.66 321 ARG A N 1
ATOM 2555 C CA . ARG A 1 321 ? -71.806 18.469 139.549 1.00 58.66 321 ARG A CA 1
ATOM 2556 C C . ARG A 1 321 ? -71.626 19.396 140.749 1.00 58.66 321 ARG A C 1
ATOM 2558 O O . ARG A 1 321 ? -71.785 18.944 141.876 1.00 58.66 321 ARG A O 1
ATOM 2565 N N . LYS A 1 322 ? -71.336 20.679 140.518 1.00 53.19 322 LYS A N 1
ATOM 2566 C CA . LYS A 1 322 ? -71.039 21.649 141.581 1.00 53.19 322 LYS A CA 1
ATOM 2567 C C . LYS A 1 322 ? -72.289 22.217 142.266 1.00 53.19 322 LYS A C 1
ATOM 2569 O O . LYS A 1 322 ? -72.194 22.701 143.382 1.00 53.19 322 LYS A O 1
ATOM 2574 N N . GLU A 1 323 ? -73.450 22.130 141.620 1.00 52.94 323 GLU A N 1
ATOM 2575 C CA . GLU A 1 323 ? -74.729 22.652 142.133 1.00 52.94 323 GLU A CA 1
ATOM 2576 C C . GLU A 1 323 ? -75.519 21.616 142.964 1.00 52.94 323 GLU A C 1
ATOM 2578 O O . GLU A 1 323 ? -76.475 21.950 143.658 1.00 52.94 323 GLU A O 1
ATOM 2583 N N . ARG A 1 324 ? -75.106 20.341 142.920 1.00 52.62 324 ARG A N 1
ATOM 2584 C CA . ARG A 1 324 ? -75.772 19.218 143.601 1.00 52.62 324 ARG A CA 1
ATOM 2585 C C . ARG A 1 324 ? -75.273 18.989 145.033 1.00 52.62 324 ARG A C 1
ATOM 2587 O O . ARG A 1 324 ? -76.037 18.531 145.880 1.00 52.62 324 ARG A O 1
ATOM 2594 N N . ASP A 1 325 ? -74.000 19.268 145.297 1.00 49.75 325 ASP A N 1
ATOM 2595 C CA . ASP A 1 325 ? -73.318 18.770 146.499 1.00 49.75 325 ASP A CA 1
ATOM 2596 C C . ASP A 1 325 ? -73.483 19.689 147.740 1.00 49.75 325 ASP A C 1
ATOM 2598 O O . ASP A 1 325 ? -73.109 19.294 148.841 1.00 49.75 325 ASP A O 1
ATOM 2602 N N . ASP A 1 326 ? -74.136 20.854 147.600 1.00 46.12 326 ASP A N 1
ATOM 2603 C CA . ASP A 1 326 ? -74.431 21.804 148.696 1.00 46.12 326 ASP A CA 1
ATOM 2604 C C . ASP A 1 326 ? -75.827 21.615 149.353 1.00 46.12 326 ASP A C 1
ATOM 2606 O O . ASP A 1 326 ? -76.204 22.389 150.237 1.00 46.12 326 ASP A O 1
ATOM 2610 N N . ALA A 1 327 ? -76.633 20.615 148.949 1.00 40.25 327 ALA A N 1
ATOM 2611 C CA . ALA A 1 327 ? -78.062 20.577 149.309 1.00 40.25 327 ALA A CA 1
ATOM 2612 C C . ALA A 1 327 ? -78.708 19.191 149.566 1.00 40.25 327 ALA A C 1
ATOM 2614 O O . ALA A 1 327 ? -79.747 18.901 148.977 1.00 40.25 327 ALA A O 1
ATOM 2615 N N . THR A 1 328 ? -78.174 18.351 150.474 1.00 42.62 328 THR A N 1
ATOM 2616 C CA . THR A 1 328 ? -78.962 17.639 151.534 1.00 42.62 328 THR A CA 1
ATOM 2617 C C . THR A 1 328 ? -78.150 16.615 152.352 1.00 42.62 328 THR A C 1
ATOM 2619 O O . THR A 1 328 ? -78.019 15.452 151.983 1.00 42.62 328 THR A O 1
ATOM 2622 N N . GLU A 1 329 ? -77.744 17.001 153.565 1.00 42.12 329 GLU A N 1
ATOM 2623 C CA . GLU A 1 329 ? -77.522 16.059 154.675 1.00 42.12 329 GLU A CA 1
ATOM 2624 C C . GLU A 1 329 ? -78.846 15.957 155.458 1.00 42.12 329 GLU A C 1
ATOM 2626 O O . GLU A 1 329 ? -79.209 16.882 156.187 1.00 42.12 329 GLU A O 1
ATOM 2631 N N . GLY A 1 330 ? -79.624 14.878 155.285 1.00 35.03 330 GLY A N 1
ATOM 263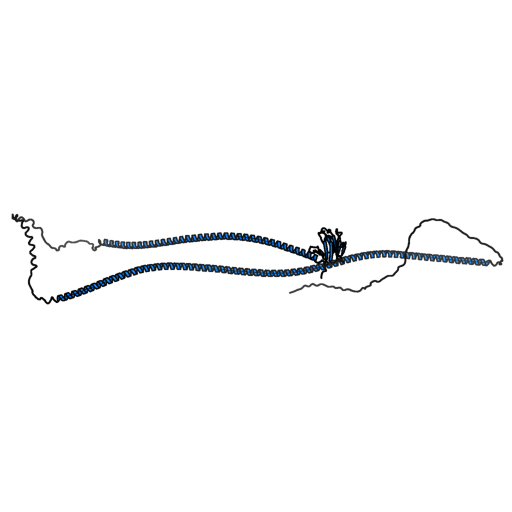2 C CA . GLY A 1 330 ? -80.916 14.769 155.975 1.00 35.03 330 GLY A CA 1
ATOM 2633 C C . GLY A 1 330 ? -81.754 13.511 155.714 1.00 35.03 330 GLY A C 1
ATOM 2634 O O . GLY A 1 330 ? -82.140 13.217 154.592 1.00 35.03 330 GLY A O 1
ATOM 2635 N N . SER A 1 331 ? -82.158 12.860 156.810 1.00 35.91 331 SER A N 1
ATOM 2636 C CA . SER A 1 331 ? -83.225 11.842 156.906 1.00 35.91 331 SER A CA 1
ATOM 2637 C C . SER A 1 331 ? -82.927 10.397 156.469 1.00 35.91 331 SER A C 1
ATOM 2639 O O . SER A 1 331 ? -83.491 9.839 155.530 1.00 35.91 331 SER A O 1
ATOM 2641 N N . LYS A 1 332 ? -82.135 9.743 157.320 1.00 39.41 332 LYS A N 1
ATOM 2642 C CA . LYS A 1 332 ? -82.105 8.292 157.562 1.00 39.41 332 LYS A CA 1
ATOM 2643 C C . LYS A 1 332 ? -83.495 7.617 157.631 1.00 39.41 332 LYS A C 1
ATOM 2645 O O . LYS A 1 332 ? -84.427 8.177 158.197 1.00 39.41 332 LYS A O 1
ATOM 2650 N N . VAL A 1 333 ? -83.476 6.310 157.329 1.00 34.06 333 VAL A N 1
ATOM 2651 C CA . VAL A 1 333 ? -84.307 5.233 157.923 1.00 34.06 333 VAL A CA 1
ATOM 2652 C C . VAL A 1 333 ? -85.747 5.030 157.401 1.00 34.06 333 VAL A C 1
ATOM 2654 O O . VAL A 1 333 ? -86.480 5.956 157.092 1.00 34.06 333 VAL A O 1
ATOM 2657 N N . MET A 1 334 ? -86.125 3.742 157.412 1.00 29.83 334 MET A N 1
ATOM 2658 C CA . MET A 1 334 ? -87.434 3.103 157.192 1.00 29.83 334 MET A CA 1
ATOM 2659 C C . MET A 1 334 ? -87.846 2.632 155.776 1.00 29.83 334 MET A C 1
ATOM 2661 O O . MET A 1 334 ? -88.501 3.323 155.007 1.00 29.83 334 MET A O 1
ATOM 2665 N N . VAL A 1 335 ? -87.668 1.310 155.614 1.00 36.66 335 VAL A N 1
ATOM 2666 C CA . VAL A 1 335 ? -88.760 0.323 155.421 1.00 36.66 335 VAL A CA 1
ATOM 2667 C C . VAL A 1 335 ? -88.943 -0.279 154.019 1.00 36.66 335 VAL A C 1
ATOM 2669 O O . VAL A 1 335 ? -89.767 0.126 153.206 1.00 36.66 335 VAL A O 1
ATOM 2672 N N . THR A 1 336 ? -88.223 -1.389 153.814 1.00 45.44 336 THR A N 1
ATOM 2673 C CA . THR A 1 336 ? -88.827 -2.722 153.590 1.00 45.44 336 THR A CA 1
ATOM 2674 C C . THR A 1 336 ? -90.326 -2.728 153.251 1.00 45.44 336 THR A C 1
ATOM 2676 O O . THR A 1 336 ? -91.155 -2.769 154.164 1.00 45.44 336 THR A O 1
ATOM 2679 N N . ARG A 1 337 ? -90.706 -2.759 151.962 1.00 37.81 337 ARG A N 1
ATOM 2680 C CA . ARG A 1 337 ? -92.127 -2.984 151.618 1.00 37.81 337 ARG A CA 1
ATOM 2681 C C . ARG A 1 337 ? -92.471 -3.716 150.313 1.00 37.81 337 ARG A C 1
ATOM 2683 O O . ARG A 1 337 ? -93.645 -4.014 150.131 1.00 37.81 337 ARG A O 1
ATOM 2690 N N . ILE A 1 338 ? -91.528 -4.010 149.408 1.00 40.62 338 ILE A N 1
ATOM 2691 C CA . ILE A 1 338 ? -91.902 -4.363 148.015 1.00 40.62 338 ILE A CA 1
ATOM 2692 C C . ILE A 1 338 ? -91.545 -5.792 147.546 1.00 40.62 338 ILE A C 1
ATOM 2694 O O . ILE A 1 338 ? -92.134 -6.244 146.573 1.00 40.62 338 ILE A O 1
ATOM 2698 N N . GLN A 1 339 ? -90.690 -6.563 148.230 1.00 39.75 339 GLN A N 1
ATOM 2699 C CA . GLN A 1 339 ? -90.305 -7.917 147.760 1.00 39.75 339 GLN A CA 1
ATOM 2700 C C . GLN A 1 339 ? -90.761 -9.081 148.658 1.00 39.75 339 GLN A C 1
ATOM 2702 O O . GLN A 1 339 ? -90.200 -10.168 148.602 1.00 39.75 339 GLN A O 1
ATOM 2707 N N . ASP A 1 340 ? -91.842 -8.869 149.416 1.00 40.62 340 ASP A N 1
ATOM 2708 C CA . ASP A 1 340 ? -92.462 -9.868 150.307 1.00 40.62 340 ASP A CA 1
ATOM 2709 C C . ASP A 1 340 ? -93.893 -10.266 149.854 1.00 40.62 340 ASP A C 1
ATOM 2711 O O . ASP A 1 340 ? -94.739 -10.666 150.650 1.00 40.62 340 ASP A O 1
ATOM 2715 N N . GLN A 1 341 ? -94.208 -10.114 148.554 1.00 41.62 341 GLN A N 1
ATOM 2716 C CA . GLN A 1 341 ? -95.524 -10.458 147.972 1.00 41.62 341 GLN A CA 1
ATOM 2717 C C . GLN A 1 341 ? -95.519 -11.635 146.975 1.00 41.62 341 GLN A C 1
ATOM 2719 O O . GLN A 1 341 ? -96.583 -12.025 146.494 1.00 41.62 341 GLN A O 1
ATOM 2724 N N . GLN A 1 342 ? -94.375 -12.272 146.704 1.00 41.25 342 GLN A N 1
ATOM 2725 C CA . GLN A 1 342 ? -94.278 -13.340 145.692 1.00 41.25 342 GLN A CA 1
ATOM 2726 C C . GLN A 1 342 ? -94.899 -14.701 146.099 1.00 41.25 342 GLN A C 1
ATOM 2728 O O . GLN A 1 342 ? -94.926 -15.618 145.285 1.00 41.25 342 GLN A O 1
ATOM 2733 N N . ILE A 1 343 ? -95.417 -14.856 147.325 1.00 45.88 343 ILE A N 1
ATOM 2734 C CA . ILE A 1 343 ? -95.886 -16.149 147.876 1.00 45.88 343 ILE A CA 1
ATOM 2735 C C . ILE A 1 343 ? -97.356 -16.497 147.529 1.00 45.88 343 ILE A C 1
ATOM 2737 O O . ILE A 1 343 ? -97.785 -17.624 147.763 1.00 45.88 343 ILE A O 1
ATOM 2741 N N . ARG A 1 344 ? -98.162 -15.579 146.965 1.00 42.41 344 ARG A N 1
ATOM 2742 C CA . ARG A 1 344 ? -99.643 -15.693 147.022 1.00 42.41 344 ARG A CA 1
ATOM 2743 C C . ARG A 1 344 ? -100.413 -15.897 145.703 1.00 42.41 344 ARG A C 1
ATOM 2745 O O . ARG A 1 344 ? -101.620 -15.681 145.694 1.00 42.41 344 ARG A O 1
ATOM 2752 N N . ILE A 1 345 ? -99.772 -16.303 144.602 1.00 47.44 345 ILE A N 1
ATOM 2753 C CA . ILE A 1 345 ? -100.469 -16.472 143.299 1.00 47.44 345 ILE A CA 1
ATOM 2754 C C . ILE A 1 345 ? -100.607 -17.936 142.836 1.00 47.44 345 ILE A C 1
ATOM 2756 O O . ILE A 1 345 ? -101.580 -18.254 142.160 1.00 47.44 345 ILE A O 1
ATOM 2760 N N . SER A 1 346 ? -99.756 -18.866 143.279 1.00 49.66 346 SER A N 1
ATOM 2761 C CA . SER A 1 346 ? -99.882 -20.293 142.910 1.00 49.66 346 SER A CA 1
ATOM 2762 C C . SER A 1 346 ? -100.986 -21.057 143.664 1.00 49.66 346 SER A C 1
ATOM 2764 O O . SER A 1 346 ? -101.198 -22.237 143.413 1.00 49.66 346 SER A O 1
ATOM 2766 N N . SER A 1 347 ? -101.706 -20.418 144.595 1.00 47.16 347 SER A N 1
ATOM 2767 C CA . SER A 1 347 ? -102.755 -21.054 145.412 1.00 47.16 347 SER A CA 1
ATOM 2768 C C . SER A 1 347 ? -104.167 -20.951 144.811 1.00 47.16 347 SER A C 1
ATOM 2770 O O . SER A 1 347 ? -105.142 -20.975 145.559 1.00 47.16 347 SER A O 1
ATOM 2772 N N . LEU A 1 348 ? -104.292 -20.774 143.490 1.00 53.78 348 LEU A N 1
ATOM 2773 C CA . LEU A 1 348 ? -105.582 -20.693 142.780 1.00 53.78 348 LEU A CA 1
ATOM 2774 C C . LEU A 1 348 ? -105.828 -21.854 141.798 1.00 53.78 348 LEU A C 1
ATOM 2776 O O . LEU A 1 348 ? -106.871 -21.897 141.156 1.00 53.78 348 LEU A O 1
ATOM 2780 N N . GLU A 1 349 ? -104.931 -22.842 141.741 1.00 47.47 349 GLU A N 1
ATOM 2781 C CA . GLU A 1 349 ? -105.140 -24.094 140.989 1.00 47.47 349 GLU A CA 1
ATOM 2782 C C . GLU A 1 349 ? -105.804 -25.207 141.837 1.00 47.47 349 GLU A C 1
ATOM 2784 O O . GLU A 1 349 ? -105.960 -26.335 141.377 1.00 47.47 349 GLU A O 1
ATOM 2789 N N . GLN A 1 350 ? -106.227 -24.908 143.075 1.00 46.38 350 GLN A N 1
ATOM 2790 C CA . GLN A 1 350 ? -106.720 -25.915 144.029 1.00 46.38 350 GLN A CA 1
ATOM 2791 C C . GLN A 1 350 ? -108.220 -26.281 143.890 1.00 46.38 350 GLN A C 1
ATOM 2793 O O . GLN A 1 350 ? -108.605 -27.375 144.294 1.00 46.38 350 GLN A O 1
ATOM 2798 N N . GLU A 1 351 ? -109.084 -25.433 143.317 1.00 46.25 351 GLU A N 1
ATOM 2799 C CA . GLU A 1 351 ? -110.553 -25.577 143.483 1.00 46.25 351 GLU A CA 1
ATOM 2800 C C . GLU A 1 351 ? -111.332 -26.252 142.329 1.00 46.25 351 GLU A C 1
ATOM 2802 O O . GLU A 1 351 ? -112.555 -26.361 142.399 1.00 46.25 351 GLU A O 1
ATOM 2807 N N . VAL A 1 352 ? -110.678 -26.771 141.279 1.00 44.28 352 VAL A N 1
ATOM 2808 C CA . VAL A 1 352 ? -111.391 -27.320 140.092 1.00 44.28 352 VAL A CA 1
ATOM 2809 C C . VAL A 1 352 ? -111.624 -28.846 140.120 1.00 44.28 352 VAL A C 1
ATOM 2811 O O . VAL A 1 352 ? -112.403 -29.345 139.311 1.00 44.28 352 VAL A O 1
ATOM 2814 N N . SER A 1 353 ? -111.049 -29.615 141.062 1.00 38.09 353 SER A N 1
ATOM 2815 C CA . SER A 1 353 ? -111.244 -31.087 141.096 1.00 38.09 353 SER A CA 1
ATOM 2816 C C . SER A 1 353 ? -111.630 -31.721 142.446 1.00 38.09 353 SER A C 1
ATOM 2818 O O . SER A 1 353 ? -111.721 -32.948 142.529 1.00 38.09 353 SER A O 1
ATOM 2820 N N . GLU A 1 354 ? -111.974 -30.949 143.483 1.00 44.09 354 GLU A N 1
ATOM 2821 C CA . GLU A 1 354 ? -112.571 -31.516 144.715 1.00 44.09 354 GLU A CA 1
ATOM 2822 C C . GLU A 1 354 ? -114.021 -32.033 144.526 1.00 44.09 354 GLU A C 1
ATOM 2824 O O . GLU A 1 354 ? -114.601 -32.643 145.428 1.00 44.09 354 GLU A O 1
ATOM 2829 N N . LEU A 1 355 ? -114.619 -31.853 143.341 1.00 39.94 355 LEU A N 1
ATOM 2830 C CA . LEU A 1 355 ? -116.028 -32.162 143.051 1.00 39.94 355 LEU A CA 1
ATOM 2831 C C . LEU A 1 355 ? -116.269 -33.487 142.296 1.00 39.94 355 LEU A C 1
ATOM 2833 O O . LEU A 1 355 ? -117.230 -33.617 141.541 1.00 39.94 355 LEU A O 1
ATOM 2837 N N . SER A 1 356 ? -115.437 -34.507 142.531 1.00 34.50 356 SER A N 1
ATOM 2838 C CA . SER A 1 356 ? -115.700 -35.918 142.165 1.00 34.50 356 SER A CA 1
ATOM 2839 C C . SER A 1 356 ? -114.815 -36.873 142.988 1.00 34.50 356 SER A C 1
ATOM 2841 O O . SER A 1 356 ? -113.882 -37.478 142.483 1.00 34.50 356 SER A O 1
ATOM 2843 N N . GLY A 1 357 ? -114.987 -37.046 144.295 1.00 36.03 357 GLY A N 1
ATOM 2844 C CA . GLY A 1 357 ? -116.226 -36.979 145.056 1.00 36.03 357 GLY A CA 1
ATOM 2845 C C . GLY A 1 357 ? -116.472 -38.326 145.740 1.00 36.03 357 GLY A C 1
ATOM 2846 O O . GLY A 1 357 ? -116.809 -39.306 145.084 1.00 36.03 357 GLY A O 1
ATOM 2847 N N . ARG A 1 358 ? -116.296 -38.356 147.068 1.00 46.31 358 ARG A N 1
ATOM 2848 C CA . ARG A 1 358 ? -117.262 -38.816 148.096 1.00 46.31 358 ARG A CA 1
ATOM 2849 C C . ARG A 1 358 ? -118.083 -40.120 147.916 1.00 46.31 358 ARG A C 1
ATOM 2851 O O . ARG A 1 358 ? -118.952 -40.369 148.742 1.00 46.31 358 ARG A O 1
ATOM 2858 N N . ILE A 1 359 ? -117.826 -40.977 146.925 1.00 35.94 359 ILE A N 1
ATOM 2859 C CA . ILE A 1 359 ? -118.678 -42.145 146.602 1.00 35.94 359 ILE A CA 1
ATOM 2860 C C . ILE A 1 359 ? -118.040 -43.501 146.955 1.00 35.94 359 ILE A C 1
ATOM 2862 O O . ILE A 1 359 ? -118.766 -44.472 147.163 1.00 35.94 359 ILE A O 1
ATOM 2866 N N . LYS A 1 360 ? -116.709 -43.601 147.098 1.00 33.84 360 LYS A N 1
ATOM 2867 C CA . LYS A 1 360 ? -116.035 -44.861 147.490 1.00 33.84 360 LYS A CA 1
ATOM 2868 C C . LYS A 1 360 ? -115.160 -44.784 148.740 1.00 33.84 360 LYS A C 1
ATOM 2870 O O . LYS A 1 360 ? -114.255 -45.589 148.919 1.00 33.84 360 LYS A O 1
ATOM 2875 N N . GLN A 1 361 ? -115.576 -43.968 149.708 1.00 37.22 361 GLN A N 1
ATOM 2876 C CA . GLN A 1 361 ? -115.321 -44.282 151.120 1.00 37.22 361 GLN A CA 1
ATOM 2877 C C . GLN A 1 361 ? -116.273 -45.400 151.597 1.00 37.22 361 GLN A C 1
ATOM 2879 O O . GLN A 1 361 ? -117.016 -45.264 152.565 1.00 37.22 361 GLN A O 1
ATOM 2884 N N . ILE A 1 362 ? -116.269 -46.519 150.866 1.00 32.97 362 ILE A N 1
ATOM 2885 C CA . ILE A 1 362 ? -117.003 -47.741 151.180 1.00 32.97 362 ILE A CA 1
ATOM 2886 C C . ILE A 1 362 ? -115.982 -48.869 151.201 1.00 32.97 362 ILE A C 1
ATOM 2888 O O . ILE A 1 362 ? -115.535 -49.320 150.153 1.00 32.97 362 ILE A O 1
ATOM 2892 N N . ARG A 1 363 ? -115.721 -49.344 152.423 1.00 32.69 363 ARG A N 1
ATOM 2893 C CA . ARG A 1 363 ? -114.902 -50.511 152.785 1.00 32.69 363 ARG A CA 1
ATOM 2894 C C . ARG A 1 363 ? -113.391 -50.294 152.565 1.00 32.69 363 ARG A C 1
ATOM 2896 O O . ARG A 1 363 ? -112.941 -50.243 151.434 1.00 32.69 363 ARG A O 1
ATOM 2903 N N . LYS A 1 364 ? -112.582 -50.014 153.602 1.00 32.22 364 LYS A N 1
ATOM 2904 C CA . LYS A 1 364 ? -112.434 -50.697 154.920 1.00 32.22 364 LYS A CA 1
ATOM 2905 C C . LYS A 1 364 ? -111.982 -52.146 154.714 1.00 32.22 364 LYS A C 1
ATOM 2907 O O . LYS A 1 364 ? -112.643 -52.840 153.949 1.00 32.22 364 LYS A O 1
ATOM 2912 N N . THR A 1 365 ? -110.979 -52.569 155.496 1.00 29.89 365 THR A N 1
ATOM 2913 C CA . THR A 1 365 ? -110.394 -53.929 155.595 1.00 29.89 365 THR A CA 1
ATOM 2914 C C . THR A 1 365 ? -109.765 -54.461 154.299 1.00 29.89 365 THR A C 1
ATOM 2916 O O . THR A 1 365 ? -110.409 -54.427 153.259 1.00 29.89 365 THR A O 1
ATOM 2919 N N . ALA A 1 366 ? -108.547 -55.000 154.299 1.00 31.30 366 ALA A N 1
ATOM 2920 C CA . ALA A 1 366 ? -107.531 -55.153 155.354 1.00 31.30 366 ALA A CA 1
ATOM 2921 C C . ALA A 1 366 ? -106.145 -55.142 154.644 1.00 31.30 366 ALA A C 1
ATOM 2923 O O . ALA A 1 366 ? -106.099 -55.303 153.426 1.00 31.30 366 ALA A O 1
ATOM 2924 N N . ASP A 1 367 ? -105.030 -54.729 155.249 1.00 32.12 367 ASP A N 1
ATOM 2925 C CA . ASP A 1 367 ? -104.314 -55.394 156.351 1.00 32.12 367 ASP A CA 1
ATOM 2926 C C . ASP A 1 367 ? -104.224 -56.923 156.177 1.00 32.12 367 ASP A C 1
ATOM 2928 O O . ASP A 1 367 ? -105.221 -57.605 155.980 1.00 32.12 367 ASP A O 1
ATOM 2932 N N . ASP A 1 368 ? -103.003 -57.442 156.270 1.00 30.88 368 ASP A N 1
ATOM 2933 C CA . ASP A 1 368 ? -102.696 -58.859 156.479 1.00 30.88 368 ASP A CA 1
ATOM 2934 C C . ASP A 1 368 ? -103.254 -59.872 155.459 1.00 30.88 368 ASP A C 1
ATOM 2936 O O . ASP A 1 368 ? -104.147 -60.659 155.749 1.00 30.88 368 ASP A O 1
ATOM 2940 N N . GLU A 1 369 ? -102.590 -59.955 154.304 1.00 31.38 369 GLU A N 1
ATOM 2941 C CA . GLU A 1 369 ? -102.013 -61.230 153.842 1.00 31.38 369 GLU A CA 1
ATOM 2942 C C . GLU A 1 369 ? -100.811 -60.908 152.929 1.00 31.38 369 GLU A C 1
ATOM 2944 O O . GLU A 1 369 ? -100.947 -60.380 151.830 1.00 31.38 369 GLU A O 1
ATOM 2949 N N . VAL A 1 370 ? -99.586 -60.949 153.458 1.00 32.91 370 VAL A N 1
ATOM 2950 C CA . VAL A 1 370 ? -98.684 -62.120 153.569 1.00 32.91 370 VAL A CA 1
ATOM 2951 C C . VAL A 1 370 ? -97.463 -61.843 152.668 1.00 32.91 370 VAL A C 1
ATOM 2953 O O . VAL A 1 370 ? -97.545 -61.703 151.455 1.00 32.91 370 VAL A O 1
ATOM 2956 N N . GLU A 1 371 ? -96.295 -61.530 153.228 1.00 43.09 371 GLU A N 1
ATOM 2957 C CA . GLU A 1 371 ? -95.405 -62.525 153.848 1.00 43.09 371 GLU A CA 1
ATOM 2958 C C . GLU A 1 371 ? -94.897 -63.588 152.844 1.00 43.09 371 GLU A C 1
ATOM 2960 O O . GLU A 1 371 ? -94.795 -64.765 153.180 1.00 43.09 371 GLU A O 1
ATOM 2965 N N . GLN A 1 372 ? -94.541 -63.212 151.599 1.00 35.81 372 GLN A N 1
ATOM 2966 C CA . GLN A 1 372 ? -93.830 -64.172 150.726 1.00 35.81 372 GLN A CA 1
ATOM 2967 C C . GLN A 1 372 ? -92.894 -63.664 149.610 1.00 35.81 372 GLN A C 1
ATOM 2969 O O . GLN A 1 372 ? -92.430 -64.469 148.809 1.00 35.81 372 GLN A O 1
ATOM 2974 N N . ALA A 1 373 ? -92.516 -62.380 149.584 1.00 38.59 373 ALA A N 1
ATOM 2975 C CA . ALA A 1 373 ? -91.439 -61.884 148.699 1.00 38.59 373 ALA A CA 1
ATOM 2976 C C . ALA A 1 373 ? -90.404 -60.995 149.418 1.00 38.59 373 ALA A C 1
ATOM 2978 O O . ALA A 1 373 ? -89.727 -60.155 148.827 1.00 38.59 373 ALA A O 1
ATOM 2979 N N . GLN A 1 374 ? -90.249 -61.216 150.724 1.00 31.09 374 GLN A N 1
ATOM 2980 C CA . GLN A 1 374 ? -89.023 -60.870 151.440 1.00 31.09 374 GLN A CA 1
ATOM 2981 C C . GLN A 1 374 ? -87.787 -61.463 150.739 1.00 31.09 374 GLN A C 1
ATOM 2983 O O . GLN A 1 374 ? -87.848 -62.580 150.238 1.00 31.09 374 GLN A O 1
ATOM 2988 N N . ARG A 1 375 ? -86.635 -60.802 150.930 1.00 32.38 375 ARG A N 1
ATOM 2989 C CA . ARG A 1 375 ? -85.285 -61.406 150.928 1.00 32.38 375 ARG A CA 1
ATOM 2990 C C . ARG A 1 375 ? -84.864 -62.137 149.640 1.00 32.38 375 ARG A C 1
ATOM 2992 O O . ARG A 1 375 ? -85.188 -63.307 149.467 1.00 32.38 375 ARG A O 1
ATOM 2999 N N . ARG A 1 376 ? -83.971 -61.489 148.877 1.00 35.22 376 ARG A N 1
ATOM 3000 C CA . ARG A 1 376 ? -82.781 -62.014 148.150 1.00 35.22 376 ARG A CA 1
ATOM 3001 C C . ARG A 1 376 ? -82.569 -61.136 146.904 1.00 35.22 376 ARG A C 1
ATOM 3003 O O . ARG A 1 376 ? -83.275 -61.317 145.925 1.00 35.22 376 ARG A O 1
ATOM 3010 N N . ALA A 1 377 ? -81.649 -60.180 146.858 1.00 30.78 377 ALA A N 1
ATOM 3011 C CA . ALA A 1 377 ? -80.716 -59.631 147.847 1.00 30.78 377 ALA A CA 1
ATOM 3012 C C . ALA A 1 377 ? -80.376 -58.187 147.347 1.00 30.78 377 ALA A C 1
ATOM 3014 O O . ALA A 1 377 ? -80.540 -57.929 146.159 1.00 30.78 377 ALA A O 1
ATOM 3015 N N . ARG A 1 378 ? -80.077 -57.144 148.140 1.00 30.72 378 ARG A N 1
ATOM 3016 C CA . ARG A 1 378 ? -79.052 -57.008 149.199 1.00 30.72 378 ARG A CA 1
ATOM 3017 C C . ARG A 1 378 ? -77.661 -57.451 148.721 1.00 30.72 378 ARG A C 1
ATOM 3019 O O . ARG A 1 378 ? -77.547 -58.494 148.103 1.00 30.72 378 ARG A O 1
ATOM 3026 N N . GLU A 1 379 ? -76.560 -56.771 148.987 1.00 30.09 379 GLU A N 1
ATOM 3027 C CA . GLU A 1 379 ? -76.258 -55.475 149.607 1.00 30.09 379 GLU A CA 1
ATOM 3028 C C . GLU A 1 379 ? -74.819 -55.137 149.121 1.00 30.09 379 GLU A C 1
ATOM 3030 O O . GLU A 1 379 ? -74.082 -56.039 148.735 1.00 30.09 379 GLU A O 1
ATOM 3035 N N . GLU A 1 380 ? -74.468 -53.851 149.069 1.00 29.41 380 GLU A N 1
ATOM 3036 C CA . GLU A 1 380 ? -73.152 -53.261 149.416 1.00 29.41 380 GLU A CA 1
ATOM 3037 C C . GLU A 1 380 ? -71.831 -54.051 149.145 1.00 29.41 380 GLU A C 1
ATOM 3039 O O . GLU A 1 380 ? -71.583 -55.090 149.740 1.00 29.41 380 GLU A O 1
ATOM 3044 N N . VAL A 1 381 ? -70.942 -53.568 148.253 1.00 32.41 381 VAL A N 1
ATOM 3045 C CA . VAL A 1 381 ? -69.717 -52.757 148.566 1.00 32.41 381 VAL A CA 1
ATOM 3046 C C . VAL A 1 381 ? -68.449 -53.601 148.866 1.00 32.41 381 VAL A C 1
ATOM 3048 O O . VAL A 1 381 ? -68.541 -54.762 149.232 1.00 32.41 381 VAL A O 1
ATOM 3051 N N . ALA A 1 382 ? -67.267 -52.976 148.707 1.00 30.84 382 ALA A N 1
ATOM 3052 C CA . ALA A 1 382 ? -65.902 -53.443 149.028 1.00 30.84 382 ALA A CA 1
ATOM 3053 C C . ALA A 1 382 ? -65.353 -54.579 148.131 1.00 30.84 382 ALA A C 1
ATOM 3055 O O . ALA A 1 382 ? -65.772 -55.725 148.216 1.00 30.84 382 ALA A O 1
ATOM 3056 N N . ASP A 1 383 ? -64.476 -54.329 147.156 1.00 33.78 383 ASP A N 1
ATOM 3057 C CA . ASP A 1 383 ? -63.126 -53.730 147.237 1.00 33.78 383 ASP A CA 1
ATOM 3058 C C . ASP A 1 383 ? -62.087 -54.556 148.037 1.00 33.78 383 ASP A C 1
ATOM 3060 O O . ASP A 1 383 ? -62.393 -55.209 149.029 1.00 33.78 383 ASP A O 1
ATOM 3064 N N . TYR A 1 384 ? -60.838 -54.478 147.574 1.00 24.95 384 TYR A N 1
ATOM 3065 C CA . TYR A 1 384 ? -59.597 -55.080 148.074 1.00 24.95 384 TYR A CA 1
ATOM 3066 C C . TYR A 1 384 ? -59.436 -56.613 148.079 1.00 24.95 384 TYR A C 1
ATOM 3068 O O . TYR A 1 384 ? -59.760 -57.341 149.011 1.00 24.95 384 TYR A O 1
ATOM 3076 N N . ALA A 1 385 ? -58.676 -57.051 147.072 1.00 28.84 385 ALA A N 1
ATOM 3077 C CA . ALA A 1 385 ? -57.367 -57.684 147.255 1.00 28.84 385 ALA A CA 1
ATOM 3078 C C . ALA A 1 385 ? -57.195 -58.738 148.372 1.00 28.84 385 ALA A C 1
ATOM 3080 O O . ALA A 1 385 ? -56.871 -58.416 149.517 1.00 28.84 385 ALA A O 1
ATOM 3081 N N . LYS A 1 386 ? -57.210 -60.009 147.946 1.00 29.36 386 LYS A N 1
ATOM 3082 C CA . LYS A 1 386 ? -56.222 -61.088 148.215 1.00 29.36 386 LYS A CA 1
ATOM 3083 C C . LYS A 1 386 ? -56.892 -62.397 147.793 1.00 29.36 386 LYS A C 1
ATOM 3085 O O . LYS A 1 386 ? -57.845 -62.840 148.421 1.00 29.36 386 LYS A O 1
ATOM 3090 N N . ARG A 1 387 ? -56.491 -63.012 146.686 1.00 28.80 387 ARG A N 1
ATOM 3091 C CA . ARG A 1 387 ? -55.283 -63.846 146.510 1.00 28.80 387 ARG A CA 1
ATOM 3092 C C . ARG A 1 387 ? -55.017 -63.937 144.995 1.00 28.80 387 ARG A C 1
ATOM 3094 O O . ARG A 1 387 ? -55.984 -64.030 144.252 1.00 28.80 387 ARG A O 1
ATOM 3101 N N . LEU A 1 388 ? -53.808 -63.879 144.433 1.00 28.05 388 LEU A N 1
ATOM 3102 C CA . LEU A 1 388 ? -52.474 -64.225 144.941 1.00 28.05 388 LEU A CA 1
ATOM 3103 C C . LEU A 1 388 ? -52.435 -65.588 145.645 1.00 28.05 388 LEU A C 1
ATOM 3105 O O . LEU A 1 388 ? -52.484 -65.626 146.869 1.00 28.05 388 LEU A O 1
ATOM 3109 N N . GLU A 1 389 ? -52.406 -66.670 144.859 1.00 28.62 389 GLU A N 1
ATOM 3110 C CA . GLU A 1 389 ? -51.404 -67.759 144.940 1.00 28.62 389 GLU A CA 1
ATOM 3111 C C . GLU A 1 389 ? -51.814 -68.981 144.094 1.00 28.62 389 GLU A C 1
ATOM 3113 O O . GLU A 1 389 ? -52.743 -69.699 144.453 1.00 28.62 389 GLU A O 1
ATOM 3118 N N . ALA A 1 390 ? -51.103 -69.172 142.974 1.00 27.88 390 ALA A N 1
ATOM 3119 C CA . ALA A 1 390 ? -50.788 -70.419 142.247 1.00 27.88 390 ALA A CA 1
ATOM 3120 C C . ALA A 1 390 ? -50.370 -70.004 140.817 1.00 27.88 390 ALA A C 1
ATOM 3122 O O . ALA A 1 390 ? -51.217 -69.690 139.986 1.00 27.88 390 ALA A O 1
ATOM 3123 N N . ALA A 1 391 ? -49.090 -69.690 140.603 1.00 28.38 391 ALA A N 1
ATOM 3124 C CA . ALA A 1 391 ? -48.072 -70.656 140.161 1.00 28.38 391 ALA A CA 1
ATOM 3125 C C . ALA A 1 391 ? -48.294 -71.042 138.681 1.00 28.38 391 ALA A C 1
ATOM 3127 O O . ALA A 1 391 ? -49.230 -71.756 138.347 1.00 28.38 391 ALA A O 1
ATOM 3128 N N . GLU A 1 392 ? -47.601 -70.370 137.758 1.00 28.50 392 GLU A N 1
ATOM 3129 C CA . GLU A 1 392 ? -46.292 -70.796 137.211 1.00 28.50 392 GLU A CA 1
ATOM 3130 C C . GLU A 1 392 ? -46.449 -71.703 135.980 1.00 28.50 392 GLU A C 1
ATOM 3132 O O . GLU A 1 392 ? -46.791 -72.874 136.105 1.00 28.50 392 GLU A O 1
ATOM 3137 N N . ALA A 1 393 ? -46.166 -71.156 134.792 1.00 27.61 393 ALA A N 1
ATOM 3138 C CA . ALA A 1 393 ? -45.026 -71.566 133.956 1.00 27.61 393 ALA A CA 1
ATOM 3139 C C . ALA A 1 393 ? -45.176 -71.050 132.509 1.00 27.61 393 ALA A C 1
ATOM 3141 O O . ALA A 1 393 ? -46.168 -71.331 131.847 1.00 27.61 393 ALA A O 1
ATOM 3142 N N . ASP A 1 394 ? -44.150 -70.328 132.056 1.00 32.19 394 ASP A N 1
ATOM 3143 C CA . ASP A 1 394 ? -43.488 -70.426 130.747 1.00 32.19 394 ASP A CA 1
ATOM 3144 C C . ASP A 1 394 ? -44.293 -70.415 129.417 1.00 32.19 394 ASP A C 1
ATOM 3146 O O . ASP A 1 394 ? -45.210 -71.191 129.184 1.00 32.19 394 ASP A O 1
ATOM 3150 N N . ALA A 1 395 ? -43.899 -69.635 128.403 1.00 29.02 395 ALA A N 1
ATOM 3151 C CA . ALA A 1 395 ? -42.811 -68.657 128.357 1.00 29.02 395 ALA A CA 1
ATOM 3152 C C . ALA A 1 395 ? -42.972 -67.665 127.195 1.00 29.02 395 ALA A C 1
ATOM 3154 O O . ALA A 1 395 ? -43.425 -68.010 126.107 1.00 29.02 395 ALA A O 1
ATOM 3155 N N . ASP A 1 396 ? -42.498 -66.444 127.442 1.00 31.00 396 ASP A N 1
ATOM 3156 C CA . ASP A 1 396 ? -41.734 -65.597 126.525 1.00 31.00 396 ASP A CA 1
ATOM 3157 C C . ASP A 1 396 ? -41.851 -65.842 125.003 1.00 31.00 396 ASP A C 1
ATOM 3159 O O . ASP A 1 396 ? -41.209 -66.735 124.442 1.00 31.00 396 ASP A O 1
ATOM 3163 N N . ARG A 1 397 ? -42.338 -64.814 124.293 1.00 33.50 397 ARG A N 1
ATOM 3164 C CA . ARG A 1 397 ? -41.421 -63.738 123.852 1.00 33.50 397 ARG A CA 1
ATOM 3165 C C . ARG A 1 397 ? -42.141 -62.463 123.389 1.00 33.50 397 ARG A C 1
ATOM 3167 O O . ARG A 1 397 ? -42.741 -62.437 122.327 1.00 33.50 397 ARG A O 1
ATOM 3174 N N . ARG A 1 398 ? -41.912 -61.400 124.171 1.00 28.77 398 ARG A N 1
ATOM 3175 C CA . ARG A 1 398 ? -41.467 -60.045 123.759 1.00 28.77 398 ARG A CA 1
ATOM 3176 C C . ARG A 1 398 ? -42.285 -59.353 122.646 1.00 28.77 398 ARG A C 1
ATOM 3178 O O . ARG A 1 398 ? -42.197 -59.742 121.494 1.00 28.77 398 ARG A O 1
ATOM 3185 N N . ALA A 1 399 ? -43.136 -58.369 122.939 1.00 28.25 399 ALA A N 1
ATOM 3186 C CA . ALA A 1 399 ? -42.878 -57.038 123.526 1.00 28.25 399 ALA A CA 1
ATOM 3187 C C . ALA A 1 399 ? -42.414 -55.965 122.517 1.00 28.25 399 ALA A C 1
ATOM 3189 O O . ALA A 1 399 ? -41.447 -56.173 121.796 1.00 28.25 399 ALA A O 1
ATOM 3190 N N . GLN A 1 400 ? -43.048 -54.787 122.650 1.00 30.81 400 GLN A N 1
ATOM 3191 C CA . GLN A 1 400 ? -42.686 -53.452 122.127 1.00 30.81 400 GLN A CA 1
ATOM 3192 C C . GLN A 1 400 ? -43.043 -53.138 120.654 1.00 30.81 400 GLN A C 1
ATOM 3194 O O . GLN A 1 400 ? -42.799 -53.938 119.762 1.00 30.81 400 GLN A O 1
ATOM 3199 N N . ALA A 1 401 ? -43.596 -51.924 120.456 1.00 30.42 401 ALA A N 1
ATOM 3200 C CA . ALA A 1 401 ? -44.179 -51.335 119.230 1.00 30.42 401 ALA A CA 1
ATOM 3201 C C . ALA A 1 401 ? -45.401 -52.103 118.647 1.00 30.42 401 ALA A C 1
ATOM 3203 O O . ALA A 1 401 ? -45.351 -53.308 118.450 1.00 30.42 401 ALA A O 1
ATOM 3204 N N . ALA A 1 402 ? -46.592 -51.540 118.406 1.00 40.81 402 ALA A N 1
ATOM 3205 C CA . ALA A 1 402 ? -46.982 -50.202 117.938 1.00 40.81 402 ALA A CA 1
ATOM 3206 C C . ALA A 1 402 ? -46.428 -49.846 116.543 1.00 40.81 402 ALA A C 1
ATOM 3208 O O . ALA A 1 402 ? -45.615 -48.935 116.457 1.00 40.81 402 ALA A O 1
ATOM 3209 N N . ASP A 1 403 ? -46.827 -50.568 115.470 1.00 37.09 403 ASP A N 1
ATOM 3210 C CA . ASP A 1 403 ? -46.402 -50.184 114.100 1.00 37.09 403 ASP A CA 1
ATOM 3211 C C . ASP A 1 403 ? -47.142 -50.773 112.854 1.00 37.09 403 ASP A C 1
ATOM 3213 O O . ASP A 1 403 ? -46.574 -50.781 111.762 1.00 37.09 403 ASP A O 1
ATOM 3217 N N . HIS A 1 404 ? -48.374 -51.316 112.933 1.00 39.56 404 HIS A N 1
ATOM 3218 C CA . HIS A 1 404 ? -48.964 -52.048 111.774 1.00 39.56 404 HIS A CA 1
ATOM 3219 C C . HIS A 1 404 ? -50.388 -51.697 111.299 1.00 39.56 404 HIS A C 1
ATOM 3221 O O . HIS A 1 404 ? -50.888 -52.340 110.376 1.00 39.56 404 HIS A O 1
ATOM 3227 N N . ALA A 1 405 ? -50.998 -50.629 111.819 1.00 38.81 405 ALA A N 1
ATOM 3228 C CA . ALA A 1 405 ? -52.162 -49.992 111.181 1.00 38.81 405 ALA A CA 1
ATOM 3229 C C . ALA A 1 405 ? -51.815 -48.633 110.538 1.00 38.81 405 ALA A C 1
ATOM 3231 O O . ALA A 1 405 ? -52.365 -48.290 109.499 1.00 38.81 405 ALA A O 1
ATOM 3232 N N . GLU A 1 406 ? -50.857 -47.900 111.108 1.00 46.00 406 GLU A N 1
ATOM 3233 C CA . GLU A 1 406 ? -50.507 -46.530 110.696 1.00 46.00 406 GLU A CA 1
ATOM 3234 C C . GLU A 1 406 ? -49.421 -46.499 109.601 1.00 46.00 406 GLU A C 1
ATOM 3236 O O . GLU A 1 406 ? -49.447 -45.664 108.699 1.00 46.00 406 GLU A O 1
ATOM 3241 N N . LYS A 1 407 ? -48.531 -47.502 109.585 1.00 44.25 407 LYS A N 1
ATOM 3242 C CA . LYS A 1 407 ? -47.428 -47.607 108.615 1.00 44.25 407 LYS A CA 1
ATOM 3243 C C . LYS A 1 407 ? -47.883 -47.787 107.160 1.00 44.25 407 LYS A C 1
ATOM 3245 O O . LYS A 1 407 ? -47.243 -47.283 106.250 1.00 44.25 407 LYS A O 1
ATOM 3250 N N . ARG A 1 408 ? -49.039 -48.428 106.929 1.00 47.69 408 ARG A N 1
ATOM 3251 C CA . ARG A 1 408 ? -49.616 -48.596 105.577 1.00 47.69 408 ARG A CA 1
ATOM 3252 C C . ARG A 1 408 ? -50.283 -47.338 105.015 1.00 47.69 408 ARG A C 1
ATOM 3254 O O . ARG A 1 408 ? -50.480 -47.280 103.808 1.00 47.69 408 ARG A O 1
ATOM 3261 N N . ALA A 1 409 ? -50.634 -46.365 105.857 1.00 48.88 409 ALA A N 1
ATOM 3262 C CA . ALA A 1 409 ? -51.134 -45.069 105.400 1.00 48.88 409 ALA A CA 1
ATOM 3263 C C . ALA A 1 409 ? -49.964 -44.129 105.070 1.00 48.88 409 ALA A C 1
ATOM 3265 O O . ALA A 1 409 ? -49.928 -43.563 103.982 1.00 48.88 409 ALA A O 1
ATOM 3266 N N . ALA A 1 410 ? -48.957 -44.064 105.949 1.00 51.81 410 ALA A N 1
ATOM 3267 C CA . ALA A 1 410 ? -47.761 -43.249 105.733 1.00 51.81 410 ALA A CA 1
ATOM 3268 C C . ALA A 1 410 ? -46.932 -43.698 104.512 1.00 51.81 410 ALA A C 1
ATOM 3270 O O . ALA A 1 410 ? -46.508 -42.855 103.723 1.00 51.81 410 ALA A O 1
ATOM 3271 N N . ASP A 1 411 ? -46.750 -45.010 104.302 1.00 50.66 411 ASP A N 1
ATOM 3272 C CA . ASP A 1 411 ? -46.049 -45.525 103.114 1.00 50.66 411 ASP A CA 1
ATOM 3273 C C . ASP A 1 411 ? -46.832 -45.229 101.814 1.00 50.66 411 ASP A C 1
ATOM 3275 O O . ASP A 1 411 ? -46.226 -44.976 100.773 1.00 50.66 411 ASP A O 1
ATOM 3279 N N . ALA A 1 412 ? -48.171 -45.192 101.867 1.00 54.44 412 ALA A N 1
ATOM 3280 C CA . ALA A 1 412 ? -49.021 -44.866 100.718 1.00 54.44 412 ALA A CA 1
ATOM 3281 C C . ALA A 1 412 ? -49.049 -43.360 100.398 1.00 54.44 412 ALA A C 1
ATOM 3283 O O . ALA A 1 412 ? -49.035 -42.994 99.225 1.00 54.44 412 ALA A O 1
ATOM 3284 N N . GLU A 1 413 ? -49.038 -42.480 101.406 1.00 56.19 413 GLU A N 1
ATOM 3285 C CA . GLU A 1 413 ? -48.889 -41.031 101.198 1.00 56.19 413 GLU A CA 1
ATOM 3286 C C . GLU A 1 413 ? -47.487 -40.666 100.681 1.00 56.19 413 GLU A C 1
ATOM 3288 O O . GLU A 1 413 ? -47.357 -39.771 99.845 1.00 56.19 413 GLU A O 1
ATOM 3293 N N . LEU A 1 414 ? -46.438 -41.383 101.105 1.00 58.06 414 LEU A N 1
ATOM 3294 C CA . LEU A 1 414 ? -45.079 -41.183 100.590 1.00 58.06 414 LEU A CA 1
ATOM 3295 C C . LEU A 1 414 ? -44.927 -41.666 99.132 1.00 58.06 414 LEU A C 1
ATOM 3297 O O . LEU A 1 414 ? -44.235 -41.020 98.346 1.00 58.06 414 LEU A O 1
ATOM 3301 N N . GLU A 1 415 ? -45.586 -42.767 98.755 1.00 55.19 415 GLU A N 1
ATOM 3302 C CA . GLU A 1 415 ? -45.679 -43.254 97.366 1.00 55.19 415 GLU A CA 1
ATOM 3303 C C . GLU A 1 415 ? -46.532 -42.338 96.473 1.00 55.19 415 GLU A C 1
ATOM 3305 O O . GLU A 1 415 ? -46.163 -42.092 95.325 1.00 55.19 415 GLU A O 1
ATOM 3310 N N . LEU A 1 416 ? -47.642 -41.788 96.983 1.00 58.84 416 LEU A N 1
ATOM 3311 C CA . LEU A 1 416 ? -48.436 -40.778 96.270 1.00 58.84 416 LEU A CA 1
ATOM 3312 C C . LEU A 1 416 ? -47.612 -39.518 96.012 1.00 58.84 416 LEU A C 1
ATOM 3314 O O . LEU A 1 416 ? -47.540 -39.067 94.875 1.00 58.84 416 LEU A O 1
ATOM 3318 N N . LYS A 1 417 ? -46.903 -39.016 97.028 1.00 62.94 417 LYS A N 1
ATOM 3319 C CA . LYS A 1 417 ? -46.058 -37.826 96.887 1.00 62.94 417 LYS A CA 1
ATOM 3320 C C . LYS A 1 417 ? -44.890 -38.043 95.918 1.00 62.94 417 LYS A C 1
ATOM 3322 O O . LYS A 1 417 ? -44.611 -37.175 95.103 1.00 62.94 417 LYS A O 1
ATOM 3327 N N . ARG A 1 418 ? -44.269 -39.231 95.927 1.00 58.22 418 ARG A N 1
ATOM 3328 C CA . ARG A 1 418 ? -43.263 -39.620 94.920 1.00 58.22 418 ARG A CA 1
ATOM 3329 C C . ARG A 1 418 ? -43.835 -39.743 93.508 1.00 58.22 418 ARG A C 1
ATOM 3331 O O . ARG A 1 418 ? -43.125 -39.430 92.557 1.00 58.22 418 ARG A O 1
ATOM 3338 N N . ASN A 1 419 ? -45.080 -40.197 93.356 1.00 59.09 419 ASN A N 1
ATOM 3339 C CA . ASN A 1 419 ? -45.749 -40.226 92.056 1.00 59.09 419 ASN A CA 1
ATOM 3340 C C . ASN A 1 419 ? -46.150 -38.826 91.581 1.00 59.09 419 ASN A C 1
ATOM 3342 O O . ASN A 1 419 ? -46.023 -38.560 90.391 1.00 59.09 419 ASN A O 1
ATOM 3346 N N . ASP A 1 420 ? -46.567 -37.923 92.469 1.00 68.94 420 ASP A N 1
ATOM 3347 C CA . ASP A 1 420 ? -46.826 -36.523 92.118 1.00 68.94 420 ASP A CA 1
ATOM 3348 C C . ASP A 1 420 ? -45.531 -35.814 91.687 1.00 68.94 420 ASP A C 1
ATOM 3350 O O . ASP A 1 420 ? -45.504 -35.232 90.602 1.00 68.94 420 ASP A O 1
ATOM 3354 N N . ASP A 1 421 ? -44.432 -35.970 92.439 1.00 70.88 421 ASP A N 1
ATOM 3355 C CA . ASP A 1 421 ? -43.101 -35.462 92.065 1.00 70.88 421 ASP A CA 1
ATOM 3356 C C . ASP A 1 421 ? -42.641 -36.042 90.703 1.00 70.88 421 ASP A C 1
ATOM 3358 O O . ASP A 1 421 ? -42.118 -35.327 89.845 1.00 70.88 421 ASP A O 1
ATOM 3362 N N . ALA A 1 422 ? -42.867 -37.341 90.457 1.00 67.56 422 ALA A N 1
ATOM 3363 C CA . ALA A 1 422 ? -42.535 -37.988 89.184 1.00 67.56 422 ALA A CA 1
ATOM 3364 C C . ALA A 1 422 ? -43.431 -37.521 88.021 1.00 67.56 422 ALA A C 1
ATOM 3366 O O . ALA A 1 422 ? -42.952 -37.364 86.898 1.00 67.56 422 ALA A O 1
ATOM 3367 N N . MET A 1 423 ? -44.717 -37.266 88.271 1.00 72.56 423 MET A N 1
ATOM 3368 C CA . MET A 1 423 ? -45.655 -36.725 87.284 1.00 72.56 423 MET A CA 1
ATOM 3369 C C . MET A 1 423 ? -45.378 -35.248 86.985 1.00 72.56 423 MET A C 1
ATOM 3371 O O . MET A 1 423 ? -45.600 -34.809 85.857 1.00 72.56 423 MET A O 1
ATOM 3375 N N . GLU A 1 424 ? -44.856 -34.483 87.943 1.00 75.56 424 GLU A N 1
ATOM 3376 C CA . GLU A 1 424 ? -44.367 -33.121 87.719 1.00 75.56 424 GLU A CA 1
ATOM 3377 C C . GLU A 1 424 ? -43.085 -33.124 86.871 1.00 75.56 424 GLU A C 1
ATOM 3379 O O . GLU A 1 424 ? -43.040 -32.436 85.851 1.00 75.56 424 GLU A O 1
ATOM 3384 N N . MET A 1 425 ? -42.112 -33.999 87.166 1.00 75.25 425 MET A N 1
ATOM 3385 C CA . MET A 1 425 ? -40.944 -34.199 86.292 1.00 75.25 425 MET A CA 1
ATOM 3386 C C . MET A 1 425 ? -41.336 -34.656 84.878 1.00 75.25 425 MET A C 1
ATOM 3388 O O . MET A 1 425 ? -40.769 -34.173 83.900 1.00 75.25 425 MET A O 1
ATOM 3392 N N . LEU A 1 426 ? -42.319 -35.554 84.736 1.00 72.38 426 LEU A N 1
ATOM 3393 C CA . LEU A 1 426 ? -42.817 -35.983 83.424 1.00 72.38 426 LEU A CA 1
ATOM 3394 C C . LEU A 1 426 ? -43.541 -34.857 82.673 1.00 72.38 426 LEU A C 1
ATOM 3396 O O . LEU A 1 426 ? -43.384 -34.762 81.457 1.00 72.38 426 LEU A O 1
ATOM 3400 N N . ARG A 1 427 ? -44.281 -33.975 83.362 1.00 75.44 427 ARG A N 1
ATOM 3401 C CA . ARG A 1 427 ? -44.861 -32.766 82.747 1.00 75.44 427 ARG A CA 1
ATOM 3402 C C . ARG A 1 427 ? -43.779 -31.810 82.259 1.00 75.44 427 ARG A C 1
ATOM 3404 O O . ARG A 1 427 ? -43.889 -31.324 81.138 1.00 75.44 427 ARG A O 1
ATOM 3411 N N . ASP A 1 428 ? -42.735 -31.575 83.049 1.00 77.81 428 ASP A N 1
ATOM 3412 C CA . ASP A 1 428 ? -41.628 -30.697 82.655 1.00 77.81 428 ASP A CA 1
ATOM 3413 C C . ASP A 1 428 ? -40.811 -31.283 81.494 1.00 77.81 428 ASP A C 1
ATOM 3415 O O . ASP A 1 428 ? -40.482 -30.563 80.551 1.00 77.81 428 ASP A O 1
ATOM 3419 N N . VAL A 1 429 ? -40.555 -32.596 81.487 1.00 76.00 429 VAL A N 1
ATOM 3420 C CA . VAL A 1 429 ? -39.932 -33.284 80.343 1.00 76.00 429 VAL A CA 1
ATOM 3421 C C . VAL A 1 429 ? -40.823 -33.204 79.102 1.00 76.00 429 VAL A C 1
ATOM 3423 O O . VAL A 1 429 ? -40.322 -32.889 78.023 1.00 76.00 429 VAL A O 1
ATOM 3426 N N . ASN A 1 430 ? -42.137 -33.422 79.227 1.00 75.38 430 ASN A N 1
ATOM 3427 C CA . ASN A 1 430 ? -43.055 -33.324 78.091 1.00 75.38 430 ASN A CA 1
ATOM 3428 C C . ASN A 1 430 ? -43.124 -31.890 77.538 1.00 75.38 430 ASN A C 1
ATOM 3430 O O . ASN A 1 430 ? -43.037 -31.697 76.332 1.00 75.38 430 ASN A O 1
ATOM 3434 N N . LYS A 1 431 ? -43.154 -30.879 78.411 1.00 81.06 431 LYS A N 1
ATOM 3435 C CA . LYS A 1 431 ? -43.112 -29.456 78.044 1.00 81.06 431 LYS A CA 1
ATOM 3436 C C . LYS A 1 431 ? -41.788 -29.056 77.378 1.00 81.06 431 LYS A C 1
ATOM 3438 O O . LYS A 1 431 ? -41.780 -28.268 76.436 1.00 81.06 431 LYS A O 1
ATOM 3443 N N . GLN A 1 432 ? -40.659 -29.621 77.816 1.00 77.69 432 GLN A N 1
ATOM 3444 C CA . GLN A 1 432 ? -39.368 -29.447 77.138 1.00 77.69 432 GLN A CA 1
ATOM 3445 C C . GLN A 1 432 ? -39.337 -30.119 75.756 1.00 77.69 432 GLN A C 1
ATOM 3447 O O . GLN A 1 432 ? -38.722 -29.578 74.837 1.00 77.69 432 GLN A O 1
ATOM 3452 N N . LEU A 1 433 ? -39.988 -31.275 75.592 1.00 75.50 433 LEU A N 1
ATOM 3453 C CA . LEU A 1 433 ? -40.111 -31.956 74.300 1.00 75.50 433 LEU A CA 1
ATOM 3454 C C . LEU A 1 433 ? -41.051 -31.209 73.343 1.00 75.50 433 LEU A C 1
ATOM 3456 O O . LEU A 1 433 ? -40.702 -31.052 72.178 1.00 75.50 433 LEU A O 1
ATOM 3460 N N . GLU A 1 434 ? -42.182 -30.693 73.828 1.00 78.00 434 GLU A N 1
ATOM 3461 C CA . GLU A 1 434 ? -43.108 -29.850 73.058 1.00 78.00 434 GLU A CA 1
ATOM 3462 C C . GLU A 1 434 ? -42.419 -28.573 72.558 1.00 78.00 434 GLU A C 1
ATOM 3464 O O . GLU A 1 434 ? -42.483 -28.278 71.367 1.00 78.00 434 GLU A O 1
ATOM 3469 N N . ASN A 1 435 ? -41.670 -27.873 73.419 1.00 81.38 435 ASN A N 1
ATOM 3470 C CA . ASN A 1 435 ? -40.900 -26.695 73.007 1.00 81.38 435 ASN A CA 1
ATOM 3471 C C . ASN A 1 435 ? -39.852 -27.035 71.931 1.00 81.38 435 ASN A C 1
ATOM 3473 O O . ASN A 1 435 ? -39.783 -26.353 70.914 1.00 81.38 435 ASN A O 1
ATOM 3477 N N . ARG A 1 436 ? -39.091 -28.131 72.089 1.00 77.19 436 ARG A N 1
ATOM 3478 C CA . ARG A 1 436 ? -38.129 -28.573 71.057 1.00 77.19 436 ARG A CA 1
ATOM 3479 C C . ARG A 1 436 ? -38.804 -28.971 69.744 1.00 77.19 436 ARG A C 1
ATOM 3481 O O . ARG A 1 436 ? -38.217 -28.780 68.684 1.00 77.19 436 ARG A O 1
ATOM 3488 N N . LEU A 1 437 ? -40.010 -29.536 69.801 1.00 77.69 437 LEU A N 1
ATOM 3489 C CA . LEU A 1 437 ? -40.783 -29.890 68.612 1.00 77.69 437 LEU A CA 1
ATOM 3490 C C . LEU A 1 437 ? -41.272 -28.635 67.872 1.00 77.69 437 LEU A C 1
ATOM 3492 O O . LEU A 1 437 ? -41.266 -28.620 66.644 1.00 77.69 437 LEU A O 1
ATOM 3496 N N . ILE A 1 438 ? -41.646 -27.581 68.604 1.00 84.31 438 ILE A N 1
ATOM 3497 C CA . ILE A 1 438 ? -41.998 -26.266 68.045 1.00 84.31 438 ILE A CA 1
ATOM 3498 C C . ILE A 1 438 ? -40.769 -25.604 67.404 1.00 84.31 438 ILE A C 1
ATOM 3500 O O . ILE A 1 438 ? -40.864 -25.136 66.268 1.00 84.31 438 ILE A O 1
ATOM 3504 N N . ASP A 1 439 ? -39.613 -25.622 68.077 1.00 80.44 439 ASP A N 1
ATOM 3505 C CA . ASP A 1 439 ? -38.358 -25.073 67.543 1.00 80.44 439 ASP A CA 1
ATOM 3506 C C . ASP A 1 439 ? -37.946 -25.786 66.241 1.00 80.44 439 ASP A C 1
ATOM 3508 O O . ASP A 1 439 ? -37.723 -25.142 65.217 1.00 80.44 439 ASP A O 1
ATOM 3512 N N . GLU A 1 440 ? -37.908 -27.123 66.227 1.00 75.50 440 GLU A N 1
ATOM 3513 C CA . GLU A 1 440 ? -37.554 -27.885 65.021 1.00 75.50 440 GLU A CA 1
ATOM 3514 C C . GLU A 1 440 ? -38.617 -27.767 63.913 1.00 75.50 440 GLU A C 1
ATOM 3516 O O . GLU A 1 440 ? -38.264 -27.658 62.739 1.00 75.50 440 GLU A O 1
ATOM 3521 N N . SER A 1 441 ? -39.911 -27.685 64.247 1.00 73.62 441 SER A N 1
ATOM 3522 C CA . SER A 1 441 ? -40.956 -27.401 63.250 1.00 73.62 441 SER A CA 1
ATOM 3523 C C . SER A 1 441 ? -40.815 -26.003 62.637 1.00 73.62 441 SER A C 1
ATOM 3525 O O . SER A 1 441 ? -41.147 -25.822 61.464 1.00 73.62 441 SER A O 1
ATOM 3527 N N . SER A 1 442 ? -40.320 -25.025 63.399 1.00 80.94 442 SER A N 1
ATOM 3528 C CA . SER A 1 442 ? -40.058 -23.667 62.906 1.00 80.94 442 SER A CA 1
ATOM 3529 C C . SER A 1 442 ? -38.863 -23.662 61.950 1.00 80.94 442 SER A C 1
ATOM 3531 O O . SER A 1 442 ? -38.973 -23.150 60.838 1.00 80.94 442 SER A O 1
ATOM 3533 N N . ARG A 1 443 ? -37.774 -24.356 62.307 1.00 77.19 443 ARG A N 1
ATOM 3534 C CA . ARG A 1 443 ? -36.588 -24.531 61.444 1.00 77.19 443 ARG A CA 1
ATOM 3535 C C . ARG A 1 443 ? -36.910 -25.247 60.133 1.00 77.19 443 ARG A C 1
ATOM 3537 O O . ARG A 1 443 ? -36.393 -24.874 59.084 1.00 77.19 443 ARG A O 1
ATOM 3544 N N . VAL A 1 444 ? -37.788 -26.254 60.161 1.00 72.31 444 VAL A N 1
ATOM 3545 C CA . VAL A 1 444 ? -38.271 -26.922 58.939 1.00 72.31 444 VAL A CA 1
ATOM 3546 C C . VAL A 1 444 ? -39.056 -25.953 58.045 1.00 72.31 444 VAL A C 1
ATOM 3548 O O . VAL A 1 444 ? -38.905 -26.008 56.824 1.00 72.31 444 VAL A O 1
ATOM 3551 N N . SER A 1 445 ? -39.842 -25.037 58.624 1.00 79.94 445 SER A N 1
ATOM 3552 C CA . SER A 1 445 ? -40.531 -23.984 57.863 1.00 79.94 445 SER A CA 1
ATOM 3553 C C . SER A 1 445 ? -39.545 -22.993 57.236 1.00 79.94 445 SER A C 1
ATOM 3555 O O . SER A 1 445 ? -39.658 -22.702 56.049 1.00 79.94 445 SER A O 1
ATOM 3557 N N . GLU A 1 446 ? -38.549 -22.525 57.993 1.00 81.56 446 GLU A N 1
ATOM 3558 C CA . GLU A 1 446 ? -37.507 -21.610 57.501 1.00 81.56 446 GLU A CA 1
ATOM 3559 C C . GLU A 1 446 ? -36.724 -22.222 56.329 1.00 81.56 446 GLU A C 1
ATOM 3561 O O . GLU A 1 446 ? -36.611 -21.606 55.270 1.00 81.56 446 GLU A O 1
ATOM 3566 N N . ILE A 1 447 ? -36.274 -23.475 56.466 1.00 76.50 447 ILE A N 1
ATOM 3567 C CA . ILE A 1 447 ? -35.560 -24.206 55.405 1.00 76.50 447 ILE A CA 1
ATOM 3568 C C . ILE A 1 447 ? -36.458 -24.425 54.172 1.00 76.50 447 ILE A C 1
ATOM 3570 O O . ILE A 1 447 ? -35.981 -24.357 53.038 1.00 76.50 447 ILE A O 1
ATOM 3574 N N . SER A 1 448 ? -37.760 -24.668 54.364 1.00 78.31 448 SER A N 1
ATOM 3575 C CA . SER A 1 448 ? -38.726 -24.805 53.263 1.00 78.31 448 SER A CA 1
ATOM 3576 C C . SER A 1 448 ? -38.920 -23.491 52.493 1.00 78.31 448 SER A C 1
ATOM 3578 O O . SER A 1 448 ? -39.009 -23.499 51.259 1.00 78.31 448 SER A O 1
ATOM 3580 N N . ASP A 1 449 ? -38.948 -22.358 53.194 1.00 82.62 449 ASP A N 1
ATOM 3581 C CA . ASP A 1 449 ? -39.046 -21.031 52.585 1.00 82.62 449 ASP A CA 1
ATOM 3582 C C . ASP A 1 449 ? -37.751 -20.641 51.860 1.00 82.62 449 ASP A C 1
ATOM 3584 O O . ASP A 1 449 ? -37.807 -20.136 50.736 1.00 82.62 449 ASP A O 1
ATOM 3588 N N . GLU A 1 450 ? -36.582 -20.914 52.445 1.00 79.38 450 GLU A N 1
ATOM 3589 C CA . GLU A 1 450 ? -35.281 -20.708 51.794 1.00 79.38 450 GLU A CA 1
ATOM 3590 C C . GLU A 1 450 ? -35.139 -21.553 50.522 1.00 79.38 450 GLU A C 1
ATOM 3592 O O . GLU A 1 450 ? -34.753 -21.030 49.474 1.00 79.38 450 GLU A O 1
ATOM 3597 N N . LEU A 1 451 ? -35.532 -22.831 50.567 1.00 76.06 451 LEU A N 1
ATOM 3598 C CA . LEU A 1 451 ? -35.531 -23.711 49.396 1.00 76.06 451 LEU A CA 1
ATOM 3599 C C . LEU A 1 451 ? -36.492 -23.212 48.303 1.00 76.06 451 LEU A C 1
ATOM 3601 O O . LEU A 1 451 ? -36.186 -23.303 47.113 1.00 76.06 451 LEU A O 1
ATOM 3605 N N . SER A 1 452 ? -37.638 -22.651 48.694 1.00 82.44 452 SER A N 1
ATOM 3606 C CA . SER A 1 452 ? -38.611 -22.069 47.761 1.00 82.44 452 SER A CA 1
ATOM 3607 C C . SER A 1 452 ? -38.075 -20.799 47.089 1.00 82.44 452 SER A C 1
ATOM 3609 O O . SER A 1 452 ? -38.231 -20.640 45.877 1.00 82.44 452 SER A O 1
ATOM 3611 N N . ARG A 1 453 ? -37.374 -19.932 47.836 1.00 82.81 453 ARG A N 1
ATOM 3612 C CA . ARG A 1 453 ? -36.676 -18.752 47.288 1.00 82.81 453 ARG A CA 1
ATOM 3613 C C . ARG A 1 453 ? -35.552 -19.164 46.337 1.00 82.81 453 ARG A C 1
ATOM 3615 O O . ARG A 1 453 ? -35.522 -18.695 45.205 1.00 82.81 453 ARG A O 1
ATOM 3622 N N . ALA A 1 454 ? -34.709 -20.120 46.733 1.00 72.12 454 ALA A N 1
ATOM 3623 C CA . ALA A 1 454 ? -33.627 -20.635 45.893 1.00 72.12 454 ALA A CA 1
ATOM 3624 C C . ALA A 1 454 ? -34.137 -21.265 44.579 1.00 72.12 454 ALA A C 1
ATOM 3626 O O . ALA A 1 454 ? -33.513 -21.108 43.528 1.00 72.12 454 ALA A O 1
ATOM 3627 N N . HIS A 1 455 ? -35.290 -21.944 44.601 1.00 78.69 455 HIS A N 1
ATOM 3628 C CA . HIS A 1 455 ? -35.937 -22.426 43.379 1.00 78.69 455 HIS A CA 1
ATOM 3629 C C . HIS A 1 455 ? -36.494 -21.292 42.506 1.00 78.69 455 HIS A C 1
ATOM 3631 O O . HIS A 1 455 ? -36.352 -21.362 41.284 1.00 78.69 455 HIS A O 1
ATOM 3637 N N . ALA A 1 456 ? -37.083 -20.248 43.096 1.00 81.12 456 ALA A N 1
ATOM 3638 C CA . ALA A 1 456 ? -37.554 -19.079 42.353 1.00 81.12 456 ALA A CA 1
ATOM 3639 C C . ALA A 1 456 ? -36.393 -18.323 41.679 1.00 81.12 456 ALA A C 1
ATOM 3641 O O . ALA A 1 456 ? -36.465 -18.041 40.482 1.00 81.12 456 ALA A O 1
ATOM 3642 N N . ASP A 1 457 ? -35.293 -18.088 42.400 1.00 77.88 457 ASP A N 1
ATOM 3643 C CA . ASP A 1 457 ? -34.085 -17.454 41.858 1.00 77.88 457 ASP A CA 1
ATOM 3644 C C . ASP A 1 457 ? -33.436 -18.307 40.762 1.00 77.88 457 ASP A C 1
ATOM 3646 O O . ASP A 1 457 ? -33.029 -17.778 39.729 1.00 77.88 457 ASP A O 1
ATOM 3650 N N . LYS A 1 458 ? -33.413 -19.640 40.914 1.00 72.75 458 LYS A N 1
ATOM 3651 C CA . LYS A 1 458 ? -32.953 -20.545 39.852 1.00 72.75 458 LYS A CA 1
ATOM 3652 C C . LYS A 1 458 ? -33.804 -20.421 38.584 1.00 72.75 458 LYS A C 1
ATOM 3654 O O . LYS A 1 458 ? -33.242 -20.328 37.498 1.00 72.75 458 LYS A O 1
ATOM 3659 N N . ILE A 1 459 ? -35.135 -20.421 38.701 1.00 84.00 459 ILE A N 1
ATOM 3660 C CA . ILE A 1 459 ? -36.044 -20.264 37.549 1.00 84.00 459 ILE A CA 1
ATOM 3661 C C . ILE A 1 459 ? -35.836 -18.897 36.887 1.00 84.00 459 ILE A C 1
ATOM 3663 O O . ILE A 1 459 ? -35.778 -18.806 35.660 1.00 84.00 459 ILE A O 1
ATOM 3667 N N . ARG A 1 460 ? -35.671 -17.842 37.690 1.00 85.19 460 ARG A N 1
ATOM 3668 C CA . ARG A 1 460 ? -35.395 -16.491 37.204 1.00 85.19 460 ARG A CA 1
ATOM 3669 C C . ARG A 1 460 ? -34.071 -16.421 36.438 1.00 85.19 460 ARG A C 1
ATOM 3671 O O . ARG A 1 460 ? -34.080 -15.971 35.300 1.00 85.19 460 ARG A O 1
ATOM 3678 N N . LEU A 1 461 ? -32.970 -16.916 37.007 1.00 75.19 461 LEU A N 1
ATOM 3679 C CA . LEU A 1 461 ? -31.655 -16.941 36.351 1.00 75.19 461 LEU A CA 1
ATOM 3680 C C . LEU A 1 461 ? -31.655 -17.795 35.075 1.00 75.19 461 LEU A C 1
ATOM 3682 O O . LEU A 1 461 ? -31.027 -17.416 34.092 1.00 75.19 461 LEU A O 1
ATOM 3686 N N . GLN A 1 462 ? -32.389 -18.912 35.063 1.00 71.81 462 GLN A N 1
ATOM 3687 C CA . GLN A 1 462 ? -32.588 -19.724 33.859 1.00 71.81 462 GLN A CA 1
ATOM 3688 C C . GLN A 1 462 ? -33.322 -18.919 32.769 1.00 71.81 462 GLN A C 1
ATOM 3690 O O . GLN A 1 462 ? -32.892 -18.904 31.623 1.00 71.81 462 GLN A O 1
ATOM 3695 N N . THR A 1 463 ? -34.372 -18.181 33.142 1.00 83.00 463 THR A N 1
ATOM 3696 C CA . THR A 1 463 ? -35.146 -17.333 32.216 1.00 83.00 463 THR A CA 1
ATOM 3697 C C . THR A 1 463 ? -34.319 -16.151 31.696 1.00 83.00 463 THR A C 1
ATOM 3699 O O . THR A 1 463 ? -34.375 -15.833 30.510 1.00 83.00 463 THR A O 1
ATOM 3702 N N . GLU A 1 464 ? -33.521 -15.512 32.559 1.00 80.06 464 GLU A N 1
ATOM 3703 C CA . GLU A 1 464 ? -32.579 -14.454 32.172 1.00 80.06 464 GLU A CA 1
ATOM 3704 C C . GLU A 1 464 ? -31.523 -15.005 31.192 1.00 80.06 464 GLU A C 1
ATOM 3706 O O . GLU A 1 464 ? -31.295 -14.399 30.145 1.00 80.06 464 GLU A O 1
ATOM 3711 N N . TYR A 1 465 ? -30.959 -16.191 31.454 1.00 70.31 465 TYR A N 1
ATOM 3712 C CA . TYR A 1 465 ? -30.011 -16.870 30.560 1.00 70.31 465 TYR A CA 1
ATOM 3713 C C . TYR A 1 465 ? -30.617 -17.224 29.194 1.00 70.31 465 TYR A C 1
ATOM 3715 O O . TYR A 1 465 ? -30.022 -16.903 28.165 1.00 70.31 465 TYR A O 1
ATOM 3723 N N . ASP A 1 466 ? -31.812 -17.819 29.169 1.00 79.50 466 ASP A N 1
ATOM 3724 C CA . ASP A 1 466 ? -32.506 -18.188 27.930 1.00 79.50 466 ASP A CA 1
ATOM 3725 C C . ASP A 1 466 ? -32.883 -16.935 27.110 1.00 79.50 466 ASP A C 1
ATOM 3727 O O . ASP A 1 466 ? -32.770 -16.930 25.882 1.00 79.50 466 ASP A O 1
ATOM 3731 N N . SER A 1 467 ? -33.254 -15.833 27.779 1.00 77.38 467 SER A N 1
ATOM 3732 C CA . SER A 1 467 ? -33.491 -14.543 27.117 1.00 77.38 467 SER A CA 1
ATOM 3733 C C . SER A 1 467 ? -32.212 -13.956 26.512 1.00 77.38 467 SER A C 1
ATOM 3735 O O . SER A 1 467 ? -32.229 -13.508 25.369 1.00 77.38 467 SER A O 1
ATOM 3737 N N . PHE A 1 468 ? -31.085 -14.038 27.226 1.00 74.62 468 PHE A N 1
ATOM 3738 C CA . PHE A 1 468 ? -29.787 -13.557 26.756 1.00 74.62 468 PHE A CA 1
ATOM 3739 C C . PHE A 1 468 ? -29.253 -14.388 25.579 1.00 74.62 468 PHE A C 1
ATOM 3741 O O . PHE A 1 468 ? -28.732 -13.824 24.618 1.00 74.62 468 PHE A O 1
ATOM 3748 N N . GLN A 1 469 ? -29.422 -15.716 25.615 1.00 73.69 469 GLN A N 1
ATOM 3749 C CA . GLN A 1 469 ? -29.130 -16.603 24.485 1.00 73.69 469 GLN A CA 1
ATOM 3750 C C . GLN A 1 469 ? -29.902 -16.146 23.241 1.00 73.69 469 GLN A C 1
ATOM 3752 O O . GLN A 1 469 ? -29.276 -15.823 22.234 1.00 73.69 469 GLN A O 1
ATOM 3757 N N . ASN A 1 470 ? -31.225 -16.000 23.345 1.00 79.69 470 ASN A N 1
ATOM 3758 C CA . ASN A 1 470 ? -32.083 -15.592 22.230 1.00 79.69 470 ASN A CA 1
ATOM 3759 C C . ASN A 1 470 ? -31.718 -14.191 21.680 1.00 79.69 470 ASN A C 1
ATOM 3761 O O . ASN A 1 470 ? -31.577 -14.018 20.471 1.00 79.69 470 ASN A O 1
ATOM 3765 N N . ASP A 1 471 ? -31.455 -13.210 22.551 1.00 77.38 471 ASP A N 1
ATOM 3766 C CA . ASP A 1 471 ? -30.995 -11.866 22.157 1.00 77.38 471 ASP A CA 1
ATOM 3767 C C . ASP A 1 471 ? -29.633 -11.897 21.436 1.00 77.38 471 ASP A C 1
ATOM 3769 O O . ASP A 1 471 ? -29.409 -11.164 20.469 1.00 77.38 471 ASP A O 1
ATOM 3773 N N . THR A 1 472 ? -28.699 -12.744 21.885 1.00 72.44 472 THR A N 1
ATOM 3774 C CA . THR A 1 472 ? -27.398 -12.902 21.210 1.00 72.44 472 THR A CA 1
ATOM 3775 C C . THR A 1 472 ? -27.522 -13.617 19.866 1.00 72.44 472 THR A C 1
ATOM 3777 O O . THR A 1 472 ? -26.858 -13.208 18.915 1.00 72.44 472 THR A O 1
ATOM 3780 N N . GLU A 1 473 ? -28.403 -14.610 19.751 1.00 76.69 473 GLU A N 1
ATOM 3781 C CA . GLU A 1 473 ? -28.668 -15.357 18.517 1.00 76.69 473 GLU A CA 1
ATOM 3782 C C . GLU A 1 473 ? -29.323 -14.453 17.454 1.00 76.69 473 GLU A C 1
ATOM 3784 O O . GLU A 1 473 ? -28.794 -14.327 16.348 1.00 76.69 473 GLU A O 1
ATOM 3789 N N . GLN A 1 474 ? -30.351 -13.677 17.823 1.00 77.44 474 GLN A N 1
ATOM 3790 C CA . GLN A 1 474 ? -30.965 -12.667 16.943 1.00 77.44 474 GLN A CA 1
ATOM 3791 C C . GLN A 1 474 ? -29.971 -11.587 16.492 1.00 77.44 474 GLN A C 1
ATOM 3793 O O . GLN A 1 474 ? -29.988 -11.157 15.336 1.00 77.44 474 GLN A O 1
ATOM 3798 N N . ARG A 1 475 ? -29.068 -11.141 17.377 1.00 78.06 475 ARG A N 1
ATOM 3799 C CA . ARG A 1 475 ? -28.019 -10.170 17.016 1.00 78.06 475 ARG A CA 1
ATOM 3800 C C . ARG A 1 475 ? -26.967 -10.762 16.080 1.00 78.06 475 ARG A C 1
ATOM 3802 O O . ARG A 1 475 ? -26.452 -10.035 15.233 1.00 78.06 475 ARG A O 1
ATOM 3809 N N . LEU A 1 476 ? -26.638 -12.046 16.215 1.00 73.31 476 LEU A N 1
ATOM 3810 C CA . LEU A 1 476 ? -25.737 -12.744 15.297 1.00 73.31 476 LEU A CA 1
ATOM 3811 C C . LEU A 1 476 ? -26.375 -12.912 13.913 1.00 73.31 476 LEU A C 1
ATOM 3813 O O . LEU A 1 476 ? -25.712 -12.640 12.915 1.00 73.31 476 LEU A O 1
ATOM 3817 N N . GLU A 1 477 ? -27.659 -13.264 13.847 1.00 80.94 477 GLU A N 1
ATOM 3818 C CA . GLU A 1 477 ? -28.396 -13.409 12.587 1.00 80.94 477 GLU A CA 1
ATOM 3819 C C . GLU A 1 477 ? -28.570 -12.058 11.864 1.00 80.94 477 GLU A C 1
ATOM 3821 O O . GLU A 1 477 ? -28.241 -11.935 10.682 1.00 80.94 477 GLU A O 1
ATOM 3826 N N . ALA A 1 478 ? -28.933 -10.992 12.589 1.00 78.12 478 ALA A N 1
ATOM 3827 C CA . ALA A 1 478 ? -28.987 -9.632 12.042 1.00 78.12 478 ALA A CA 1
ATOM 3828 C C . ALA A 1 478 ? -27.615 -9.126 11.544 1.00 78.12 478 ALA A C 1
ATOM 3830 O O . ALA A 1 478 ? -27.534 -8.440 10.521 1.00 78.12 478 ALA A O 1
ATOM 3831 N N . ASN A 1 479 ? -26.524 -9.482 12.234 1.00 75.94 479 ASN A N 1
ATOM 3832 C CA . ASN A 1 479 ? -25.167 -9.178 11.777 1.00 75.94 479 ASN A CA 1
ATOM 3833 C C . ASN A 1 479 ? -24.789 -9.984 10.523 1.00 75.94 479 ASN A C 1
ATOM 3835 O O . ASN A 1 479 ? -24.156 -9.428 9.628 1.00 75.94 479 ASN A O 1
ATOM 3839 N N . ALA A 1 480 ? -25.190 -11.255 10.424 1.00 77.56 480 ALA A N 1
ATOM 3840 C CA . ALA A 1 480 ? -24.952 -12.081 9.240 1.00 77.56 480 ALA A CA 1
ATOM 3841 C C . ALA A 1 480 ? -25.681 -11.527 8.003 1.00 77.56 480 ALA A C 1
ATOM 3843 O O . ALA A 1 480 ? -25.079 -11.414 6.934 1.00 77.56 480 ALA A O 1
ATOM 3844 N N . GLU A 1 481 ? -26.933 -11.077 8.151 1.00 82.69 481 GLU A N 1
ATOM 3845 C CA . GLU A 1 481 ? -27.640 -10.359 7.084 1.00 82.69 481 GLU A CA 1
ATOM 3846 C C . GLU A 1 481 ? -26.936 -9.060 6.664 1.00 82.69 481 GLU A C 1
ATOM 3848 O O . GLU A 1 481 ? -26.933 -8.707 5.482 1.00 82.69 481 GLU A O 1
ATOM 3853 N N . LEU A 1 482 ? -26.390 -8.307 7.625 1.00 84.44 482 LEU A N 1
ATOM 3854 C CA . LEU A 1 482 ? -25.683 -7.057 7.345 1.00 84.44 482 LEU A CA 1
ATOM 3855 C C . LEU A 1 482 ? -24.376 -7.321 6.586 1.00 84.44 482 LEU A C 1
ATOM 3857 O O . LEU A 1 482 ? -24.083 -6.613 5.625 1.00 84.44 482 LEU A O 1
ATOM 3861 N N . ILE A 1 483 ? -23.630 -8.358 6.979 1.00 79.50 483 ILE A N 1
ATOM 3862 C CA . ILE A 1 483 ? -22.416 -8.809 6.288 1.00 79.50 483 ILE A CA 1
ATOM 3863 C C . ILE A 1 483 ? -22.751 -9.202 4.846 1.00 79.50 483 ILE A C 1
ATOM 3865 O O . ILE A 1 483 ? -22.163 -8.635 3.932 1.00 79.50 483 ILE A O 1
ATOM 3869 N N . ALA A 1 484 ? -23.766 -10.043 4.622 1.00 83.06 484 ALA A N 1
ATOM 3870 C CA . ALA A 1 484 ? -24.171 -10.452 3.273 1.00 83.06 484 ALA A CA 1
ATOM 3871 C C . ALA A 1 484 ? -24.590 -9.264 2.375 1.00 83.06 484 ALA A C 1
ATOM 3873 O O . ALA A 1 484 ? -24.301 -9.244 1.177 1.00 83.06 484 ALA A O 1
ATOM 3874 N N . LYS A 1 485 ? -25.240 -8.236 2.946 1.00 84.56 485 LYS A N 1
ATOM 3875 C CA . LYS A 1 485 ? -25.570 -6.986 2.229 1.00 84.56 485 LYS A CA 1
ATOM 3876 C C . LYS A 1 485 ? -24.310 -6.190 1.862 1.00 84.56 485 LYS A C 1
ATOM 3878 O O . LYS A 1 485 ? -24.221 -5.697 0.740 1.00 84.56 485 LYS A O 1
ATOM 3883 N N . LEU A 1 486 ? -23.340 -6.086 2.773 1.00 82.00 486 LEU A N 1
ATOM 3884 C CA . LEU A 1 486 ? -22.071 -5.384 2.539 1.00 82.00 486 LEU A CA 1
ATOM 3885 C C . LEU A 1 486 ? -21.167 -6.121 1.539 1.00 82.00 486 LEU A C 1
ATOM 3887 O O . LEU A 1 486 ? -20.552 -5.471 0.699 1.00 82.00 486 LEU A O 1
ATOM 3891 N N . GLU A 1 487 ? -21.123 -7.453 1.582 1.00 85.56 487 GLU A N 1
ATOM 3892 C CA . GLU A 1 487 ? -20.426 -8.292 0.598 1.00 85.56 487 GLU A CA 1
ATOM 3893 C C . GLU A 1 487 ? -21.024 -8.098 -0.802 1.00 85.56 487 GLU A C 1
ATOM 3895 O O . GLU A 1 487 ? -20.298 -7.782 -1.743 1.00 85.56 487 GLU A O 1
ATOM 3900 N N . SER A 1 488 ? -22.356 -8.137 -0.930 1.00 85.31 488 SER A N 1
ATOM 3901 C CA . SER A 1 488 ? -23.027 -7.845 -2.203 1.00 85.31 488 SER A CA 1
ATOM 3902 C C . SER A 1 488 ? -22.766 -6.416 -2.706 1.00 85.31 488 SER A C 1
ATOM 3904 O O . SER A 1 488 ? -22.673 -6.206 -3.918 1.00 85.31 488 SER A O 1
ATOM 3906 N N . GLU A 1 489 ? -22.647 -5.424 -1.817 1.00 89.44 489 GLU A N 1
ATOM 3907 C CA . GLU A 1 489 ? -22.304 -4.053 -2.212 1.00 89.44 489 GLU A CA 1
ATOM 3908 C C . GLU A 1 489 ? -20.833 -3.924 -2.644 1.00 89.44 489 GLU A C 1
ATOM 3910 O O . GLU A 1 489 ? -20.532 -3.203 -3.600 1.00 89.44 489 GLU A O 1
ATOM 3915 N N . LEU A 1 490 ? -19.919 -4.650 -1.992 1.00 84.56 490 LEU A N 1
ATOM 3916 C CA . LEU A 1 490 ? -18.514 -4.745 -2.390 1.00 84.56 490 LEU A CA 1
ATOM 3917 C C . LEU A 1 490 ? -18.366 -5.399 -3.766 1.00 84.56 490 LEU A C 1
ATOM 3919 O O . LEU A 1 490 ? -17.666 -4.841 -4.608 1.00 84.56 490 LEU A O 1
ATOM 3923 N N . ASP A 1 491 ? -19.072 -6.495 -4.042 1.00 88.44 491 ASP A N 1
ATOM 3924 C CA . ASP A 1 491 ? -19.064 -7.150 -5.357 1.00 88.44 491 ASP A CA 1
ATOM 3925 C C . ASP A 1 491 ? -19.551 -6.207 -6.469 1.00 88.44 491 ASP A C 1
ATOM 3927 O O . ASP A 1 491 ? -18.908 -6.082 -7.515 1.00 88.44 491 ASP A O 1
ATOM 3931 N N . MET A 1 492 ? -20.640 -5.464 -6.230 1.00 87.94 492 MET A N 1
ATOM 3932 C CA . MET A 1 492 ? -21.126 -4.449 -7.175 1.00 87.94 492 MET A CA 1
ATOM 3933 C C . MET A 1 492 ? -20.110 -3.317 -7.398 1.00 87.94 492 MET A C 1
ATOM 3935 O O . MET A 1 492 ? -19.938 -2.859 -8.530 1.00 87.94 492 MET A O 1
ATOM 3939 N N . ARG A 1 493 ? -19.420 -2.863 -6.343 1.00 85.94 493 ARG A N 1
ATOM 3940 C CA . ARG A 1 493 ? -18.373 -1.832 -6.444 1.00 85.94 493 ARG A CA 1
ATOM 3941 C C . ARG A 1 493 ? -17.131 -2.348 -7.177 1.00 85.94 493 ARG A C 1
ATOM 3943 O O . ARG A 1 493 ? -16.598 -1.623 -8.013 1.00 85.94 493 ARG A O 1
ATOM 3950 N N . ASN A 1 494 ? -16.712 -3.588 -6.935 1.00 85.75 494 ASN A N 1
ATOM 3951 C CA . ASN A 1 494 ? -15.584 -4.222 -7.621 1.00 85.75 494 ASN A CA 1
ATOM 3952 C C . ASN A 1 494 ? -15.870 -4.384 -9.123 1.00 85.75 494 ASN A C 1
ATOM 3954 O O . ASN A 1 494 ? -15.064 -3.959 -9.947 1.00 85.75 494 ASN A O 1
ATOM 3958 N N . ALA A 1 495 ? -17.063 -4.864 -9.493 1.00 87.50 495 ALA A N 1
ATOM 3959 C CA . ALA A 1 495 ? -17.489 -4.938 -10.892 1.00 87.50 495 ALA A CA 1
ATOM 3960 C C . ALA A 1 495 ? -17.545 -3.554 -11.578 1.00 87.50 495 ALA A C 1
ATOM 3962 O O . ALA A 1 495 ? -17.243 -3.424 -12.767 1.00 87.50 495 ALA A O 1
ATOM 3963 N N . ALA A 1 496 ? -17.898 -2.496 -10.837 1.00 86.12 496 ALA A N 1
ATOM 3964 C CA . ALA A 1 496 ? -17.846 -1.125 -11.343 1.00 86.12 496 ALA A CA 1
ATOM 3965 C C . ALA A 1 496 ? -16.403 -0.617 -11.541 1.00 86.12 496 ALA A C 1
ATOM 3967 O O . ALA A 1 496 ? -16.149 0.112 -12.502 1.00 86.12 496 ALA A O 1
ATOM 3968 N N . ILE A 1 497 ? -15.457 -1.018 -10.683 1.00 85.25 497 ILE A N 1
ATOM 3969 C CA . ILE A 1 497 ? -14.026 -0.701 -10.825 1.00 85.25 497 ILE A CA 1
ATOM 3970 C C . ILE A 1 497 ? -13.447 -1.385 -12.070 1.00 85.25 497 ILE A C 1
ATOM 3972 O O . ILE A 1 497 ? -12.899 -0.686 -12.921 1.00 85.25 497 ILE A O 1
ATOM 3976 N N . GLU A 1 498 ? -13.667 -2.690 -12.264 1.00 88.31 498 GLU A N 1
ATOM 3977 C CA . GLU A 1 498 ? -13.225 -3.409 -13.476 1.00 88.31 498 GLU A CA 1
ATOM 3978 C C . GLU A 1 498 ? -13.771 -2.763 -14.767 1.00 88.31 498 GLU A C 1
ATOM 3980 O O . GLU A 1 498 ? -13.080 -2.644 -15.785 1.00 88.31 498 GLU A O 1
ATOM 3985 N N . ALA A 1 499 ? -15.025 -2.294 -14.737 1.00 87.25 499 ALA A N 1
ATOM 3986 C CA . ALA A 1 499 ? -15.633 -1.588 -15.862 1.00 87.25 499 ALA A CA 1
ATOM 3987 C C . ALA A 1 499 ? -14.985 -0.215 -16.137 1.00 87.25 499 ALA A C 1
ATOM 3989 O O . ALA A 1 499 ? -14.917 0.205 -17.298 1.00 87.25 499 ALA A O 1
ATOM 3990 N N . LEU A 1 500 ? -14.508 0.483 -15.101 1.00 87.19 500 LEU A N 1
ATOM 3991 C CA . LEU A 1 500 ? -13.776 1.746 -15.224 1.00 87.19 500 LEU A CA 1
ATOM 3992 C C . LEU A 1 500 ? -12.348 1.529 -15.737 1.00 87.19 500 LEU A C 1
ATOM 3994 O O . LEU A 1 500 ? -11.938 2.245 -16.650 1.00 87.19 500 LEU A O 1
ATOM 3998 N N . GLU A 1 501 ? -11.632 0.518 -15.245 1.00 87.00 501 GLU A N 1
ATOM 3999 C CA . GLU A 1 501 ? -10.298 0.135 -15.739 1.00 87.00 501 GLU A CA 1
ATOM 4000 C C . GLU A 1 501 ? -10.345 -0.199 -17.237 1.00 87.00 501 GLU A C 1
ATOM 4002 O O . GLU A 1 501 ? -9.641 0.407 -18.045 1.00 87.00 501 GLU A O 1
ATOM 4007 N N . LYS A 1 502 ? -11.312 -1.025 -17.651 1.00 86.06 502 LYS A N 1
ATOM 4008 C CA . LYS A 1 502 ? -11.552 -1.353 -19.066 1.00 86.06 502 LYS A CA 1
ATOM 4009 C C . LYS A 1 502 ? -11.941 -0.145 -19.932 1.00 86.06 502 LYS A C 1
ATOM 4011 O O . LYS A 1 502 ? -11.873 -0.215 -21.162 1.00 86.06 502 LYS A O 1
ATOM 4016 N N . ASN A 1 503 ? -12.400 0.955 -19.335 1.00 84.81 503 ASN A N 1
ATOM 4017 C CA . ASN A 1 503 ? -12.624 2.218 -20.041 1.00 84.81 503 ASN A CA 1
ATOM 4018 C C . ASN A 1 503 ? -11.363 3.097 -20.066 1.00 84.81 503 ASN A C 1
ATOM 4020 O O . ASN A 1 503 ? -11.140 3.772 -21.071 1.00 84.81 503 ASN A O 1
ATOM 4024 N N . ALA A 1 504 ? -10.514 3.044 -19.037 1.00 82.50 504 ALA A N 1
ATOM 4025 C CA . ALA A 1 504 ? -9.195 3.673 -19.044 1.00 82.50 504 ALA A CA 1
ATOM 4026 C C . ALA A 1 504 ? -8.296 3.081 -20.147 1.00 82.50 504 ALA A C 1
ATOM 4028 O O . ALA A 1 504 ? -7.695 3.844 -20.902 1.00 82.50 504 ALA A O 1
ATOM 4029 N N . ASP A 1 505 ? -8.310 1.757 -20.344 1.00 83.38 505 ASP A N 1
ATOM 4030 C CA . ASP A 1 505 ? -7.597 1.090 -21.448 1.00 83.38 505 ASP A CA 1
ATOM 4031 C C . ASP A 1 505 ? -8.018 1.624 -22.829 1.00 83.38 505 ASP A C 1
ATOM 4033 O O . ASP A 1 505 ? -7.183 1.923 -23.687 1.00 83.38 505 ASP A O 1
ATOM 4037 N N . LYS A 1 506 ? -9.331 1.803 -23.047 1.00 83.75 506 LYS A N 1
ATOM 4038 C CA . LYS A 1 506 ? -9.869 2.373 -24.297 1.00 83.75 506 LYS A CA 1
ATOM 4039 C C . LYS A 1 506 ? -9.426 3.820 -24.497 1.00 83.75 506 LYS A C 1
ATOM 4041 O O . LYS A 1 506 ? -9.111 4.202 -25.620 1.00 83.75 506 LYS A O 1
ATOM 4046 N N . LEU A 1 507 ? -9.402 4.623 -23.431 1.00 78.12 507 LEU A N 1
ATOM 4047 C CA . LEU A 1 507 ? -8.907 6.001 -23.485 1.00 78.12 507 LEU A CA 1
ATOM 4048 C C . LEU A 1 507 ? -7.402 6.040 -23.787 1.00 78.12 507 LEU A C 1
ATOM 4050 O O . LEU A 1 507 ? -6.972 6.879 -24.574 1.00 78.12 507 LEU A O 1
ATOM 4054 N N . GLY A 1 508 ? -6.621 5.097 -23.250 1.00 81.19 508 GLY A N 1
ATOM 4055 C CA . GLY A 1 508 ? -5.211 4.909 -23.598 1.00 81.19 508 GLY A CA 1
ATOM 4056 C C . GLY A 1 508 ? -5.006 4.614 -25.087 1.00 81.19 508 GLY A C 1
ATOM 4057 O O . GLY A 1 508 ? -4.169 5.252 -25.728 1.00 81.19 508 GLY A O 1
ATOM 4058 N N . ALA A 1 509 ? -5.816 3.719 -25.663 1.00 81.00 509 ALA A N 1
ATOM 4059 C CA . ALA A 1 509 ? -5.791 3.423 -27.098 1.00 81.00 509 ALA A CA 1
ATOM 4060 C C . ALA A 1 509 ? -6.162 4.648 -27.959 1.00 81.00 509 ALA A C 1
ATOM 4062 O O . ALA A 1 509 ? -5.427 4.992 -28.883 1.00 81.00 509 ALA A O 1
ATOM 4063 N N . ILE A 1 510 ? -7.239 5.363 -27.609 1.00 81.88 510 ILE A N 1
ATOM 4064 C CA . ILE A 1 510 ? -7.653 6.599 -28.300 1.00 81.88 510 ILE A CA 1
ATOM 4065 C C . ILE A 1 510 ? -6.544 7.662 -28.240 1.00 81.88 510 ILE A C 1
ATOM 4067 O O . ILE A 1 510 ? -6.264 8.321 -29.239 1.00 81.88 510 ILE A O 1
ATOM 4071 N N . ASN A 1 511 ? -5.874 7.814 -27.096 1.00 77.38 511 ASN A N 1
ATOM 4072 C CA . ASN A 1 511 ? -4.773 8.761 -26.942 1.00 77.38 511 ASN A CA 1
ATOM 4073 C C . ASN A 1 511 ? -3.551 8.389 -27.808 1.00 77.38 511 ASN A C 1
ATOM 4075 O O . ASN A 1 511 ? -2.911 9.271 -28.379 1.00 77.38 511 ASN A O 1
ATOM 4079 N N . ALA A 1 512 ? -3.252 7.095 -27.965 1.00 78.75 512 ALA A N 1
ATOM 4080 C CA . ALA A 1 512 ? -2.204 6.627 -28.874 1.00 78.75 512 ALA A CA 1
ATOM 4081 C C . ALA A 1 512 ? -2.541 6.906 -30.354 1.00 78.75 512 ALA A C 1
ATOM 4083 O O . ALA A 1 512 ? -1.658 7.303 -31.119 1.00 78.75 512 ALA A O 1
ATOM 4084 N N . ASP A 1 513 ? -3.810 6.764 -30.751 1.00 82.25 513 ASP A N 1
ATOM 4085 C CA . ASP A 1 513 ? -4.276 7.118 -32.098 1.00 82.25 513 ASP A CA 1
ATOM 4086 C C . ASP A 1 513 ? -4.216 8.636 -32.354 1.00 82.25 513 ASP A C 1
ATOM 4088 O O . ASP A 1 513 ? -3.780 9.055 -33.428 1.00 82.25 513 ASP A O 1
ATOM 4092 N N . ILE A 1 514 ? -4.548 9.474 -31.364 1.00 78.56 514 ILE A N 1
ATOM 4093 C CA . ILE A 1 514 ? -4.381 10.940 -31.447 1.00 78.56 514 ILE A CA 1
ATOM 4094 C C . ILE A 1 514 ? -2.901 11.304 -31.663 1.00 78.56 514 ILE A C 1
ATOM 4096 O O . ILE A 1 514 ? -2.575 11.998 -32.623 1.00 78.56 514 ILE A O 1
ATOM 4100 N N . GLN A 1 515 ? -1.980 10.744 -30.869 1.00 78.88 515 GLN A N 1
ATOM 4101 C CA . GLN A 1 515 ? -0.529 10.958 -31.032 1.00 78.88 515 GLN A CA 1
ATOM 4102 C C . GLN A 1 515 ? 0.040 10.443 -32.368 1.00 78.88 515 GLN A C 1
ATOM 4104 O O . GLN A 1 515 ? 1.160 10.794 -32.767 1.00 78.88 515 GLN A O 1
ATOM 4109 N N . LYS A 1 516 ? -0.683 9.555 -33.055 1.00 81.50 516 LYS A N 1
ATOM 4110 C CA . LYS A 1 516 ? -0.348 9.090 -34.403 1.00 81.50 516 LYS A CA 1
ATOM 4111 C C . LYS A 1 516 ? -0.872 10.056 -35.467 1.00 81.50 516 LYS A C 1
ATOM 4113 O O . LYS A 1 516 ? -0.151 10.334 -36.422 1.00 81.50 516 LYS A O 1
ATOM 4118 N N . LEU A 1 517 ? -2.080 10.593 -35.286 1.00 75.88 517 LEU A N 1
ATOM 4119 C CA . LEU A 1 517 ? -2.648 11.628 -36.152 1.00 75.88 517 LEU A CA 1
ATOM 4120 C C . LEU A 1 517 ? -1.836 12.927 -36.094 1.00 75.88 517 LEU A C 1
ATOM 4122 O O . LEU A 1 517 ? -1.503 13.454 -37.152 1.00 75.88 517 LEU A O 1
ATOM 4126 N N . ASP A 1 518 ? -1.430 13.387 -34.907 1.00 78.44 518 ASP A N 1
ATOM 4127 C CA . ASP A 1 518 ? -0.606 14.598 -34.759 1.00 78.44 518 ASP A CA 1
ATOM 4128 C C . ASP A 1 518 ? 0.723 14.490 -35.523 1.00 78.44 518 ASP A C 1
ATOM 4130 O O . ASP A 1 51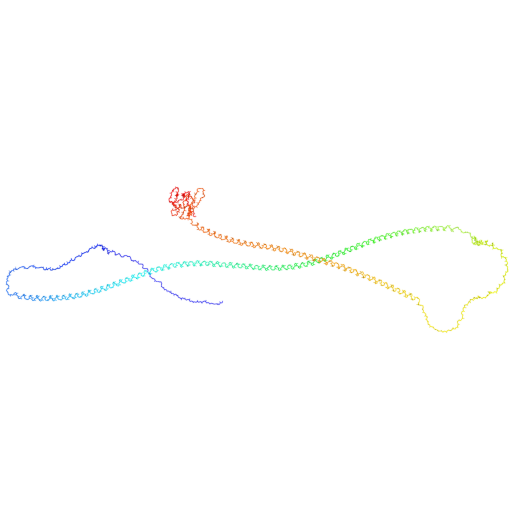8 ? 1.112 15.423 -36.224 1.00 78.44 518 ASP A O 1
ATOM 4134 N N . ARG A 1 519 ? 1.394 13.329 -35.474 1.00 73.56 519 ARG A N 1
ATOM 4135 C CA . ARG A 1 519 ? 2.617 13.086 -36.264 1.00 73.56 519 ARG A CA 1
ATOM 4136 C C . ARG A 1 519 ? 2.368 13.181 -37.767 1.00 73.56 519 ARG A C 1
ATOM 4138 O O . ARG A 1 519 ? 3.097 13.892 -38.452 1.00 73.56 519 ARG A O 1
ATOM 4145 N N . LEU A 1 520 ? 1.311 12.537 -38.265 1.00 75.81 520 LEU A N 1
ATOM 4146 C CA . LEU A 1 520 ? 0.940 12.595 -39.684 1.00 75.81 520 LEU A CA 1
ATOM 4147 C C . LEU A 1 520 ? 0.561 14.019 -40.132 1.00 75.81 520 LEU A C 1
ATOM 4149 O O . LEU A 1 520 ? 0.844 14.402 -41.267 1.00 75.81 520 LEU A O 1
ATOM 4153 N N . ILE A 1 521 ? -0.045 14.818 -39.247 1.00 73.62 521 ILE A N 1
ATOM 4154 C CA . ILE A 1 521 ? -0.350 16.231 -39.504 1.00 73.62 521 ILE A CA 1
ATOM 4155 C C . ILE A 1 521 ? 0.942 17.053 -39.573 1.00 73.62 521 ILE A C 1
ATOM 4157 O O . ILE A 1 521 ? 1.118 17.802 -40.531 1.00 73.62 521 ILE A O 1
ATOM 4161 N N . VAL A 1 522 ? 1.871 16.891 -38.624 1.00 72.06 522 VAL A N 1
ATOM 4162 C CA . VAL A 1 522 ? 3.165 17.601 -38.628 1.00 72.06 522 VAL A CA 1
ATOM 4163 C C . VAL A 1 522 ? 3.987 17.258 -39.876 1.00 72.06 522 VAL A C 1
ATOM 4165 O O . VAL A 1 522 ? 4.478 18.163 -40.550 1.00 72.06 522 VAL A O 1
ATOM 4168 N N . GLU A 1 523 ? 4.075 15.979 -40.248 1.00 68.94 523 GLU A N 1
ATOM 4169 C CA . GLU A 1 523 ? 4.744 15.527 -41.478 1.00 68.94 523 GLU A CA 1
ATOM 4170 C C . GLU A 1 523 ? 4.066 16.098 -42.744 1.00 68.94 523 GLU A C 1
ATOM 4172 O O . GLU A 1 523 ? 4.738 16.538 -43.684 1.00 68.94 523 GLU A O 1
ATOM 4177 N N . GLY A 1 524 ? 2.730 16.161 -42.763 1.00 63.25 524 GLY A N 1
ATOM 4178 C CA . GLY A 1 524 ? 1.945 16.768 -43.843 1.00 63.25 524 GLY A CA 1
ATOM 4179 C C . GLY A 1 524 ? 2.131 18.287 -43.971 1.00 63.25 524 GLY A C 1
ATOM 4180 O O . GLY A 1 524 ? 2.232 18.805 -45.085 1.00 63.25 524 GLY A O 1
ATOM 4181 N N . VAL A 1 525 ? 2.228 19.005 -42.849 1.00 62.44 525 VAL A N 1
ATOM 4182 C CA . VAL A 1 525 ? 2.462 20.458 -42.817 1.00 62.44 525 VAL A CA 1
ATOM 4183 C C . VAL A 1 525 ? 3.892 20.782 -43.248 1.00 62.44 525 VAL A C 1
ATOM 4185 O O . VAL A 1 525 ? 4.070 21.548 -44.192 1.00 62.44 525 VAL A O 1
ATOM 4188 N N . GLN A 1 526 ? 4.908 20.125 -42.683 1.00 53.62 526 GLN A N 1
ATOM 4189 C CA . GLN A 1 526 ? 6.316 20.359 -43.046 1.00 53.62 526 GLN A CA 1
ATOM 4190 C C . GLN A 1 526 ? 6.610 20.037 -44.521 1.00 53.62 52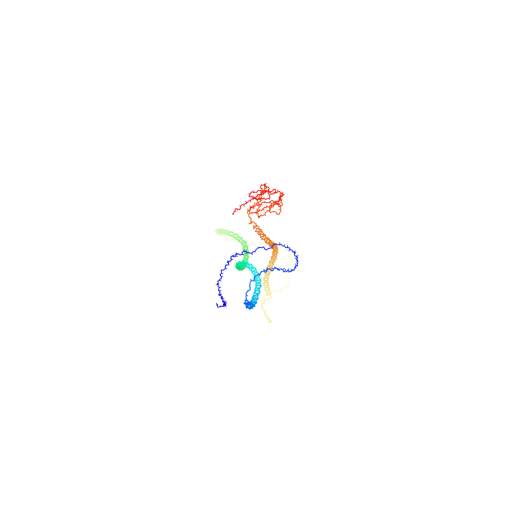6 GLN A C 1
ATOM 4192 O O . GLN A 1 526 ? 7.374 20.739 -45.190 1.00 53.62 526 GLN A O 1
ATOM 4197 N N . SER A 1 527 ? 5.974 18.993 -45.066 1.00 53.38 527 SER A N 1
ATOM 4198 C CA . SER A 1 527 ? 6.073 18.647 -46.492 1.00 53.38 527 SER A CA 1
ATOM 4199 C C . SER A 1 527 ? 5.230 19.541 -47.414 1.00 53.38 527 SER A C 1
ATOM 4201 O O . SER A 1 527 ? 5.368 19.439 -48.637 1.00 53.38 527 SER A O 1
ATOM 4203 N N . SER A 1 528 ? 4.404 20.432 -46.855 1.00 49.91 528 SER A N 1
ATOM 4204 C CA . SER A 1 528 ? 3.695 21.502 -47.569 1.00 49.91 528 SER A CA 1
ATOM 4205 C C . SER A 1 528 ? 4.463 22.828 -47.493 1.00 49.91 528 SER A C 1
ATOM 4207 O O . SER A 1 528 ? 4.672 23.464 -48.524 1.00 49.91 528 SER A O 1
ATOM 4209 N N . GLU A 1 529 ? 4.981 23.200 -46.318 1.00 49.56 529 GLU A N 1
ATOM 4210 C CA . GLU A 1 529 ? 5.817 24.394 -46.109 1.00 49.56 529 GLU A CA 1
ATOM 4211 C C . GLU A 1 529 ? 7.067 24.377 -46.998 1.00 49.56 529 GLU A C 1
ATOM 4213 O O . GLU A 1 529 ? 7.318 25.341 -47.720 1.00 49.56 529 GLU A O 1
ATOM 4218 N N . ARG A 1 530 ? 7.778 23.239 -47.080 1.00 48.47 530 ARG A N 1
ATOM 4219 C CA . ARG A 1 530 ? 8.938 23.081 -47.984 1.00 48.47 530 ARG A CA 1
ATOM 4220 C C . ARG A 1 530 ? 8.632 23.300 -49.472 1.00 48.47 530 ARG A C 1
ATOM 4222 O O . ARG A 1 530 ? 9.571 23.495 -50.236 1.00 48.47 530 ARG A O 1
ATOM 4229 N N . ARG A 1 531 ? 7.364 23.251 -49.904 1.00 47.41 531 ARG A N 1
ATOM 4230 C CA . ARG A 1 531 ? 6.960 23.550 -51.295 1.00 47.41 531 ARG A CA 1
ATOM 4231 C C . ARG A 1 531 ? 6.588 25.017 -51.508 1.00 47.41 531 ARG A C 1
ATOM 4233 O O . ARG A 1 531 ? 6.543 25.456 -52.649 1.00 47.41 531 ARG A O 1
ATOM 4240 N N . LEU A 1 532 ? 6.302 25.752 -50.433 1.00 46.34 532 LEU A N 1
ATOM 4241 C CA . LEU A 1 532 ? 5.917 27.165 -50.463 1.00 46.34 532 LEU A CA 1
ATOM 4242 C C . LEU A 1 532 ? 7.125 28.105 -50.319 1.00 46.34 532 LEU A C 1
ATOM 4244 O O . LEU A 1 532 ? 7.075 29.231 -50.802 1.00 46.34 532 LEU A O 1
ATOM 4248 N N . SER A 1 533 ? 8.225 27.655 -49.706 1.00 41.81 533 SER A N 1
ATOM 4249 C CA . SER A 1 533 ? 9.414 28.489 -49.446 1.00 41.81 533 SER A CA 1
ATOM 4250 C C . SER A 1 533 ? 10.320 28.780 -50.658 1.00 41.81 533 SER A C 1
ATOM 4252 O O . SER A 1 533 ? 11.331 29.452 -50.491 1.00 41.81 533 SER A O 1
ATOM 4254 N N . THR A 1 534 ? 10.006 28.287 -51.860 1.00 45.44 534 THR A N 1
ATOM 4255 C CA . THR A 1 534 ? 10.824 28.465 -53.084 1.00 45.44 534 THR A CA 1
ATOM 4256 C C . THR A 1 534 ? 10.122 29.277 -54.183 1.00 45.44 534 THR A C 1
ATOM 4258 O O . THR A 1 534 ? 10.470 29.171 -55.357 1.00 45.44 534 THR A O 1
ATOM 4261 N N . MET A 1 535 ? 9.115 30.077 -53.819 1.00 43.09 535 MET A N 1
ATOM 4262 C CA . MET A 1 535 ? 8.270 30.830 -54.754 1.00 43.09 535 MET A CA 1
ATOM 4263 C C . MET A 1 535 ? 8.768 32.276 -54.912 1.00 43.09 535 MET A C 1
ATOM 4265 O O . MET A 1 535 ? 8.693 33.064 -53.971 1.00 43.09 535 MET A O 1
ATOM 4269 N N . THR A 1 536 ? 9.243 32.640 -56.104 1.00 44.00 536 THR A N 1
ATOM 4270 C CA . THR A 1 536 ? 9.569 34.028 -56.476 1.00 44.00 536 THR A CA 1
ATOM 4271 C C . THR A 1 536 ? 8.305 34.895 -56.549 1.00 44.00 536 THR A C 1
ATOM 4273 O O . THR A 1 536 ? 7.255 34.452 -57.012 1.00 44.00 536 THR A O 1
ATOM 4276 N N . GLY A 1 537 ? 8.377 36.135 -56.055 1.00 51.91 537 GLY A N 1
ATOM 4277 C CA . GLY A 1 537 ? 7.199 36.981 -55.825 1.00 51.91 537 GLY A CA 1
ATOM 4278 C C . GLY A 1 537 ? 6.592 37.634 -57.069 1.00 51.91 537 GLY A C 1
ATOM 4279 O O . GLY A 1 537 ? 6.816 38.815 -57.298 1.00 51.91 537 GLY A O 1
ATOM 4280 N N . ARG A 1 538 ? 5.767 36.909 -57.838 1.00 56.03 538 ARG A N 1
ATOM 4281 C CA . ARG A 1 538 ? 4.922 37.471 -58.918 1.00 56.03 538 ARG A CA 1
ATOM 4282 C C . ARG A 1 538 ? 3.522 36.851 -58.895 1.00 56.03 538 ARG A C 1
ATOM 4284 O O . ARG A 1 538 ? 3.393 35.632 -58.792 1.00 56.03 538 ARG A O 1
ATOM 4291 N N . THR A 1 539 ? 2.453 37.658 -58.963 1.00 56.59 539 THR A N 1
ATOM 4292 C CA . THR A 1 539 ? 1.082 37.172 -58.683 1.00 56.59 539 THR A CA 1
ATOM 4293 C C . THR A 1 539 ? 0.009 37.754 -59.605 1.00 56.59 539 THR A C 1
ATOM 4295 O O . THR A 1 539 ? -0.406 38.903 -59.474 1.00 56.59 539 THR A O 1
ATOM 4298 N N . LEU A 1 540 ? -0.576 36.905 -60.454 1.00 55.28 540 LEU A N 1
ATOM 4299 C CA . LEU A 1 540 ? -1.776 37.248 -61.220 1.00 55.28 540 LEU A CA 1
ATOM 4300 C C . LEU A 1 540 ? -2.981 37.413 -60.292 1.00 55.28 540 LEU A C 1
ATOM 4302 O O . LEU A 1 540 ? -3.398 36.475 -59.613 1.00 55.28 540 LEU A O 1
ATOM 4306 N N . THR A 1 541 ? -3.593 38.593 -60.287 1.00 59.62 541 THR A N 1
ATOM 4307 C CA . THR A 1 541 ? -4.761 38.873 -59.448 1.00 59.62 541 THR A CA 1
ATOM 4308 C C . THR A 1 541 ? -6.034 38.814 -60.286 1.00 59.62 541 THR A C 1
ATOM 4310 O O . THR A 1 541 ? -6.299 39.675 -61.124 1.00 59.62 541 THR A O 1
ATOM 4313 N N . LEU A 1 542 ? -6.876 37.805 -60.049 1.00 55.06 542 LEU A N 1
ATOM 4314 C CA . LEU A 1 542 ? -8.189 37.730 -60.680 1.00 55.06 542 LEU A CA 1
ATOM 4315 C C . LEU A 1 542 ? -9.139 38.746 -60.026 1.00 55.06 542 LEU A C 1
ATOM 4317 O O . LEU A 1 542 ? -9.638 38.536 -58.917 1.00 55.06 542 LEU A O 1
ATOM 4321 N N . ALA A 1 543 ? -9.426 39.827 -60.748 1.00 52.31 543 ALA A N 1
ATOM 4322 C CA . ALA A 1 543 ? -10.454 40.801 -60.409 1.00 52.31 543 ALA A CA 1
ATOM 4323 C C . ALA A 1 543 ? -11.733 40.526 -61.221 1.00 52.31 543 ALA A C 1
ATOM 4325 O O . ALA A 1 543 ? -11.975 41.147 -62.251 1.00 52.31 543 ALA A O 1
ATOM 4326 N N . VAL A 1 544 ? -12.568 39.594 -60.745 1.00 52.09 544 VAL A N 1
ATOM 4327 C CA . VAL A 1 544 ? -13.944 39.466 -61.256 1.00 52.09 544 VAL A CA 1
ATOM 4328 C C . VAL A 1 544 ? -14.802 40.545 -60.604 1.00 52.09 544 VAL A C 1
ATOM 4330 O O . VAL A 1 544 ? -14.880 40.593 -59.375 1.00 52.09 544 VAL A O 1
ATOM 4333 N N . GLU A 1 545 ? -15.487 41.370 -61.397 1.00 47.62 545 GLU A N 1
ATOM 4334 C CA . GLU A 1 545 ? -16.476 42.313 -60.864 1.00 47.62 545 GLU A CA 1
ATOM 4335 C C . GLU A 1 545 ? -17.505 41.579 -59.984 1.00 47.62 545 GLU A C 1
ATOM 4337 O O . GLU A 1 545 ? -18.167 40.632 -60.414 1.00 47.62 545 GLU A O 1
ATOM 4342 N N . GLY A 1 546 ? -17.618 42.005 -58.722 1.00 49.41 546 GLY A N 1
ATOM 4343 C CA . GLY A 1 546 ? -18.571 41.452 -57.755 1.00 49.41 546 GLY A CA 1
ATOM 4344 C C . GLY A 1 546 ? -18.106 40.237 -56.936 1.00 49.41 546 GLY A C 1
ATOM 4345 O O . GLY A 1 546 ? -18.912 39.714 -56.168 1.00 49.41 546 GLY A O 1
ATOM 4346 N N . MET A 1 547 ? -16.847 39.790 -57.032 1.00 51.56 547 MET A N 1
ATOM 4347 C CA . MET A 1 547 ? -16.276 38.781 -56.117 1.00 51.56 547 MET A CA 1
ATOM 4348 C C . MET A 1 547 ? -14.969 39.259 -55.462 1.00 51.56 547 MET A C 1
ATOM 4350 O O . MET A 1 547 ? -14.247 40.056 -56.060 1.00 51.56 547 MET A O 1
ATOM 4354 N N . PRO A 1 548 ? -14.638 38.785 -54.241 1.00 55.22 548 PRO A N 1
ATOM 4355 C CA . PRO A 1 548 ? -13.355 39.090 -53.610 1.00 55.22 548 PRO A CA 1
ATOM 4356 C C . PRO A 1 548 ? -12.194 38.591 -54.481 1.00 55.22 548 PRO A C 1
ATOM 4358 O O . PRO A 1 548 ? -12.262 37.495 -55.038 1.00 55.22 548 PRO A O 1
ATOM 4361 N N . HIS A 1 549 ? -11.140 39.402 -54.595 1.00 60.28 549 HIS A N 1
ATOM 4362 C CA . HIS A 1 549 ? -10.004 39.144 -55.482 1.00 60.28 549 HIS A CA 1
ATOM 4363 C C . HIS A 1 549 ? -9.337 37.795 -55.182 1.00 60.28 549 HIS A C 1
ATOM 4365 O O . HIS A 1 549 ? -8.790 37.593 -54.098 1.00 60.28 549 HIS A O 1
ATOM 4371 N N . ILE A 1 550 ? -9.344 36.882 -56.157 1.00 66.69 550 ILE A N 1
ATOM 4372 C CA . ILE A 1 550 ? -8.644 35.598 -56.046 1.00 66.69 550 ILE A CA 1
ATOM 4373 C C . ILE A 1 550 ? -7.250 35.781 -56.646 1.00 66.69 550 ILE A C 1
ATOM 4375 O O . ILE A 1 550 ? -7.102 35.968 -57.852 1.00 66.69 550 ILE A O 1
ATOM 4379 N N . LYS A 1 551 ? -6.216 35.747 -55.807 1.00 72.44 551 LYS A N 1
ATOM 4380 C CA . LYS A 1 551 ? -4.821 35.788 -56.258 1.00 72.44 551 LYS A CA 1
ATOM 4381 C C . LYS A 1 551 ? -4.361 34.395 -56.707 1.00 72.44 551 LYS A C 1
ATOM 4383 O O . LYS A 1 551 ? -4.504 33.430 -55.960 1.00 72.44 551 LYS A O 1
ATOM 4388 N N . PHE A 1 552 ? -3.794 34.305 -57.906 1.00 75.94 552 PHE A N 1
ATOM 4389 C CA . PHE A 1 552 ? -3.114 33.129 -58.447 1.00 75.94 552 PHE A CA 1
ATOM 4390 C C . PHE A 1 552 ? -1.611 33.447 -58.546 1.00 75.94 552 PHE A C 1
ATOM 4392 O O . PHE A 1 552 ? -1.210 34.177 -59.455 1.00 75.94 552 PHE A O 1
ATOM 4399 N N . PRO A 1 553 ? -0.765 32.959 -57.620 1.00 74.50 553 PRO A N 1
ATOM 4400 C CA . PRO A 1 553 ? 0.676 33.173 -57.717 1.00 74.50 553 PRO A CA 1
ATOM 4401 C C . PRO A 1 553 ? 1.232 32.503 -58.978 1.00 74.50 553 PRO A C 1
ATOM 4403 O O . PRO A 1 553 ? 0.800 31.403 -59.341 1.00 74.50 553 PRO A O 1
ATOM 4406 N N . ILE A 1 554 ? 2.195 33.149 -59.637 1.00 73.81 554 ILE A N 1
ATOM 4407 C CA . ILE A 1 554 ? 2.965 32.521 -60.710 1.00 73.81 554 ILE A CA 1
ATOM 4408 C C . ILE A 1 554 ? 4.061 31.702 -60.038 1.00 73.81 554 ILE A C 1
ATOM 4410 O O . ILE A 1 554 ? 5.030 32.241 -59.522 1.00 73.81 554 ILE A O 1
ATOM 4414 N N . TYR A 1 555 ? 3.853 30.387 -59.975 1.00 72.06 555 TYR A N 1
ATOM 4415 C CA . TYR A 1 555 ? 4.678 29.484 -59.166 1.00 72.06 555 TYR A CA 1
ATOM 4416 C C . TYR A 1 555 ? 5.595 28.559 -59.981 1.00 72.06 555 TYR A C 1
ATOM 4418 O O . TYR A 1 555 ? 6.287 27.710 -59.420 1.00 72.06 555 TYR A O 1
ATOM 4426 N N . LYS A 1 556 ? 5.579 28.669 -61.312 1.00 73.75 556 LYS A N 1
ATOM 4427 C CA . LYS A 1 556 ? 6.446 27.900 -62.213 1.00 73.75 556 LYS A CA 1
ATOM 4428 C C . LYS A 1 556 ? 6.590 28.604 -63.559 1.00 73.75 556 LYS A C 1
ATOM 4430 O O . LYS A 1 556 ? 5.639 29.219 -64.033 1.00 73.75 556 LYS A O 1
ATOM 4435 N N . SER A 1 557 ? 7.727 28.389 -64.217 1.00 76.94 557 SER A N 1
ATOM 4436 C CA . SER A 1 557 ? 8.097 29.027 -65.491 1.00 76.94 557 SER A CA 1
ATOM 4437 C C . SER A 1 557 ? 7.149 28.763 -66.667 1.00 76.94 557 SER A C 1
ATOM 4439 O O . SER A 1 557 ? 7.206 29.469 -67.667 1.00 76.94 557 SER A O 1
ATOM 4441 N N . CYS A 1 558 ? 6.257 27.770 -66.577 1.00 85.69 558 CYS A N 1
ATOM 4442 C CA . CYS A 1 558 ? 5.185 27.567 -67.550 1.00 85.69 558 CYS A CA 1
ATOM 4443 C C . CYS A 1 558 ? 3.882 27.138 -66.858 1.00 85.69 558 CYS A C 1
ATOM 4445 O O . CYS A 1 558 ? 3.759 26.007 -66.367 1.00 85.69 558 CYS A O 1
ATOM 4447 N N . MET A 1 559 ? 2.879 28.016 -66.878 1.00 88.56 559 MET A N 1
ATOM 4448 C CA . MET A 1 559 ? 1.530 27.783 -66.353 1.00 88.56 559 MET A CA 1
ATOM 4449 C C . MET A 1 559 ? 0.490 27.781 -67.474 1.00 88.56 559 MET A C 1
ATOM 4451 O O . MET A 1 559 ? 0.645 28.420 -68.508 1.00 88.56 559 MET A O 1
ATOM 4455 N N . THR A 1 560 ? -0.602 27.053 -67.278 1.00 90.88 560 THR A N 1
ATOM 4456 C CA . THR A 1 560 ? -1.701 26.937 -68.240 1.00 90.88 560 THR A CA 1
ATOM 4457 C C . THR A 1 560 ? -3.014 27.398 -67.624 1.00 90.88 560 THR A C 1
ATOM 4459 O O . THR A 1 560 ? -3.345 27.044 -66.493 1.00 90.88 560 THR A O 1
ATOM 4462 N N . ILE A 1 561 ? -3.783 28.173 -68.386 1.00 90.56 561 ILE A N 1
ATOM 4463 C CA . ILE A 1 561 ? -5.103 28.671 -67.998 1.00 90.56 561 ILE A CA 1
ATOM 4464 C C . ILE A 1 561 ? -6.154 27.977 -68.858 1.00 90.56 561 ILE A C 1
ATOM 4466 O O . ILE A 1 561 ? -6.021 27.900 -70.083 1.00 90.56 561 ILE A O 1
ATOM 4470 N N . GLY A 1 562 ? -7.232 27.493 -68.247 1.00 90.44 562 GLY A N 1
ATOM 4471 C CA . GLY A 1 562 ? -8.351 26.924 -68.991 1.00 90.44 562 GLY A CA 1
ATOM 4472 C C . GLY A 1 562 ? -9.445 26.348 -68.103 1.00 90.44 562 GLY A C 1
ATOM 4473 O O . GLY A 1 562 ? -9.433 26.498 -66.889 1.00 90.44 562 GLY A O 1
ATOM 4474 N N . ARG A 1 563 ? -10.438 25.702 -68.717 1.00 91.00 563 ARG A N 1
ATOM 4475 C CA . ARG A 1 563 ? -11.528 25.016 -68.002 1.00 91.00 563 ARG A CA 1
ATOM 4476 C C . ARG A 1 563 ? -11.189 23.564 -67.640 1.00 91.00 563 ARG A C 1
ATOM 4478 O O . ARG A 1 563 ? -11.898 22.954 -66.836 1.00 91.00 563 ARG A O 1
ATOM 4485 N N . GLY A 1 564 ? -10.159 22.992 -68.258 1.00 86.75 564 GLY A N 1
ATOM 4486 C CA . GLY A 1 564 ? -9.710 21.625 -68.015 1.00 86.75 564 GLY A CA 1
ATOM 4487 C C . GLY A 1 564 ? -9.344 21.386 -66.550 1.00 86.75 564 GLY A C 1
ATOM 4488 O O . GLY A 1 564 ? -9.018 22.316 -65.821 1.00 86.75 564 GLY A O 1
ATOM 4489 N N . SER A 1 565 ? -9.449 20.146 -66.076 1.00 84.88 565 SER A N 1
ATOM 4490 C CA . SER A 1 565 ? -8.877 19.756 -64.772 1.00 84.88 565 SER A CA 1
ATOM 4491 C C . SER A 1 565 ? -7.361 19.539 -64.846 1.00 84.88 565 SER A C 1
ATOM 4493 O O . SER A 1 565 ? -6.726 19.315 -63.827 1.00 84.88 565 SER A O 1
ATOM 4495 N N . ASP A 1 566 ? -6.817 19.584 -66.061 1.00 84.00 566 ASP A N 1
ATOM 4496 C CA . ASP A 1 566 ? -5.416 19.462 -66.455 1.00 84.00 566 ASP A CA 1
ATOM 4497 C C . ASP A 1 566 ? -4.692 20.818 -66.587 1.00 84.00 566 ASP A C 1
ATOM 4499 O O . ASP A 1 566 ? -3.526 20.842 -66.970 1.00 84.00 566 ASP A O 1
ATOM 4503 N N . THR A 1 567 ? -5.361 21.940 -66.288 1.00 86.19 567 THR A N 1
ATOM 4504 C CA . THR A 1 567 ? -4.763 23.288 -66.318 1.00 86.19 567 THR A CA 1
ATOM 4505 C C . THR A 1 567 ? -4.468 23.831 -64.928 1.00 86.19 567 THR A C 1
ATOM 4507 O O . THR A 1 567 ? -5.295 23.704 -64.026 1.00 86.19 567 THR A O 1
ATOM 4510 N N . ASP A 1 568 ? -3.337 24.520 -64.798 1.00 84.00 568 ASP A N 1
ATOM 4511 C CA . ASP A 1 568 ? -2.811 25.042 -63.529 1.00 84.00 568 ASP A CA 1
ATOM 4512 C C . ASP A 1 568 ? -3.697 26.133 -62.907 1.00 84.00 568 ASP A C 1
ATOM 4514 O O . ASP A 1 568 ? -3.867 26.180 -61.690 1.00 84.00 568 ASP A O 1
ATOM 4518 N N . ILE A 1 569 ? -4.296 26.986 -63.744 1.00 85.62 569 ILE A N 1
ATOM 4519 C CA . ILE A 1 569 ? -5.319 27.962 -63.355 1.00 85.62 569 ILE A CA 1
ATOM 4520 C C . ILE A 1 569 ? -6.649 27.512 -63.968 1.00 85.62 569 ILE A C 1
ATOM 4522 O O . ILE A 1 569 ? -6.973 27.825 -65.119 1.00 85.62 569 ILE A O 1
ATOM 4526 N N . GLN A 1 570 ? -7.424 26.741 -63.196 1.00 88.06 570 GLN A N 1
ATOM 4527 C CA . GLN A 1 570 ? -8.714 26.218 -63.645 1.00 88.06 570 GLN A CA 1
ATOM 4528 C C . GLN A 1 570 ? -9.845 27.254 -63.503 1.00 88.06 570 GLN A C 1
ATOM 4530 O O . GLN A 1 570 ? -10.430 27.439 -62.435 1.00 88.06 570 GLN A O 1
ATOM 4535 N N . LEU A 1 571 ? -10.258 27.840 -64.624 1.00 85.56 571 LEU A N 1
ATOM 4536 C CA . LEU A 1 571 ? -11.412 28.728 -64.736 1.00 85.56 571 LEU A CA 1
ATOM 4537 C C . LEU A 1 571 ? -12.629 27.955 -65.280 1.00 85.56 571 LEU A C 1
ATOM 4539 O O . LEU A 1 571 ? -12.779 27.737 -66.484 1.00 85.56 571 LEU A O 1
ATOM 4543 N N . ARG A 1 572 ? -13.538 27.531 -64.389 1.00 83.12 572 ARG A N 1
ATOM 4544 C CA . ARG A 1 572 ? -14.715 26.682 -64.708 1.00 83.12 572 ARG A CA 1
ATOM 4545 C C . ARG A 1 572 ? -15.863 27.429 -65.420 1.00 83.12 572 ARG A C 1
ATOM 4547 O O . ARG A 1 572 ? -17.019 27.344 -65.014 1.00 83.12 572 ARG A O 1
ATOM 4554 N N . ARG A 1 573 ? -15.553 28.162 -66.490 1.00 82.31 573 ARG A N 1
ATOM 4555 C CA . ARG A 1 573 ? -16.456 29.077 -67.214 1.00 82.31 573 ARG A CA 1
ATOM 4556 C C . ARG A 1 573 ? -16.757 28.587 -68.631 1.00 82.31 573 ARG A C 1
ATOM 4558 O O . ARG A 1 573 ? -15.879 28.061 -69.313 1.00 82.31 573 ARG A O 1
ATOM 4565 N N . LYS A 1 574 ? -18.012 28.694 -69.081 1.00 83.25 574 LYS A N 1
ATOM 4566 C CA . LYS A 1 574 ? -18.489 27.999 -70.299 1.00 83.25 574 LYS A CA 1
ATOM 4567 C C . LYS A 1 574 ? -17.791 28.516 -71.559 1.00 83.25 574 LYS A C 1
ATOM 4569 O O . LYS A 1 574 ? -17.557 27.737 -72.483 1.00 83.25 574 LYS A O 1
ATOM 4574 N N . PHE A 1 575 ? -17.422 29.793 -71.552 1.00 84.50 575 PHE A N 1
ATOM 4575 C CA . PHE A 1 575 ? -16.709 30.474 -72.631 1.00 84.50 575 PHE A CA 1
ATOM 4576 C C . PHE A 1 575 ? -15.176 30.329 -72.549 1.00 84.50 575 PHE A C 1
ATOM 4578 O O . PHE A 1 575 ? -14.453 31.027 -73.254 1.00 84.50 575 PHE A O 1
ATOM 4585 N N . ILE A 1 576 ? -14.664 29.396 -71.735 1.00 89.81 576 ILE A N 1
ATOM 4586 C CA . ILE A 1 576 ? -13.234 29.088 -71.634 1.00 89.81 576 ILE A CA 1
ATOM 4587 C C . ILE A 1 576 ? -12.950 27.675 -72.181 1.00 89.81 576 ILE A C 1
ATOM 4589 O O . ILE A 1 576 ? -13.593 26.681 -71.812 1.00 89.81 576 ILE A O 1
ATOM 4593 N N . SER A 1 577 ? -11.981 27.606 -73.102 1.00 89.69 577 SER A N 1
ATOM 4594 C CA . SER A 1 577 ? -11.434 26.378 -73.698 1.00 89.69 577 SER A CA 1
ATOM 4595 C C . SER A 1 577 ? -10.805 25.462 -72.640 1.00 89.69 577 SER A C 1
ATOM 4597 O O . SER A 1 577 ? -10.441 25.918 -71.560 1.00 89.69 577 SER A O 1
ATOM 4599 N N . ARG A 1 578 ? -10.662 24.156 -72.921 1.00 88.50 578 ARG A N 1
ATOM 4600 C CA . ARG A 1 578 ? -10.075 23.204 -71.948 1.00 88.50 578 ARG A CA 1
ATOM 4601 C C . ARG A 1 578 ? -8.657 23.611 -71.547 1.00 88.50 578 ARG A C 1
ATOM 4603 O O . ARG A 1 578 ? -8.413 23.799 -70.366 1.00 88.50 578 ARG A O 1
ATOM 4610 N N . ARG A 1 579 ? -7.806 23.862 -72.539 1.00 90.94 579 ARG A N 1
ATOM 4611 C CA . ARG A 1 579 ? -6.582 24.660 -72.435 1.00 90.94 579 ARG A CA 1
ATOM 4612 C C . ARG A 1 579 ? -6.847 25.908 -73.277 1.00 90.94 579 ARG A C 1
ATOM 4614 O O . ARG A 1 579 ? -7.343 25.763 -74.393 1.00 90.94 579 ARG A O 1
ATOM 4621 N N . HIS A 1 580 ? -6.689 27.094 -72.702 1.00 91.50 580 HIS A N 1
ATOM 4622 C CA . HIS A 1 580 ? -7.081 28.365 -73.321 1.00 91.50 580 HIS A CA 1
ATOM 4623 C C . HIS A 1 580 ? -5.852 29.223 -73.580 1.00 91.50 580 HIS A C 1
ATOM 4625 O O . HIS A 1 580 ? -5.593 29.557 -74.724 1.00 91.50 580 HIS A O 1
ATOM 4631 N N . ALA A 1 581 ? -5.070 29.497 -72.539 1.00 91.88 581 ALA A N 1
ATOM 4632 C CA . ALA A 1 581 ? -3.841 30.266 -72.644 1.00 91.88 581 ALA A CA 1
ATOM 4633 C C . ALA A 1 581 ? -2.684 29.548 -71.942 1.00 91.88 581 ALA A C 1
ATOM 4635 O O . ALA A 1 581 ? -2.897 28.723 -71.043 1.00 91.88 581 ALA A O 1
ATOM 4636 N N . ARG A 1 582 ? -1.460 29.883 -72.336 1.00 92.75 582 ARG A N 1
ATOM 4637 C CA . ARG A 1 582 ? -0.220 29.543 -71.638 1.00 92.75 582 ARG A CA 1
ATOM 4638 C C . ARG A 1 582 ? 0.438 30.831 -71.166 1.00 92.75 582 ARG A C 1
ATOM 4640 O O . ARG A 1 582 ? 0.523 31.787 -71.922 1.00 92.75 582 ARG A O 1
ATOM 4647 N N . LEU A 1 583 ? 0.904 30.825 -69.927 1.00 89.81 583 LEU A N 1
ATOM 4648 C CA . LEU A 1 583 ? 1.837 31.801 -69.388 1.00 89.81 583 LEU A CA 1
ATOM 4649 C C . LEU A 1 583 ? 3.215 31.154 -69.365 1.00 89.81 583 LEU A C 1
ATOM 4651 O O . LEU A 1 583 ? 3.348 30.028 -68.880 1.00 89.81 583 LEU A O 1
ATOM 4655 N N . THR A 1 584 ? 4.214 31.855 -69.877 1.00 88.75 584 THR A N 1
ATOM 4656 C CA . THR A 1 584 ? 5.620 31.457 -69.806 1.00 88.75 584 THR A CA 1
ATOM 4657 C C . THR A 1 584 ? 6.398 32.604 -69.185 1.00 88.75 584 THR A C 1
ATOM 4659 O O . THR A 1 584 ? 6.278 33.734 -69.645 1.00 88.75 584 THR A O 1
ATOM 4662 N N . GLU A 1 585 ? 7.152 32.323 -68.131 1.00 82.06 585 GLU A N 1
ATOM 4663 C CA . GLU A 1 585 ? 8.100 33.270 -67.546 1.00 82.06 585 GLU A CA 1
ATOM 4664 C C . GLU A 1 585 ? 9.482 32.974 -68.132 1.00 82.06 585 GLU A C 1
ATOM 4666 O O . GLU A 1 585 ? 9.967 31.840 -68.058 1.00 82.06 585 GLU A O 1
ATOM 4671 N N . ASP A 1 586 ? 10.080 33.982 -68.758 1.00 80.69 586 ASP A N 1
ATOM 4672 C CA . ASP A 1 586 ? 11.414 33.939 -69.346 1.00 80.69 586 ASP A CA 1
ATOM 4673 C C . ASP A 1 586 ? 12.265 35.125 -68.844 1.00 80.69 586 ASP A C 1
ATOM 4675 O O . ASP A 1 586 ? 11.927 35.766 -67.847 1.00 80.69 586 ASP A O 1
ATOM 4679 N N . ALA A 1 587 ? 13.420 35.370 -69.468 1.00 73.00 587 ALA A N 1
ATOM 4680 C CA . ALA A 1 587 ? 14.337 36.429 -69.044 1.00 73.00 587 ALA A CA 1
ATOM 4681 C C . ALA A 1 587 ? 13.811 37.850 -69.327 1.00 73.00 587 ALA A C 1
ATOM 4683 O O . ALA A 1 587 ? 14.263 38.790 -68.674 1.00 73.00 587 ALA A O 1
ATOM 4684 N N . ASP A 1 588 ? 12.874 37.996 -70.269 1.00 69.75 588 ASP A N 1
ATOM 4685 C CA . ASP A 1 588 ? 12.329 39.281 -70.715 1.00 69.75 588 ASP A CA 1
ATOM 4686 C C . ASP A 1 588 ? 10.991 39.614 -70.024 1.00 69.75 588 ASP A C 1
ATOM 4688 O O . ASP A 1 588 ? 10.585 40.776 -69.985 1.00 69.75 588 ASP A O 1
ATOM 4692 N N . GLY A 1 589 ? 10.319 38.621 -69.425 1.00 78.75 589 GLY A N 1
ATOM 4693 C CA . GLY A 1 589 ? 9.183 38.828 -68.522 1.00 78.75 589 GLY A CA 1
ATOM 4694 C C . GLY A 1 589 ? 8.188 37.667 -68.496 1.00 78.75 589 GLY A C 1
ATOM 4695 O O . GLY A 1 589 ? 8.521 36.513 -68.765 1.00 78.75 589 GLY A O 1
ATOM 4696 N N . VAL A 1 590 ? 6.927 37.974 -68.174 1.00 83.62 590 VAL A N 1
ATOM 4697 C CA . VAL A 1 590 ? 5.818 37.010 -68.256 1.00 83.62 590 VAL A CA 1
ATOM 4698 C C . VAL A 1 590 ? 5.096 37.184 -69.589 1.00 83.62 590 VAL A C 1
ATOM 4700 O O . VAL A 1 590 ? 4.400 38.173 -69.804 1.00 83.62 590 VAL A O 1
ATOM 4703 N N . ARG A 1 591 ? 5.209 36.197 -70.479 1.00 89.62 591 ARG A N 1
ATOM 4704 C CA . ARG A 1 591 ? 4.491 36.155 -71.757 1.00 89.62 591 ARG A CA 1
ATOM 4705 C C . ARG A 1 591 ? 3.225 35.315 -71.659 1.00 89.62 591 ARG A C 1
ATOM 4707 O O . ARG A 1 591 ? 3.274 34.175 -71.195 1.00 89.62 591 ARG A O 1
ATOM 4714 N N . ILE A 1 592 ? 2.104 35.842 -72.148 1.00 91.38 592 ILE A N 1
ATOM 4715 C CA . ILE A 1 592 ? 0.885 35.071 -72.407 1.00 91.38 592 ILE A CA 1
ATOM 4716 C C . ILE A 1 592 ? 0.783 34.688 -73.886 1.00 91.38 592 ILE A C 1
ATOM 4718 O O . ILE A 1 592 ? 1.189 35.446 -74.758 1.00 91.38 592 ILE A O 1
ATOM 4722 N N . GLU A 1 593 ? 0.225 33.513 -74.163 1.00 92.88 593 GLU A N 1
ATOM 4723 C CA . GLU A 1 593 ? 0.032 32.937 -75.496 1.00 92.88 593 GLU A CA 1
ATOM 4724 C C . GLU A 1 593 ? -1.340 32.245 -75.576 1.00 92.88 593 GLU A C 1
ATOM 4726 O O . GLU A 1 593 ? -1.709 31.487 -74.672 1.00 92.88 593 GLU A O 1
ATOM 4731 N N . ASP A 1 594 ? -2.094 32.473 -76.653 1.00 93.75 594 ASP A N 1
ATOM 4732 C CA . ASP A 1 594 ? -3.352 31.776 -76.937 1.00 93.75 594 ASP A CA 1
ATOM 4733 C C . ASP A 1 594 ? -3.083 30.382 -77.532 1.00 93.75 594 ASP A C 1
ATOM 4735 O O . ASP A 1 594 ? -2.488 30.231 -78.598 1.00 93.75 594 ASP A O 1
ATOM 4739 N N . LEU A 1 595 ? -3.588 29.334 -76.878 1.00 91.50 595 LEU A N 1
ATOM 4740 C CA . LEU A 1 595 ? -3.423 27.939 -77.302 1.00 91.50 595 LEU A CA 1
ATOM 4741 C C . LEU A 1 595 ? -4.471 27.512 -78.350 1.00 91.50 595 LEU A C 1
ATOM 4743 O O . LEU A 1 595 ? -5.000 26.398 -78.292 1.00 91.50 595 LEU A O 1
ATOM 4747 N N . GLY A 1 596 ? -4.800 28.401 -79.292 1.00 85.50 596 GLY A N 1
ATOM 4748 C CA . GLY A 1 596 ? -5.847 28.184 -80.295 1.00 85.50 596 GLY A CA 1
ATOM 4749 C C . GLY A 1 596 ? -7.247 28.114 -79.679 1.00 85.50 596 GLY A C 1
ATOM 4750 O O . GLY A 1 596 ? -8.053 27.241 -80.020 1.00 85.50 596 GLY A O 1
ATOM 4751 N N . SER A 1 597 ? -7.525 28.982 -78.708 1.00 89.44 597 SER A N 1
ATOM 4752 C CA . SER A 1 597 ? -8.802 29.038 -78.014 1.00 89.44 597 SER A CA 1
ATOM 4753 C C . SER A 1 597 ? -9.968 29.398 -78.942 1.00 89.44 597 SER A C 1
ATOM 4755 O O . SER A 1 597 ? -9.816 30.018 -79.991 1.00 89.44 597 SER A O 1
ATOM 4757 N N . LYS A 1 598 ? -11.193 29.034 -78.540 1.00 87.19 598 LYS A N 1
ATOM 4758 C CA . LYS A 1 598 ? -12.386 29.345 -79.342 1.00 87.19 598 LYS A CA 1
ATOM 4759 C C . LYS A 1 598 ? -12.738 30.843 -79.371 1.00 87.19 598 LYS A C 1
ATOM 4761 O O . LYS A 1 598 ? -13.419 31.268 -80.300 1.00 87.19 598 LYS A O 1
ATOM 4766 N N . ASN A 1 599 ? -12.348 31.602 -78.347 1.00 87.75 599 ASN A N 1
ATOM 4767 C CA . ASN A 1 599 ? -12.813 32.977 -78.140 1.00 87.75 599 ASN A CA 1
ATOM 4768 C C . ASN A 1 599 ? -11.691 34.028 -78.197 1.00 87.75 599 ASN A C 1
ATOM 4770 O O . ASN A 1 599 ? -12.016 35.212 -78.201 1.00 87.75 599 ASN A O 1
ATOM 4774 N N . GLY A 1 600 ? -10.424 33.615 -78.284 1.00 88.06 600 GLY A N 1
ATOM 4775 C CA . GLY A 1 600 ? -9.264 34.501 -78.244 1.00 88.06 600 GLY A CA 1
ATOM 4776 C C . GLY A 1 600 ? -8.825 34.857 -76.822 1.00 88.06 600 GLY A C 1
ATOM 4777 O O . GLY A 1 600 ? -9.636 34.886 -75.890 1.00 88.06 600 GLY A O 1
ATOM 4778 N N . VAL A 1 601 ? -7.539 35.178 -76.688 1.00 93.25 601 VAL A N 1
ATOM 4779 C CA . VAL A 1 601 ? -6.989 35.940 -75.559 1.00 93.25 601 VAL A CA 1
ATOM 4780 C C . VAL A 1 601 ? -6.898 37.407 -75.975 1.00 93.25 601 VAL A C 1
ATOM 4782 O O . VAL A 1 601 ? -6.457 37.711 -77.085 1.00 93.25 601 VAL A O 1
ATOM 4785 N N . TYR A 1 602 ? -7.297 38.319 -75.088 1.00 91.19 602 TYR A N 1
ATOM 4786 C CA . TYR A 1 602 ? -7.124 39.757 -75.297 1.00 91.19 602 TYR A CA 1
ATOM 4787 C C . TYR A 1 602 ? -6.287 40.341 -74.165 1.00 91.19 602 TYR A C 1
ATOM 4789 O O . TYR A 1 602 ? -6.486 39.979 -73.008 1.00 91.19 602 TYR A O 1
ATOM 4797 N N . VAL A 1 603 ? -5.388 41.266 -74.486 1.00 91.00 603 VAL A N 1
ATOM 4798 C CA . VAL A 1 603 ? -4.642 42.069 -73.510 1.00 91.00 603 VAL A CA 1
ATOM 4799 C C . VAL A 1 603 ? -4.990 43.528 -73.772 1.00 91.00 603 VAL A C 1
ATOM 4801 O O . VAL A 1 603 ? -4.888 43.997 -74.904 1.00 91.00 603 VAL A O 1
ATOM 4804 N N . ASN A 1 604 ? -5.479 44.225 -72.745 1.00 88.31 604 ASN A N 1
ATOM 4805 C CA . ASN A 1 604 ? -5.984 45.599 -72.821 1.00 88.31 604 ASN A CA 1
ATOM 4806 C C . ASN A 1 604 ? -6.946 45.810 -74.012 1.00 88.31 604 ASN A C 1
ATOM 4808 O O . ASN A 1 604 ? -6.782 46.718 -74.824 1.00 88.31 604 ASN A O 1
ATOM 4812 N N . GLU A 1 605 ? -7.940 44.919 -74.118 1.00 87.50 605 GLU A N 1
ATOM 4813 C CA . GLU A 1 605 ? -8.985 44.876 -75.161 1.00 87.50 605 GLU A CA 1
ATOM 4814 C C . GLU A 1 605 ? -8.499 44.562 -76.595 1.00 87.50 605 GLU A C 1
ATOM 4816 O O . GLU A 1 605 ? -9.317 44.449 -77.510 1.00 87.50 605 GLU A O 1
ATOM 4821 N N . GLN A 1 606 ? -7.198 44.334 -76.814 1.00 88.50 606 GLN A N 1
ATOM 4822 C CA . GLN A 1 606 ? -6.642 43.932 -78.111 1.00 88.50 606 GLN A CA 1
ATOM 4823 C C . GLN A 1 606 ? -6.447 42.415 -78.188 1.00 88.50 606 GLN A C 1
ATOM 4825 O O . GLN A 1 606 ? -5.869 41.818 -77.284 1.00 88.50 606 GLN A O 1
ATOM 4830 N N . ALA A 1 607 ? -6.912 41.783 -79.270 1.00 90.19 607 ALA A N 1
ATOM 4831 C CA . ALA A 1 607 ? -6.722 40.349 -79.497 1.00 90.19 607 ALA A CA 1
ATOM 4832 C C . ALA A 1 607 ? -5.243 40.036 -79.770 1.00 90.19 607 ALA A C 1
ATOM 4834 O O . ALA A 1 607 ? -4.652 40.629 -80.675 1.00 90.19 607 ALA A O 1
ATOM 4835 N N . VAL A 1 608 ? -4.669 39.083 -79.034 1.00 91.06 608 VAL A N 1
ATOM 4836 C CA . VAL A 1 608 ? -3.257 38.689 -79.159 1.00 91.06 608 VAL A CA 1
ATOM 4837 C C . VAL A 1 608 ? -3.116 37.185 -79.382 1.00 91.06 608 VAL A C 1
ATOM 4839 O O . VAL A 1 608 ? -3.833 36.383 -78.786 1.00 91.06 608 VAL A O 1
ATOM 4842 N N . THR A 1 609 ? -2.167 36.793 -80.233 1.00 88.62 609 THR A N 1
ATOM 4843 C CA . THR A 1 609 ? -1.683 35.404 -80.309 1.00 88.62 609 THR A CA 1
ATOM 4844 C C . THR A 1 609 ? -0.671 35.132 -79.207 1.00 88.62 609 THR A C 1
ATOM 4846 O O . THR A 1 609 ? -0.748 34.103 -78.545 1.00 88.62 609 THR A O 1
ATOM 4849 N N . ASP A 1 610 ? 0.229 36.085 -78.973 1.00 90.25 610 ASP A N 1
ATOM 4850 C CA . ASP A 1 610 ? 1.131 36.145 -77.834 1.00 90.25 610 ASP A CA 1
ATOM 4851 C C . ASP A 1 610 ? 1.476 37.603 -77.486 1.00 90.25 610 ASP A C 1
ATOM 4853 O O . ASP A 1 610 ? 1.394 38.495 -78.332 1.00 90.25 610 ASP A O 1
ATOM 4857 N N . SER A 1 611 ? 1.786 37.866 -76.215 1.00 89.81 611 SER A N 1
ATOM 4858 C CA . SER A 1 611 ? 2.150 39.197 -75.714 1.00 89.81 611 SER A CA 1
ATOM 4859 C C . SER A 1 611 ? 2.860 39.112 -74.362 1.00 89.81 611 SER A C 1
ATOM 4861 O O . SER A 1 611 ? 2.505 38.273 -73.533 1.00 89.81 611 SER A O 1
ATOM 4863 N N . TYR A 1 612 ? 3.840 39.984 -74.117 1.00 89.19 612 TYR A N 1
ATOM 4864 C CA . TYR A 1 612 ? 4.405 40.184 -72.780 1.00 89.19 612 TYR A CA 1
ATOM 4865 C C . TYR A 1 612 ? 3.457 41.034 -71.928 1.00 89.19 612 TYR A C 1
ATOM 4867 O O . TYR A 1 612 ? 2.951 42.056 -72.390 1.00 89.19 612 TYR A O 1
ATOM 4875 N N . LEU A 1 613 ? 3.221 40.595 -70.692 1.00 87.25 613 LEU A N 1
ATOM 4876 C CA . LEU A 1 613 ? 2.380 41.272 -69.711 1.00 87.25 613 LEU A CA 1
ATOM 4877 C C . LEU A 1 613 ? 3.222 42.208 -68.843 1.00 87.25 613 LEU A C 1
ATOM 4879 O O . LEU A 1 613 ? 4.273 41.816 -68.338 1.00 87.25 613 LEU A O 1
ATOM 4883 N N . HIS A 1 614 ? 2.717 43.418 -68.636 1.00 85.38 614 HIS A N 1
ATOM 4884 C CA . HIS A 1 614 ? 3.298 44.449 -67.782 1.00 85.38 614 HIS A CA 1
ATOM 4885 C C . HIS A 1 614 ? 2.401 44.679 -66.562 1.00 85.38 614 HIS A C 1
ATOM 4887 O O . HIS A 1 614 ? 1.188 44.446 -66.626 1.00 85.38 614 HIS A O 1
ATOM 4893 N N . ASP A 1 615 ? 2.974 45.129 -65.438 1.00 82.44 615 ASP A N 1
ATOM 4894 C CA . ASP A 1 615 ? 2.191 45.432 -64.233 1.00 82.44 615 ASP A CA 1
ATOM 4895 C C . ASP A 1 615 ? 1.005 46.349 -64.558 1.00 82.44 615 ASP A C 1
ATOM 4897 O O . ASP A 1 615 ? 1.147 47.397 -65.191 1.00 82.44 615 ASP A O 1
ATOM 4901 N N . GLY A 1 616 ? -0.187 45.933 -64.135 1.00 80.12 616 GLY A N 1
ATOM 4902 C CA . GLY A 1 616 ? -1.417 46.653 -64.421 1.00 80.12 616 GLY A CA 1
ATOM 4903 C C . GLY A 1 616 ? -2.279 46.062 -65.537 1.00 80.12 616 GLY A C 1
ATOM 4904 O O . GLY A 1 616 ? -3.487 46.316 -65.510 1.00 80.12 616 GLY A O 1
ATOM 4905 N N . ASP A 1 617 ? -1.709 45.276 -66.458 1.00 88.06 617 ASP A N 1
ATOM 4906 C CA . ASP A 1 617 ? -2.393 44.804 -67.670 1.00 88.06 617 ASP A CA 1
ATOM 4907 C C . ASP A 1 617 ? -3.659 43.990 -67.377 1.00 88.06 617 ASP A C 1
ATOM 4909 O O . ASP A 1 617 ? -3.694 43.129 -66.490 1.00 88.06 617 ASP A O 1
ATOM 4913 N N . ILE A 1 618 ? -4.707 44.234 -68.170 1.00 87.06 618 ILE A N 1
ATOM 4914 C CA . ILE A 1 618 ? -5.972 43.498 -68.103 1.00 87.06 618 ILE A CA 1
ATOM 4915 C C . ILE A 1 618 ? -5.997 42.444 -69.208 1.00 87.06 618 ILE A C 1
ATOM 4917 O O . ILE A 1 618 ? -5.954 42.765 -70.394 1.00 87.06 618 ILE A O 1
ATOM 4921 N N . VAL A 1 619 ? -6.106 41.181 -68.809 1.00 88.38 619 VAL A N 1
ATOM 4922 C CA . VAL A 1 619 ? -6.133 40.021 -69.702 1.00 88.38 619 VAL A CA 1
ATOM 4923 C C . VAL A 1 619 ? -7.535 39.417 -69.713 1.00 88.38 619 VAL A C 1
ATOM 4925 O O . VAL A 1 619 ? -7.981 38.853 -68.712 1.00 88.38 619 VAL A O 1
ATOM 4928 N N . ASP A 1 620 ? -8.222 39.479 -70.849 1.00 88.94 620 ASP A N 1
ATOM 4929 C CA . ASP A 1 620 ? -9.534 38.859 -71.019 1.00 88.94 620 ASP A CA 1
ATOM 4930 C C . ASP A 1 620 ? -9.385 37.451 -71.616 1.00 88.94 620 ASP A C 1
ATOM 4932 O O . ASP A 1 620 ? -8.822 37.256 -72.696 1.00 88.94 620 ASP A O 1
ATOM 4936 N N . ILE A 1 621 ? -9.927 36.456 -70.910 1.00 88.06 621 ILE A N 1
ATOM 4937 C CA . ILE A 1 621 ? -9.929 35.041 -71.298 1.00 88.06 621 ILE A CA 1
ATOM 4938 C C . ILE A 1 621 ? -11.383 34.560 -71.349 1.00 88.06 621 ILE A C 1
ATOM 4940 O O . ILE A 1 621 ? -11.982 34.155 -70.347 1.00 88.06 621 ILE A O 1
ATOM 4944 N N . GLY A 1 622 ? -11.979 34.607 -72.541 1.00 85.88 622 GLY A N 1
ATOM 4945 C CA . GLY A 1 622 ? -13.391 34.280 -72.750 1.00 85.88 622 GLY A CA 1
ATOM 4946 C C . GLY A 1 622 ? -14.342 35.279 -72.080 1.00 85.88 622 GLY A C 1
ATOM 4947 O O . GLY A 1 622 ? -14.569 36.358 -72.606 1.00 85.88 622 GLY A O 1
ATOM 4948 N N . GLU A 1 623 ? -14.941 34.897 -70.946 1.00 82.69 623 GLU A N 1
ATOM 4949 C CA . GLU A 1 623 ? -15.873 35.743 -70.166 1.00 82.69 623 GLU A CA 1
ATOM 4950 C C . GLU A 1 623 ? -15.252 36.288 -68.862 1.00 82.69 623 GLU A C 1
ATOM 4952 O O . GLU A 1 623 ? -15.966 36.781 -67.992 1.00 82.69 623 GLU A O 1
ATOM 4957 N N . VAL A 1 624 ? -13.935 36.138 -68.680 1.00 84.31 624 VAL A N 1
ATOM 4958 C CA . VAL A 1 624 ? -13.231 36.452 -67.428 1.00 84.31 624 VAL A CA 1
ATOM 4959 C C . VAL A 1 624 ? -12.118 37.460 -67.680 1.00 84.31 624 VAL A C 1
ATOM 4961 O O . VAL A 1 624 ? -11.235 37.186 -68.487 1.00 84.31 624 VAL A O 1
ATOM 4964 N N . LYS A 1 625 ? -12.131 38.571 -66.936 1.00 84.75 625 LYS A N 1
ATOM 4965 C CA . LYS A 1 625 ? -11.034 39.543 -66.883 1.00 84.75 625 LYS A CA 1
ATOM 4966 C C . LYS A 1 625 ? -10.074 39.198 -65.738 1.00 84.75 625 LYS A C 1
ATOM 4968 O O . LYS A 1 625 ? -10.508 39.001 -64.603 1.00 84.75 625 LYS A O 1
ATOM 4973 N N . LEU A 1 626 ? -8.784 39.112 -66.033 1.00 84.25 626 LEU A N 1
ATOM 4974 C CA . LEU A 1 626 ? -7.669 38.944 -65.095 1.00 84.25 626 LEU A CA 1
ATOM 4975 C C . LEU A 1 626 ? -6.859 40.243 -65.062 1.00 84.25 626 LEU A C 1
ATOM 4977 O O . LEU A 1 626 ? -6.769 40.914 -66.084 1.00 84.25 626 LEU A O 1
ATOM 4981 N N . LYS A 1 627 ? -6.234 40.581 -63.930 1.00 84.00 627 LYS A N 1
ATOM 4982 C CA . LYS A 1 627 ? -5.256 41.671 -63.863 1.00 84.00 627 LYS A CA 1
ATOM 4983 C C . LYS A 1 627 ? -3.872 41.104 -63.543 1.00 84.00 627 LYS A C 1
ATOM 4985 O O . LYS A 1 627 ? -3.712 40.397 -62.544 1.00 84.00 627 LYS A O 1
ATOM 4990 N N . PHE A 1 628 ? -2.878 41.405 -64.371 1.00 83.38 628 PHE A N 1
ATOM 4991 C CA . PHE A 1 628 ? -1.484 41.129 -64.042 1.00 83.38 628 PHE A CA 1
ATOM 4992 C C . PHE A 1 628 ? -1.003 42.131 -62.987 1.00 83.38 628 PHE A C 1
ATOM 4994 O O . PHE A 1 628 ? -1.284 43.328 -63.087 1.00 83.38 628 PHE A O 1
ATOM 5001 N N . VAL A 1 629 ? -0.350 41.621 -61.940 1.00 78.56 629 VAL A N 1
ATOM 5002 C CA . VAL A 1 629 ? 0.229 42.439 -60.872 1.00 78.56 629 VAL A CA 1
ATOM 5003 C C . VAL A 1 629 ? 1.620 41.911 -60.533 1.00 78.56 629 VAL A C 1
ATOM 5005 O O . VAL A 1 629 ? 1.784 40.734 -60.193 1.00 78.56 629 VAL A O 1
ATOM 5008 N N . GLU A 1 630 ? 2.616 42.784 -60.608 1.00 71.44 630 GLU A N 1
ATOM 5009 C CA . GLU A 1 630 ? 3.988 42.497 -60.201 1.00 71.44 630 GLU A CA 1
ATOM 5010 C C . GLU A 1 630 ? 4.231 43.107 -58.811 1.00 71.44 630 GLU A C 1
ATOM 5012 O O . GLU A 1 630 ? 4.509 44.293 -58.660 1.00 71.44 630 GLU A O 1
ATOM 5017 N N . GLU A 1 631 ? 4.062 42.296 -57.760 1.00 63.97 631 GLU A N 1
ATOM 5018 C CA . GLU A 1 631 ? 4.349 42.718 -56.382 1.00 63.97 631 GLU A CA 1
ATOM 5019 C C . GLU A 1 631 ? 5.861 42.638 -56.125 1.00 63.97 631 GLU A C 1
ATOM 5021 O O . GLU A 1 631 ? 6.368 41.609 -55.683 1.00 63.97 631 GLU A O 1
ATOM 5026 N N . GLU A 1 632 ? 6.575 43.734 -56.404 1.00 50.53 632 GLU A N 1
ATOM 5027 C CA . GLU A 1 632 ? 8.005 43.877 -56.109 1.00 50.53 632 GLU A CA 1
ATOM 5028 C C . GLU A 1 632 ? 8.267 43.625 -54.610 1.00 50.53 632 GLU A C 1
ATOM 5030 O O . GLU A 1 632 ? 7.769 44.337 -53.732 1.00 50.53 632 GLU A O 1
ATOM 5035 N N . GLN A 1 633 ? 9.018 42.562 -54.301 1.00 42.50 633 GLN A N 1
ATOM 5036 C CA . GLN A 1 633 ? 9.296 42.171 -52.920 1.00 42.50 633 GLN A CA 1
ATOM 5037 C C . GLN A 1 633 ? 10.294 43.143 -52.282 1.00 42.50 633 GLN A C 1
ATOM 5039 O O . GLN A 1 633 ? 11.475 43.156 -52.625 1.00 42.50 633 GLN A O 1
ATOM 5044 N N . ALA A 1 634 ? 9.824 43.917 -51.301 1.00 33.62 634 ALA A N 1
ATOM 5045 C CA . ALA A 1 634 ? 10.708 44.566 -50.341 1.00 33.62 634 ALA A CA 1
ATOM 5046 C C . ALA A 1 634 ? 11.523 43.492 -49.593 1.00 33.62 634 ALA A C 1
ATOM 5048 O O . ALA A 1 634 ? 10.948 42.505 -49.127 1.00 33.62 634 ALA A O 1
ATOM 5049 N N . ALA A 1 635 ? 12.843 43.695 -49.539 1.00 30.92 635 ALA A N 1
ATOM 5050 C CA . ALA A 1 635 ? 13.843 42.739 -49.051 1.00 30.92 635 ALA A CA 1
ATOM 5051 C C . ALA A 1 635 ? 13.755 42.419 -47.546 1.00 30.92 635 ALA A C 1
ATOM 5053 O O . ALA A 1 635 ? 13.382 43.329 -46.768 1.00 30.92 635 ALA A O 1
#

Secondary structure (DSSP, 8-state):
---------------------------------------------------------------------------S-SHHHHHHHHHHHHHHH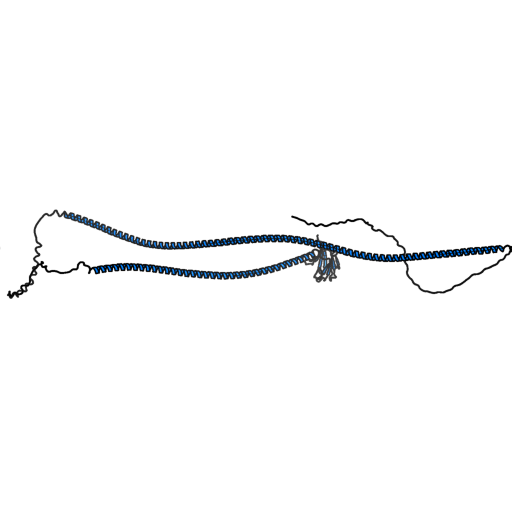HHHHHHHHHHHHHHHHHHHHHHHHHHHHHHHHHHHHHHHHHHHHHHHHHHHHHHHHHHHHHHHHHHHHHHHHHHHHHHHHHHHHHHHHHHHHHHHHHHHHHHHHHHHHHHHHHHHHHHHHHHHHHHHHHHHHHHHHHHHHHHHHHHHHHHHHHHHHHHHHHHHHHHHHHHHHHHHHHHHHHHHHHHHHHHHHHHHHHHHHHHHHHHHHHHHHHHHHHHHHHHHHHHHHHTTTTS----------SSS-TTSSGGGSSSSSTTS-SS-------------S--S---------------------------SSSHHHHHHHHHHHHHHHHHHHHHHHHHHHHHHHHHHHHHHHHHHHHHHHHHHHHHHHHHHHHHHHHHHHHHHHHHHHHHHHHHHHHHHHHHHHHHHHHHHHHHHHHHHHHHHHHHHHHHHHHHHHHHHTT--S-EEEE--TTS--EEEE--SSEEEEESSTTSSEE---TTS-SS-EEEEE-SS-EEEEE-S-SS-EEETTEEESEEEE-TT-EEEETTEEEE--------